Protein AF-A0A378KQM2-F1 (afdb_monomer_lite)

Secondary structure (DSSP, 8-state):
--HHHHHHHHHHHHHHHHHHHHHHHHHHH-TT----HHHHHHHHHHHHHHHHHHHHHHHSPPPHHHHS-HHHHHHHHHHHHHHHHHHHHHHHHHHHT-HHHHHHHHHHIIIIIHHHHHHHGGG--S-HHHHHHHHHHHHHHHHHHHHHHHH-TT-HHHHHHHHHHHHHHHHHHHHHHHHHHHT--TTTHHHHHHHHHHHHHHHHHH-HHHHHHHHHHHHHHHHHHHHHS---HHHHHHHHS---SS-SSTTTSTTTT-HHHHHHHHHHSTTT-SSPPPPHHHHHHHHHHHH-SS-SSEE-HHHHHHHHHHTT--HHHHHHHHHHH-BTTBEEHHHHIIIIIHHHHHTTS-----TTS-HHHHHHHHHHHH-TT-SSEE-HHHHHHHHHHTT--HHHHHHHHTTS-SSEEHHHHHHH-HHHHHHTT-

Radius of gyration: 25.37 Å; chains: 1; bounding box: 71×57×67 Å

pLDDT: mean 80.79, std 13.95, range [42.06, 98.38]

Structure (mmCIF, N/CA/C/O backbone):
data_AF-A0A378KQM2-F1
#
_entry.id   AF-A0A378KQM2-F1
#
loop_
_atom_site.group_PDB
_atom_site.id
_atom_site.type_symbol
_atom_site.label_atom_id
_atom_site.label_alt_id
_atom_site.label_comp_id
_atom_site.label_asym_id
_atom_site.label_entity_id
_atom_site.label_seq_id
_atom_site.pdbx_PDB_ins_code
_atom_site.Cartn_x
_atom_site.Cartn_y
_atom_site.Cartn_z
_atom_site.occupancy
_atom_site.B_iso_or_equiv
_atom_site.auth_seq_id
_atom_site.auth_comp_id
_atom_site.auth_asym_id
_atom_site.auth_atom_id
_atom_site.pdbx_PDB_model_num
ATOM 1 N N . MET A 1 1 ? 7.888 -27.942 12.638 1.00 45.97 1 MET A N 1
ATOM 2 C CA . MET A 1 1 ? 7.827 -26.884 11.601 1.00 45.97 1 MET A CA 1
ATOM 3 C C . MET A 1 1 ? 6.361 -26.580 11.334 1.00 45.97 1 MET A C 1
ATOM 5 O O . MET A 1 1 ? 5.628 -27.497 10.991 1.00 45.97 1 MET A O 1
ATOM 9 N N . ASN A 1 2 ? 5.931 -25.346 11.604 1.00 45.31 2 ASN A N 1
ATOM 10 C CA . ASN A 1 2 ? 4.523 -24.935 11.653 1.00 45.31 2 ASN A CA 1
ATOM 11 C C . ASN A 1 2 ? 3.810 -25.245 10.315 1.00 45.31 2 ASN A C 1
ATOM 13 O O . ASN A 1 2 ? 4.343 -24.902 9.258 1.00 45.31 2 ASN A O 1
ATOM 17 N N . THR A 1 3 ? 2.642 -25.895 10.333 1.00 53.16 3 THR A N 1
ATOM 18 C CA . THR A 1 3 ? 1.871 -26.282 9.124 1.00 53.16 3 THR A CA 1
ATOM 19 C C . THR A 1 3 ? 1.609 -25.090 8.196 1.00 53.16 3 THR A C 1
ATOM 21 O O . THR A 1 3 ? 1.673 -25.228 6.977 1.00 53.16 3 THR A O 1
ATOM 24 N N . ARG A 1 4 ? 1.468 -23.889 8.770 1.00 53.81 4 ARG A N 1
ATOM 25 C CA . ARG A 1 4 ? 1.378 -22.604 8.054 1.00 53.81 4 ARG A CA 1
ATOM 26 C C . ARG A 1 4 ? 2.615 -22.252 7.225 1.00 53.81 4 ARG A C 1
ATOM 28 O O . ARG A 1 4 ? 2.487 -21.794 6.097 1.00 53.81 4 ARG A O 1
ATOM 35 N N . ILE A 1 5 ? 3.817 -22.490 7.757 1.00 58.72 5 ILE A N 1
ATOM 36 C CA . ILE A 1 5 ? 5.073 -22.213 7.039 1.00 58.72 5 ILE A CA 1
ATOM 37 C C . ILE A 1 5 ? 5.185 -23.146 5.830 1.00 58.72 5 ILE A C 1
ATOM 39 O O . ILE A 1 5 ? 5.583 -22.711 4.755 1.00 58.72 5 ILE A O 1
ATOM 43 N N . ARG A 1 6 ? 4.773 -24.412 5.978 1.00 57.03 6 ARG A N 1
ATOM 44 C CA . ARG A 1 6 ? 4.764 -25.377 4.869 1.00 57.03 6 ARG A CA 1
ATOM 45 C C . ARG A 1 6 ? 3.787 -24.975 3.766 1.00 57.03 6 ARG A C 1
ATOM 47 O O . ARG A 1 6 ? 4.170 -24.996 2.606 1.00 57.03 6 ARG A O 1
ATOM 54 N N . ALA A 1 7 ? 2.570 -24.565 4.110 1.00 59.69 7 ALA A N 1
ATOM 55 C CA . ALA A 1 7 ? 1.578 -24.174 3.113 1.00 59.69 7 ALA A CA 1
ATOM 56 C C . ALA A 1 7 ? 1.955 -22.867 2.381 1.00 59.69 7 ALA A C 1
ATOM 58 O O . ALA A 1 7 ? 1.855 -22.806 1.157 1.00 59.69 7 ALA A O 1
ATOM 59 N N . ASN A 1 8 ? 2.523 -21.875 3.080 1.00 67.38 8 ASN A N 1
ATOM 60 C CA . ASN A 1 8 ? 3.065 -20.673 2.432 1.00 67.38 8 ASN A CA 1
ATOM 61 C C . ASN A 1 8 ? 4.218 -21.003 1.464 1.00 67.38 8 ASN A C 1
ATOM 63 O O . ASN A 1 8 ? 4.265 -20.470 0.356 1.00 67.38 8 ASN A O 1
ATOM 67 N N . LEU A 1 9 ? 5.120 -21.913 1.846 1.00 67.00 9 LEU A N 1
ATOM 68 C CA . LEU A 1 9 ? 6.230 -22.361 0.995 1.00 67.00 9 LEU A CA 1
ATOM 69 C C . LEU A 1 9 ? 5.789 -23.231 -0.192 1.00 67.00 9 LEU A C 1
ATOM 71 O O . LEU A 1 9 ? 6.526 -23.334 -1.166 1.00 67.00 9 LEU A O 1
ATOM 75 N N . LEU A 1 10 ? 4.613 -23.856 -0.131 1.00 73.38 10 LEU A N 1
ATOM 76 C CA . LEU A 1 10 ? 4.080 -24.674 -1.225 1.00 73.38 10 LEU A CA 1
ATOM 77 C C . LEU A 1 10 ? 3.309 -23.853 -2.263 1.00 73.38 10 LEU A C 1
ATOM 79 O O . LEU A 1 10 ? 3.232 -24.263 -3.414 1.00 73.38 10 LEU A O 1
ATOM 83 N N . VAL A 1 11 ? 2.747 -22.707 -1.876 1.00 77.38 11 VAL A N 1
ATOM 84 C CA . VAL A 1 11 ? 1.904 -21.888 -2.762 1.00 77.38 11 VAL A CA 1
ATOM 85 C C . VAL A 1 11 ? 2.688 -20.744 -3.388 1.00 77.38 11 VAL A C 1
ATOM 87 O O . VAL A 1 11 ? 2.666 -20.569 -4.606 1.00 77.38 11 VAL A O 1
ATOM 90 N N . TYR A 1 12 ? 3.367 -19.941 -2.565 1.00 81.88 12 TYR A N 1
ATOM 91 C CA . TYR A 1 12 ? 3.958 -18.696 -3.044 1.00 81.88 12 TYR A CA 1
ATOM 92 C C . TYR A 1 12 ? 5.130 -18.942 -3.999 1.00 81.88 12 TYR A C 1
ATOM 94 O O . TYR A 1 12 ? 5.076 -18.418 -5.105 1.00 81.88 12 TYR A O 1
ATOM 102 N N . PRO A 1 13 ? 6.152 -19.758 -3.679 1.00 87.56 13 PRO A N 1
ATOM 103 C CA . PRO A 1 13 ? 7.288 -19.936 -4.581 1.00 87.56 13 PRO A CA 1
ATOM 104 C C . PRO A 1 13 ? 6.900 -20.433 -5.985 1.00 87.56 13 PRO A C 1
ATOM 106 O O . PRO A 1 13 ? 7.369 -19.824 -6.947 1.00 87.56 13 PRO A O 1
ATOM 109 N N . PRO A 1 14 ? 6.010 -21.437 -6.160 1.00 87.62 14 PRO A N 1
ATOM 110 C CA . PRO A 1 14 ? 5.555 -21.834 -7.494 1.00 87.62 14 PRO A CA 1
ATOM 111 C C . PRO A 1 14 ? 4.775 -20.741 -8.225 1.00 87.62 14 PRO A C 1
ATOM 113 O O . PRO A 1 14 ? 4.990 -20.547 -9.420 1.00 87.62 14 PRO A O 1
ATOM 116 N N . LEU A 1 15 ? 3.907 -20.000 -7.526 1.00 88.94 15 LEU A N 1
ATOM 117 C CA . LEU A 1 15 ? 3.156 -18.891 -8.118 1.00 88.94 15 LEU A CA 1
ATOM 118 C C . LEU A 1 15 ? 4.094 -17.772 -8.595 1.00 88.94 15 LEU A C 1
ATOM 120 O O . LEU A 1 15 ? 3.961 -17.289 -9.720 1.00 88.94 15 LEU A O 1
ATOM 124 N N . LEU A 1 16 ? 5.067 -17.387 -7.765 1.00 91.56 16 LEU A N 1
ATOM 125 C CA . LEU A 1 16 ? 6.069 -16.371 -8.093 1.00 91.56 16 LEU A CA 1
ATOM 126 C C . LEU A 1 16 ? 6.936 -16.825 -9.277 1.00 91.56 16 LEU A C 1
ATOM 128 O O . LEU A 1 16 ? 7.098 -16.079 -10.240 1.00 91.56 16 LEU A O 1
ATOM 132 N N . LEU A 1 17 ? 7.440 -18.063 -9.242 1.00 91.44 17 LEU A N 1
ATOM 133 C CA . LEU A 1 17 ? 8.268 -18.625 -10.309 1.00 91.44 17 LEU A CA 1
ATOM 134 C C . LEU A 1 17 ? 7.497 -18.734 -11.629 1.00 91.44 17 LEU A C 1
ATOM 136 O O . LEU A 1 17 ? 7.998 -18.305 -12.665 1.00 91.44 17 LEU A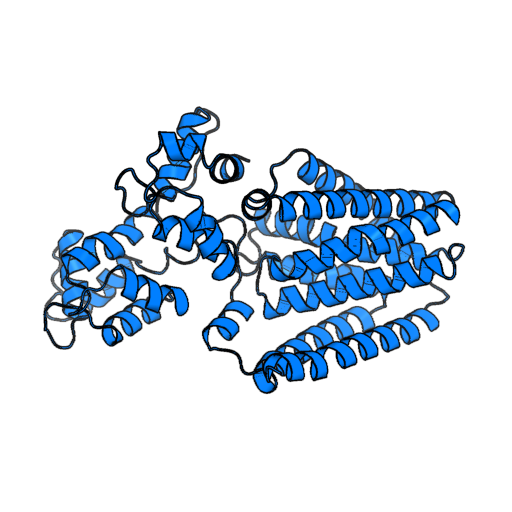 O 1
ATOM 140 N N . GLY A 1 18 ? 6.269 -19.258 -11.595 1.00 91.19 18 GLY A N 1
ATOM 141 C CA . GLY A 1 18 ? 5.401 -19.340 -12.769 1.00 91.19 18 GLY A CA 1
ATOM 142 C C . GLY A 1 18 ? 5.121 -17.961 -13.368 1.00 91.19 18 GLY A C 1
ATOM 143 O O . GLY A 1 18 ? 5.209 -17.787 -14.581 1.00 91.19 18 GLY A O 1
ATOM 144 N N . THR A 1 19 ? 4.882 -16.958 -12.520 1.00 92.25 19 THR A N 1
ATOM 145 C CA . THR A 1 19 ? 4.683 -15.567 -12.955 1.00 92.25 19 THR A CA 1
ATOM 146 C C . THR A 1 19 ? 5.935 -15.003 -13.634 1.00 92.25 19 THR A C 1
ATOM 148 O O . THR A 1 19 ? 5.830 -14.434 -14.718 1.00 92.25 19 THR A O 1
ATOM 151 N N . LEU A 1 20 ? 7.127 -15.221 -13.064 1.00 93.06 20 LEU A N 1
ATOM 152 C CA . LEU A 1 20 ? 8.398 -14.791 -13.664 1.00 93.06 20 LEU A CA 1
ATOM 153 C C . LEU A 1 20 ? 8.682 -15.480 -15.006 1.00 93.06 20 LEU A C 1
ATOM 155 O O . LEU A 1 20 ? 9.161 -14.831 -15.936 1.00 93.06 20 LEU A O 1
ATOM 159 N N . ILE A 1 21 ? 8.355 -16.770 -15.138 1.00 92.69 21 ILE A N 1
ATOM 160 C CA . ILE A 1 21 ? 8.464 -17.493 -16.414 1.00 92.69 21 ILE A CA 1
ATOM 161 C C . ILE A 1 21 ? 7.546 -16.852 -17.457 1.00 92.69 21 ILE A C 1
ATOM 163 O O . ILE A 1 21 ? 7.975 -16.610 -18.583 1.00 92.69 21 ILE A O 1
ATOM 167 N N . ILE A 1 22 ? 6.302 -16.531 -17.094 1.00 92.62 22 ILE A N 1
ATOM 168 C CA . ILE A 1 22 ? 5.371 -15.881 -18.020 1.00 92.62 22 ILE A CA 1
ATOM 169 C C . ILE A 1 22 ? 5.864 -14.478 -18.402 1.00 92.62 22 ILE A C 1
ATOM 171 O O . ILE A 1 22 ? 5.845 -14.146 -19.588 1.00 92.62 22 ILE A O 1
ATOM 175 N N . PHE A 1 23 ? 6.360 -13.680 -17.449 1.00 93.31 23 PHE A N 1
ATOM 176 C CA . PHE A 1 23 ? 6.979 -12.382 -17.747 1.00 93.31 23 PHE A CA 1
ATOM 177 C C . PHE A 1 23 ? 8.122 -12.531 -18.748 1.00 93.31 23 PHE A C 1
ATOM 179 O O . PHE A 1 23 ? 8.156 -11.810 -19.742 1.00 93.31 23 PHE A O 1
ATOM 186 N N . PHE A 1 24 ? 9.003 -13.512 -18.544 1.00 91.50 24 PHE A N 1
ATOM 187 C CA . PHE A 1 24 ? 10.091 -13.808 -19.468 1.00 91.50 24 PHE A CA 1
ATOM 188 C C . PHE A 1 24 ? 9.589 -14.179 -20.870 1.00 91.50 24 PHE A C 1
ATOM 190 O O . PHE A 1 24 ? 10.102 -13.660 -21.863 1.00 91.50 24 PHE A O 1
ATOM 197 N N . LEU A 1 25 ? 8.574 -15.043 -20.971 1.00 91.44 25 LEU A N 1
ATOM 198 C CA . LEU A 1 25 ? 7.999 -15.454 -22.255 1.00 91.44 25 LEU A CA 1
ATOM 199 C C . LEU A 1 25 ? 7.359 -14.276 -23.005 1.00 91.44 25 LEU A C 1
ATOM 201 O O . LEU A 1 25 ? 7.596 -14.126 -24.205 1.00 91.44 25 LEU A O 1
ATOM 205 N N . ILE A 1 26 ? 6.605 -13.423 -22.307 1.00 88.44 26 ILE A N 1
ATOM 206 C CA . ILE A 1 26 ? 5.972 -12.228 -22.887 1.00 88.44 26 ILE A CA 1
ATOM 207 C C . ILE A 1 26 ? 7.034 -11.214 -23.313 1.00 88.44 26 ILE A C 1
ATOM 209 O O . ILE A 1 26 ? 7.037 -10.771 -24.462 1.00 88.44 26 ILE A O 1
ATOM 213 N N . ALA A 1 27 ? 7.979 -10.891 -22.428 1.00 85.69 27 ALA A N 1
ATOM 214 C CA . ALA A 1 27 ? 9.057 -9.951 -22.717 1.00 85.69 27 ALA A CA 1
ATOM 215 C C . ALA A 1 27 ? 9.883 -10.420 -23.927 1.00 85.69 27 ALA A C 1
ATOM 217 O O . ALA A 1 27 ? 10.196 -9.636 -24.825 1.00 85.69 27 ALA A O 1
ATOM 218 N N . ARG A 1 28 ? 10.167 -11.725 -24.026 1.00 83.44 28 ARG A N 1
ATOM 219 C CA . ARG A 1 28 ? 10.859 -12.298 -25.187 1.00 83.44 28 ARG A CA 1
ATOM 220 C C . ARG A 1 28 ? 10.091 -12.101 -26.495 1.00 83.44 28 ARG A C 1
ATOM 222 O O . ARG A 1 28 ? 10.740 -11.998 -27.528 1.00 83.44 28 ARG A O 1
ATOM 229 N N . GLN A 1 29 ? 8.761 -12.052 -26.481 1.00 80.12 29 GLN A N 1
ATOM 230 C CA . GLN A 1 29 ? 7.963 -11.778 -27.683 1.00 80.12 29 GLN A CA 1
ATOM 231 C C . GLN A 1 29 ? 7.874 -10.277 -27.999 1.00 80.12 29 GLN A C 1
ATOM 233 O O . GLN A 1 29 ? 7.836 -9.896 -29.165 1.00 80.12 29 GLN A O 1
ATOM 238 N N . GLN A 1 30 ? 7.917 -9.414 -26.984 1.00 68.88 30 GLN A N 1
ATOM 239 C CA . GLN A 1 30 ? 7.795 -7.958 -27.112 1.00 68.88 30 GLN A CA 1
ATOM 240 C C . GLN A 1 30 ? 9.078 -7.235 -27.576 1.00 68.88 30 GLN A C 1
ATOM 242 O O . GLN A 1 30 ? 9.233 -6.041 -27.337 1.00 68.88 30 GLN A O 1
ATOM 247 N N . GLN A 1 31 ? 10.005 -7.890 -28.288 1.00 57.34 31 GLN A N 1
ATOM 248 C CA . GLN A 1 31 ? 11.283 -7.266 -28.700 1.00 57.34 31 GLN A CA 1
ATOM 249 C C . GLN A 1 31 ? 11.153 -6.091 -29.697 1.00 57.34 31 GLN A C 1
ATOM 251 O O . GLN A 1 31 ? 12.167 -5.562 -30.139 1.00 57.34 31 GLN A O 1
ATOM 256 N N . LEU A 1 32 ? 9.932 -5.670 -30.040 1.00 50.53 32 LEU A N 1
ATOM 257 C CA . LEU A 1 32 ? 9.617 -4.643 -31.034 1.00 50.53 32 LEU A CA 1
ATOM 258 C C . LEU A 1 32 ? 8.657 -3.568 -30.491 1.00 50.53 32 LEU A C 1
ATOM 260 O O . LEU A 1 32 ? 7.795 -3.093 -31.228 1.00 50.53 32 LEU A O 1
ATOM 264 N N . ILE A 1 33 ? 8.757 -3.176 -29.212 1.00 56.91 33 ILE A N 1
ATOM 265 C CA . ILE A 1 33 ? 8.005 -2.003 -28.734 1.00 56.91 33 ILE A CA 1
ATOM 266 C C . ILE A 1 33 ? 8.619 -0.751 -29.372 1.00 56.91 33 ILE A C 1
ATOM 268 O O . ILE A 1 33 ? 9.548 -0.144 -28.843 1.00 56.91 33 ILE A O 1
ATOM 272 N N . VAL A 1 34 ? 8.085 -0.364 -30.529 1.00 61.06 34 VAL A N 1
ATOM 273 C CA . VAL A 1 34 ? 8.148 1.021 -30.988 1.00 61.06 34 VAL A CA 1
ATOM 274 C C . VAL A 1 34 ? 7.246 1.801 -30.045 1.00 61.06 34 VAL A C 1
ATOM 276 O O . VAL A 1 34 ? 6.050 1.516 -29.964 1.00 61.06 34 VAL A O 1
ATOM 279 N N . LEU A 1 35 ? 7.824 2.742 -29.298 1.00 68.75 35 LEU A N 1
ATOM 280 C CA . LEU A 1 35 ? 7.063 3.583 -28.385 1.00 68.75 35 LEU A CA 1
ATOM 281 C C . LEU A 1 35 ? 5.969 4.318 -29.168 1.00 68.75 35 LEU A C 1
ATOM 283 O O . LEU A 1 35 ? 6.255 5.165 -30.015 1.00 68.75 35 LEU A O 1
ATOM 287 N N . ALA A 1 36 ? 4.709 3.981 -28.903 1.00 77.75 36 ALA A N 1
ATOM 288 C CA . ALA A 1 36 ? 3.588 4.677 -29.515 1.00 77.75 36 ALA A CA 1
ATOM 289 C C . ALA A 1 36 ? 3.527 6.123 -28.978 1.00 77.75 36 ALA A C 1
ATOM 291 O O . ALA A 1 36 ? 3.868 6.353 -27.814 1.00 77.75 36 ALA A O 1
ATOM 292 N N . PRO A 1 37 ? 3.027 7.107 -29.749 1.00 79.00 37 PRO A N 1
ATOM 293 C CA . PRO A 1 37 ? 2.864 8.485 -29.270 1.00 79.00 37 PRO A CA 1
ATOM 294 C C . PRO A 1 37 ? 2.107 8.594 -27.935 1.00 79.00 37 PRO A C 1
ATOM 296 O O . PRO A 1 37 ? 2.441 9.419 -27.085 1.00 79.00 37 PRO A O 1
ATOM 299 N N . SER A 1 38 ? 1.130 7.711 -27.708 1.00 79.94 38 SER A N 1
ATOM 300 C CA . SER A 1 38 ? 0.389 7.615 -26.447 1.00 79.94 38 SER A CA 1
ATOM 301 C C . SER A 1 38 ? 1.277 7.252 -25.252 1.00 79.94 38 SER A C 1
ATOM 303 O O . SER A 1 38 ? 1.059 7.763 -24.157 1.00 79.94 38 SER A O 1
ATOM 305 N N . GLN A 1 39 ? 2.301 6.419 -25.441 1.00 83.50 39 GLN A N 1
ATOM 306 C CA . GLN A 1 39 ? 3.221 6.025 -24.373 1.00 83.50 39 GLN A CA 1
ATOM 307 C C . GLN A 1 39 ? 4.149 7.178 -23.982 1.00 83.50 39 GLN A C 1
ATOM 309 O O . GLN A 1 39 ? 4.402 7.362 -22.794 1.00 83.50 39 GLN A O 1
ATOM 314 N N . TYR A 1 40 ? 4.587 8.005 -24.937 1.00 84.38 40 TYR A N 1
ATOM 315 C CA . TYR A 1 40 ? 5.334 9.230 -24.628 1.00 84.38 40 TYR A CA 1
ATOM 316 C C . TYR A 1 40 ? 4.489 10.237 -23.846 1.00 84.38 40 TYR A C 1
ATOM 318 O O . TYR A 1 40 ? 4.970 10.806 -22.867 1.00 84.38 40 TYR A O 1
ATOM 326 N N . LEU A 1 41 ? 3.221 10.419 -24.231 1.00 87.94 41 LEU A N 1
ATOM 327 C CA . LEU A 1 41 ? 2.294 11.291 -23.508 1.00 87.94 41 LEU A CA 1
ATOM 328 C C . LEU A 1 41 ? 2.089 10.814 -22.063 1.00 87.94 41 LEU A C 1
ATOM 330 O O . LEU A 1 41 ? 2.216 11.603 -21.127 1.00 87.94 41 LEU A O 1
ATOM 334 N N . ILE A 1 42 ? 1.812 9.519 -21.877 1.00 89.06 42 ILE A N 1
ATOM 335 C CA . ILE A 1 42 ? 1.640 8.931 -20.543 1.00 89.06 42 ILE A CA 1
ATOM 336 C C . ILE A 1 42 ? 2.942 9.047 -19.745 1.00 89.06 42 ILE A C 1
ATOM 338 O O . ILE A 1 42 ? 2.904 9.464 -18.593 1.00 89.06 42 ILE A O 1
ATOM 342 N N . GLY A 1 43 ? 4.095 8.753 -20.352 1.00 89.12 43 GLY A N 1
ATOM 343 C CA . GLY A 1 43 ? 5.402 8.904 -19.714 1.00 89.12 43 GLY A CA 1
ATOM 344 C C . GLY A 1 43 ? 5.667 10.335 -19.238 1.00 89.12 43 GLY A C 1
ATOM 345 O O . GLY A 1 43 ? 6.069 10.532 -18.094 1.00 89.12 43 GLY A O 1
ATOM 346 N N . GLY A 1 44 ? 5.363 11.338 -20.066 1.00 89.44 44 GLY A N 1
ATOM 347 C CA . GLY A 1 44 ? 5.475 12.751 -19.693 1.00 89.44 44 GLY A CA 1
ATOM 348 C C . GLY A 1 44 ? 4.571 13.128 -18.515 1.00 89.44 44 GLY A C 1
ATOM 349 O O . GLY A 1 44 ? 5.037 13.735 -17.552 1.00 89.44 44 GLY A O 1
ATOM 350 N N . LEU A 1 45 ? 3.303 12.703 -18.540 1.00 92.31 45 LEU A N 1
ATOM 351 C CA . LEU A 1 45 ? 2.368 12.918 -17.426 1.00 92.31 45 LEU A CA 1
ATOM 352 C C . LEU A 1 45 ? 2.857 12.262 -16.130 1.00 92.31 45 LEU A C 1
ATOM 354 O O . LEU A 1 45 ? 2.778 12.867 -15.061 1.00 92.31 45 LEU A O 1
ATOM 358 N N . LEU A 1 46 ? 3.401 11.047 -16.222 1.00 93.44 46 LEU A N 1
ATOM 359 C CA . LEU A 1 46 ? 3.960 10.333 -15.078 1.00 93.44 46 LEU A CA 1
ATOM 360 C C . LEU A 1 46 ? 5.142 11.079 -14.457 1.00 93.44 46 LEU A C 1
ATOM 362 O O . LEU A 1 46 ? 5.233 11.132 -13.232 1.00 93.44 46 LEU A O 1
ATOM 366 N N . ILE A 1 47 ? 6.012 11.704 -15.253 1.00 91.62 47 ILE A N 1
ATOM 367 C CA . ILE A 1 47 ? 7.097 12.545 -14.720 1.00 91.62 47 ILE A CA 1
ATOM 368 C C . ILE A 1 47 ? 6.513 13.697 -13.891 1.00 91.62 47 ILE A C 1
ATOM 370 O O . ILE A 1 47 ? 6.929 13.901 -12.751 1.00 91.62 47 ILE A O 1
ATOM 374 N N . CYS A 1 48 ? 5.503 14.403 -14.408 1.00 91.19 48 CYS A N 1
ATOM 375 C CA . CYS A 1 48 ? 4.838 15.482 -13.670 1.00 91.19 48 CYS A CA 1
ATOM 376 C C . CYS A 1 48 ? 4.195 14.981 -12.368 1.00 91.19 48 CYS A C 1
ATOM 378 O O . CYS A 1 48 ? 4.364 15.599 -11.314 1.00 91.19 48 CYS A O 1
ATOM 380 N N . PHE A 1 49 ? 3.499 13.843 -12.416 1.00 92.88 49 PHE A N 1
ATOM 381 C CA . PHE A 1 49 ? 2.900 13.240 -11.226 1.00 92.88 49 PHE A CA 1
ATOM 382 C C . PHE A 1 49 ? 3.942 12.804 -10.196 1.00 92.88 49 PHE A C 1
ATOM 384 O O . PHE A 1 49 ? 3.716 13.001 -9.004 1.00 92.88 49 PHE A O 1
ATOM 391 N N . ASN A 1 50 ? 5.095 12.281 -10.619 1.00 88.12 50 ASN A N 1
ATOM 392 C CA . ASN A 1 50 ? 6.186 11.970 -9.696 1.00 88.12 50 ASN A CA 1
ATOM 393 C C . ASN A 1 50 ? 6.705 13.207 -8.988 1.00 88.12 50 ASN A C 1
ATOM 395 O O . ASN A 1 50 ? 6.906 13.149 -7.783 1.00 88.12 50 ASN A O 1
ATOM 399 N N . LEU A 1 51 ? 6.919 14.312 -9.705 1.00 86.50 51 LEU A N 1
ATOM 400 C CA . LEU A 1 51 ? 7.402 15.546 -9.084 1.00 86.50 51 LEU A CA 1
ATOM 401 C C . LEU A 1 51 ? 6.437 16.018 -7.993 1.00 86.50 51 LEU A C 1
ATOM 403 O O . LEU A 1 51 ? 6.876 16.346 -6.894 1.00 86.50 51 LEU A O 1
ATOM 407 N N . PHE A 1 52 ? 5.130 15.969 -8.264 1.00 86.75 52 PHE A N 1
ATOM 408 C CA . PHE A 1 52 ? 4.108 16.303 -7.274 1.00 86.75 52 PHE A CA 1
ATOM 409 C C . PHE A 1 52 ? 4.105 15.331 -6.084 1.00 86.75 52 PHE A C 1
ATOM 411 O O . PHE A 1 52 ? 4.135 15.763 -4.935 1.00 86.75 52 PHE A O 1
ATOM 418 N N . VAL A 1 53 ? 4.098 14.019 -6.342 1.00 85.06 53 VAL A N 1
ATOM 419 C CA . VAL A 1 53 ? 4.042 12.985 -5.294 1.00 85.06 53 VAL A CA 1
ATOM 420 C C . VAL A 1 53 ? 5.315 12.969 -4.445 1.00 85.06 53 VAL A C 1
ATOM 422 O O . VAL A 1 53 ? 5.230 12.820 -3.228 1.00 85.06 53 VAL A O 1
ATOM 425 N N . LEU A 1 54 ? 6.488 13.152 -5.053 1.00 83.06 54 LEU A N 1
ATOM 426 C CA . LEU A 1 54 ? 7.758 13.263 -4.341 1.00 83.06 54 LEU A CA 1
ATOM 427 C C . LEU A 1 54 ? 7.799 14.538 -3.509 1.00 83.06 54 LEU A C 1
ATOM 429 O O . LEU A 1 54 ? 8.106 14.446 -2.327 1.00 83.06 54 LEU A O 1
ATOM 433 N N . ALA A 1 55 ? 7.446 15.696 -4.076 1.00 83.31 55 ALA A N 1
ATOM 434 C CA . ALA A 1 55 ? 7.368 16.937 -3.308 1.00 83.31 55 ALA A CA 1
ATOM 435 C C . ALA A 1 55 ? 6.441 16.763 -2.096 1.00 83.31 55 ALA A C 1
ATOM 437 O O . ALA A 1 55 ? 6.855 17.018 -0.969 1.00 83.31 55 ALA A O 1
ATOM 438 N N . TYR A 1 56 ? 5.242 16.214 -2.305 1.00 80.81 56 TYR A N 1
ATOM 439 C CA . TYR A 1 56 ? 4.324 15.884 -1.217 1.00 80.81 56 TYR A CA 1
ATOM 440 C C . TYR A 1 56 ? 4.984 14.976 -0.168 1.00 80.81 56 TYR A C 1
ATOM 442 O O . TYR A 1 56 ? 4.943 15.282 1.013 1.00 80.81 56 TYR A O 1
ATOM 450 N N . HIS A 1 57 ? 5.661 13.895 -0.564 1.00 76.56 57 HIS A N 1
ATOM 451 C CA . HIS A 1 57 ? 6.316 12.988 0.386 1.00 76.56 57 HIS A CA 1
ATOM 452 C C . HIS A 1 57 ? 7.526 13.573 1.124 1.00 76.56 57 HIS A C 1
ATOM 454 O O . HIS A 1 57 ? 7.846 13.091 2.209 1.00 76.56 57 HIS A O 1
ATOM 460 N N . TRP A 1 58 ? 8.204 14.565 0.548 1.00 75.19 58 TRP A N 1
ATOM 461 C CA . TRP A 1 58 ? 9.336 15.240 1.183 1.00 75.19 58 TRP A CA 1
ATOM 462 C C . TRP A 1 58 ? 8.903 16.356 2.138 1.00 75.19 58 TRP A C 1
ATOM 464 O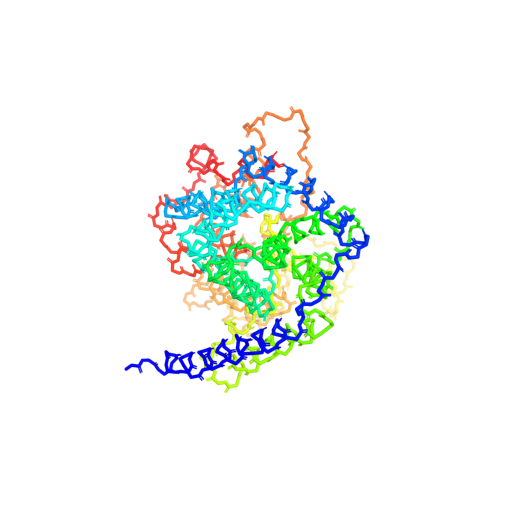 O . TRP A 1 58 ? 9.600 16.599 3.122 1.00 75.19 58 TRP A O 1
ATOM 474 N N . PHE A 1 59 ? 7.782 17.027 1.858 1.00 76.56 59 PHE A N 1
ATOM 475 C CA . PHE A 1 59 ? 7.312 18.169 2.649 1.00 76.56 59 PHE A CA 1
ATOM 476 C C . PHE A 1 59 ? 6.207 17.819 3.647 1.00 76.56 59 PHE A C 1
ATOM 478 O O . PHE A 1 59 ? 6.127 18.455 4.696 1.00 76.56 59 PHE A O 1
ATOM 485 N N . GLU A 1 60 ? 5.393 16.804 3.362 1.00 72.00 60 GLU A N 1
ATOM 486 C CA . GLU A 1 60 ? 4.299 16.389 4.236 1.00 72.00 60 GLU A CA 1
ATOM 487 C C . GLU A 1 60 ? 4.694 15.242 5.157 1.00 72.00 60 GLU A C 1
ATOM 489 O O . GLU A 1 60 ? 5.472 14.346 4.812 1.00 72.00 60 GLU A O 1
ATOM 494 N N . ASN A 1 61 ? 4.112 15.248 6.355 1.00 68.00 61 ASN A N 1
ATOM 495 C CA . ASN A 1 61 ? 4.394 14.222 7.345 1.00 68.00 61 ASN A CA 1
ATOM 496 C C . ASN A 1 61 ? 3.908 12.853 6.850 1.00 68.00 61 ASN A C 1
ATOM 498 O O . ASN A 1 61 ? 2.750 12.664 6.468 1.00 68.00 61 ASN A O 1
ATOM 502 N N . ALA A 1 62 ? 4.794 11.857 6.905 1.00 72.88 62 ALA A N 1
ATOM 503 C CA . ALA A 1 62 ? 4.403 10.477 6.666 1.00 72.88 62 ALA A CA 1
ATOM 504 C C . ALA A 1 62 ? 3.317 10.050 7.666 1.00 72.88 62 ALA A C 1
ATOM 506 O O . ALA A 1 62 ? 3.313 10.473 8.821 1.00 72.88 62 ALA A O 1
ATOM 507 N N . HIS A 1 63 ? 2.425 9.158 7.225 1.00 73.81 63 HIS A N 1
ATOM 508 C CA . HIS A 1 63 ? 1.346 8.644 8.067 1.00 73.81 63 HIS A CA 1
ATOM 509 C C . HIS A 1 63 ? 1.896 8.141 9.422 1.00 73.81 63 HIS A C 1
ATOM 511 O O . HIS A 1 63 ? 2.915 7.433 9.422 1.00 73.81 63 HIS A O 1
ATOM 517 N N . PRO A 1 64 ? 1.235 8.415 10.567 1.00 73.75 64 PRO A N 1
ATOM 518 C CA . PRO A 1 64 ? 1.836 8.264 11.893 1.00 73.75 64 PRO A CA 1
ATOM 519 C C . PRO A 1 64 ? 2.370 6.856 12.166 1.00 73.75 64 PRO A C 1
ATOM 521 O O . PRO A 1 64 ? 3.441 6.712 12.752 1.00 73.75 64 PRO A O 1
ATOM 524 N N . LYS A 1 65 ? 1.714 5.814 11.634 1.00 74.69 65 LYS A N 1
ATOM 525 C CA . LYS A 1 65 ? 2.178 4.413 11.717 1.00 74.69 65 LYS A CA 1
ATOM 526 C C . LYS A 1 65 ? 3.640 4.166 11.313 1.00 74.69 65 LYS A C 1
ATOM 528 O O . LYS A 1 65 ? 4.265 3.248 11.849 1.00 74.69 65 LYS A O 1
ATOM 533 N N . TYR A 1 66 ? 4.192 4.969 10.397 1.00 73.50 66 TYR A N 1
ATOM 534 C CA . TYR A 1 66 ? 5.592 4.864 9.964 1.00 73.50 66 TYR A CA 1
ATOM 535 C C . TYR A 1 66 ? 6.553 5.606 10.896 1.00 73.50 66 TYR A C 1
ATOM 537 O O . TYR A 1 66 ? 7.709 5.214 11.021 1.00 73.50 66 TYR A O 1
ATOM 545 N N . SER A 1 67 ? 6.074 6.644 11.581 1.00 74.56 67 SER A N 1
ATOM 546 C CA . SER A 1 67 ? 6.858 7.436 12.539 1.00 74.56 67 SER A CA 1
ATOM 547 C C . SER A 1 67 ? 6.978 6.781 13.921 1.00 74.56 67 SER A C 1
ATOM 549 O O . SER A 1 67 ? 7.896 7.089 14.676 1.00 74.56 67 SER A O 1
ATOM 551 N N . MET A 1 68 ? 6.090 5.833 14.236 1.00 70.88 68 MET A N 1
ATOM 552 C CA . MET A 1 68 ? 6.034 5.158 15.539 1.00 70.88 68 MET A CA 1
ATOM 553 C C . MET A 1 68 ? 7.193 4.187 15.786 1.00 70.88 68 MET A C 1
ATOM 555 O O . MET A 1 68 ? 7.495 3.861 16.930 1.00 70.88 68 MET A O 1
ATOM 559 N N . ASN A 1 69 ? 7.866 3.719 14.731 1.00 75.06 69 ASN A N 1
ATOM 560 C CA . ASN A 1 69 ? 8.988 2.794 14.845 1.00 75.06 69 ASN A CA 1
ATOM 561 C C . ASN A 1 69 ? 10.191 3.324 14.061 1.00 75.06 69 ASN A C 1
ATOM 563 O O . ASN A 1 69 ? 10.127 3.476 12.843 1.00 75.06 69 ASN A O 1
ATOM 567 N N . LYS A 1 70 ? 11.329 3.516 14.741 1.00 80.50 70 LYS A N 1
ATOM 568 C CA . LYS A 1 70 ? 12.581 3.981 14.115 1.00 80.50 70 LYS A CA 1
ATOM 569 C C . LYS A 1 70 ? 12.996 3.128 12.914 1.00 80.50 70 LYS A C 1
ATOM 571 O O . LYS A 1 70 ? 13.511 3.662 11.938 1.00 80.50 70 LYS A O 1
ATOM 576 N N . ARG A 1 71 ? 12.741 1.813 12.954 1.00 84.50 71 ARG A N 1
ATOM 577 C CA . ARG A 1 71 ? 13.033 0.916 11.825 1.00 84.50 71 ARG A CA 1
ATOM 578 C C . ARG A 1 71 ? 12.208 1.277 10.592 1.00 84.50 71 ARG A C 1
ATOM 580 O O . ARG A 1 71 ? 12.763 1.331 9.503 1.00 84.50 71 ARG A O 1
ATOM 587 N N . ARG A 1 72 ? 10.919 1.583 10.767 1.00 82.81 72 ARG A N 1
ATOM 588 C CA . ARG A 1 72 ? 10.029 1.994 9.671 1.00 82.81 72 ARG A CA 1
ATOM 589 C C . ARG A 1 72 ? 10.453 3.319 9.067 1.00 82.81 72 ARG A C 1
ATOM 591 O O . ARG A 1 72 ? 10.468 3.431 7.852 1.00 82.81 72 ARG A O 1
ATOM 598 N N . VAL A 1 73 ? 10.862 4.279 9.895 1.00 85.25 73 VAL A N 1
ATOM 599 C CA . VAL A 1 73 ? 11.390 5.564 9.411 1.00 85.25 73 VAL A CA 1
ATOM 600 C C . VAL A 1 73 ? 12.615 5.347 8.521 1.00 85.25 73 VAL A C 1
ATOM 602 O O . VAL A 1 73 ? 12.678 5.894 7.423 1.00 85.25 73 VAL A O 1
ATOM 605 N N . ILE A 1 74 ? 13.562 4.507 8.955 1.00 89.50 74 ILE A N 1
ATOM 606 C CA . ILE A 1 74 ? 14.765 4.195 8.170 1.00 89.50 74 ILE A CA 1
ATOM 607 C C . ILE A 1 74 ? 14.393 3.496 6.858 1.00 89.50 74 ILE A C 1
ATOM 609 O O . ILE A 1 74 ? 14.858 3.907 5.798 1.00 89.50 74 ILE A O 1
ATOM 613 N N . VAL A 1 75 ? 13.540 2.468 6.909 1.00 91.69 75 VAL A N 1
ATOM 614 C CA . VAL A 1 75 ? 13.127 1.729 5.706 1.00 91.69 75 VAL A CA 1
ATOM 615 C C . VAL A 1 75 ? 12.362 2.628 4.735 1.00 91.69 75 VAL A C 1
ATOM 617 O O . VAL A 1 75 ? 12.617 2.571 3.535 1.00 91.69 75 VAL A O 1
ATOM 620 N N . LEU A 1 76 ? 11.487 3.503 5.234 1.00 89.12 76 LEU A N 1
ATOM 621 C CA . LEU A 1 76 ? 10.786 4.492 4.418 1.00 89.12 76 LEU A CA 1
ATOM 622 C C . LEU A 1 76 ? 11.770 5.467 3.756 1.00 89.12 76 LEU A C 1
ATOM 624 O O . LEU A 1 76 ? 11.624 5.764 2.574 1.00 89.12 76 LEU A O 1
ATOM 628 N N . GLY A 1 77 ? 12.798 5.914 4.481 1.00 90.69 77 GLY A N 1
ATOM 629 C CA . GLY A 1 77 ? 13.869 6.742 3.924 1.00 90.69 77 GLY A CA 1
ATOM 630 C C . GLY A 1 77 ? 14.639 6.033 2.805 1.00 90.69 77 GLY A C 1
ATOM 631 O O . GLY A 1 77 ? 14.830 6.609 1.737 1.00 90.69 77 GLY A O 1
ATOM 632 N N . ILE A 1 78 ? 15.015 4.764 3.008 1.00 94.44 78 ILE A N 1
ATOM 633 C CA . ILE A 1 78 ? 15.669 3.933 1.980 1.00 94.44 78 ILE A CA 1
ATOM 634 C C . ILE A 1 78 ? 14.755 3.757 0.762 1.00 94.44 78 ILE A C 1
ATOM 636 O O . ILE A 1 78 ? 15.219 3.876 -0.369 1.00 94.44 78 ILE A O 1
ATOM 640 N N . HIS A 1 79 ? 13.462 3.514 0.982 1.00 93.19 79 HIS A N 1
ATOM 641 C CA . HIS A 1 79 ? 12.477 3.376 -0.086 1.00 93.19 79 HIS A CA 1
ATOM 642 C C . HIS A 1 79 ? 12.354 4.655 -0.922 1.00 93.19 79 HIS A C 1
ATOM 644 O O . HIS A 1 79 ? 12.437 4.590 -2.147 1.00 93.19 79 HIS A O 1
ATOM 650 N N . LEU A 1 80 ? 12.201 5.815 -0.270 1.00 90.94 80 LEU A N 1
ATOM 651 C CA . LEU A 1 80 ? 12.081 7.111 -0.942 1.00 90.94 80 LEU A CA 1
ATOM 652 C C . LEU A 1 80 ? 13.360 7.474 -1.700 1.00 90.94 80 LEU A C 1
ATOM 654 O O . LEU A 1 80 ? 13.286 7.903 -2.852 1.00 90.94 80 LEU A O 1
ATOM 658 N N . LEU A 1 81 ? 14.529 7.267 -1.087 1.00 93.56 81 LEU A N 1
ATOM 659 C CA . LEU A 1 81 ? 15.818 7.513 -1.728 1.00 93.56 81 LEU A CA 1
ATOM 660 C C . LEU A 1 81 ? 16.019 6.588 -2.935 1.00 93.56 81 LEU A C 1
ATOM 662 O O . LEU A 1 81 ? 16.321 7.062 -4.029 1.00 93.56 81 LEU A O 1
ATOM 666 N N . GLY A 1 82 ? 15.800 5.284 -2.752 1.00 95.81 82 GLY A N 1
ATOM 667 C CA . GLY A 1 82 ? 15.951 4.280 -3.801 1.00 95.81 82 GLY A CA 1
ATOM 668 C C . GLY A 1 82 ? 15.009 4.517 -4.979 1.00 95.81 82 GLY A C 1
ATOM 669 O O . GLY A 1 82 ? 15.459 4.506 -6.124 1.00 95.81 82 GLY A O 1
ATOM 670 N N . GLY A 1 83 ? 13.733 4.807 -4.704 1.00 94.19 83 GLY A N 1
ATOM 671 C CA . GLY A 1 83 ? 12.735 5.120 -5.730 1.00 94.19 83 GLY A CA 1
ATOM 672 C C . GLY A 1 83 ? 13.035 6.428 -6.467 1.00 94.19 83 GLY A C 1
ATOM 673 O O . GLY A 1 83 ? 12.854 6.506 -7.679 1.00 94.19 83 GLY A O 1
ATOM 674 N N . SER A 1 84 ? 13.568 7.438 -5.768 1.00 93.62 84 SER A N 1
ATOM 675 C CA . SER A 1 84 ? 13.976 8.709 -6.390 1.00 93.62 84 SER A CA 1
ATOM 676 C C . SER A 1 84 ? 15.162 8.523 -7.337 1.00 93.62 84 SER A C 1
ATOM 678 O O . SER A 1 84 ? 15.137 9.028 -8.459 1.00 93.62 84 SER A O 1
ATOM 680 N N . ILE A 1 85 ? 16.188 7.775 -6.915 1.00 96.38 85 ILE A N 1
ATOM 681 C CA . ILE A 1 85 ? 17.345 7.467 -7.767 1.00 96.38 85 ILE A CA 1
ATOM 682 C C . ILE A 1 85 ? 16.898 6.615 -8.962 1.00 96.38 85 ILE A C 1
ATOM 684 O O . ILE A 1 85 ? 17.247 6.938 -10.094 1.00 96.38 85 ILE A O 1
ATOM 688 N N . GLU A 1 86 ? 16.081 5.580 -8.737 1.00 96.94 86 GLU A N 1
ATOM 689 C CA . GLU A 1 86 ? 15.526 4.734 -9.802 1.00 96.94 86 GLU A CA 1
ATOM 690 C C . GLU A 1 86 ? 14.765 5.566 -10.844 1.00 96.94 86 GLU A C 1
ATOM 692 O O . GLU A 1 86 ? 15.006 5.410 -12.042 1.00 96.94 86 GLU A O 1
ATOM 697 N N . LEU A 1 87 ? 13.920 6.505 -10.406 1.00 95.88 87 LEU A N 1
ATOM 698 C CA . LEU A 1 87 ? 13.174 7.404 -11.284 1.00 95.88 87 LEU A CA 1
ATOM 699 C C . LEU A 1 87 ? 14.096 8.319 -12.100 1.00 95.88 87 LEU A C 1
ATOM 701 O O . LEU A 1 87 ? 14.005 8.344 -13.329 1.00 95.88 87 LEU A O 1
ATOM 705 N N . ILE A 1 88 ? 14.967 9.081 -11.429 1.00 96.12 88 ILE A N 1
ATOM 706 C CA . ILE A 1 88 ? 15.840 10.074 -12.075 1.00 96.12 88 ILE A CA 1
ATOM 707 C C . ILE A 1 88 ? 16.766 9.375 -13.072 1.00 96.12 88 ILE A C 1
ATOM 709 O O . ILE A 1 88 ? 16.876 9.801 -14.222 1.00 96.12 88 ILE A O 1
ATOM 713 N N . CYS A 1 89 ? 17.397 8.274 -12.661 1.00 97.94 89 CYS A N 1
ATOM 714 C CA . CYS A 1 89 ? 18.277 7.502 -13.527 1.00 97.94 89 CYS A CA 1
ATOM 715 C C . CYS A 1 89 ? 17.516 6.842 -14.685 1.00 97.94 89 CYS A C 1
ATOM 717 O O . CYS A 1 89 ? 18.049 6.800 -15.791 1.00 97.94 89 CYS A O 1
ATOM 719 N N . SER A 1 90 ? 16.267 6.403 -14.493 1.00 96.88 90 SER A N 1
ATOM 720 C CA . SER A 1 90 ? 15.448 5.900 -15.605 1.00 96.88 90 SER A CA 1
ATOM 721 C C . SER A 1 90 ? 15.149 6.993 -16.629 1.00 96.88 90 SER A C 1
ATOM 723 O O . SER A 1 90 ? 15.350 6.778 -17.822 1.00 96.88 90 SER A O 1
ATOM 725 N N . ILE A 1 91 ? 14.744 8.187 -16.185 1.00 95.19 91 ILE A N 1
ATOM 726 C CA . ILE A 1 91 ? 14.477 9.330 -17.074 1.00 95.19 91 ILE A CA 1
ATOM 727 C C . ILE A 1 91 ? 15.745 9.715 -17.846 1.00 95.19 91 ILE A C 1
ATOM 729 O O . ILE A 1 91 ? 15.714 9.807 -19.074 1.00 95.19 91 ILE A O 1
ATOM 733 N N . LEU A 1 92 ? 16.872 9.893 -17.150 1.00 96.56 92 LEU A N 1
ATOM 734 C CA . LEU A 1 92 ? 18.145 10.251 -17.783 1.00 96.56 92 LEU A CA 1
ATOM 735 C C . LEU A 1 92 ? 18.643 9.154 -18.728 1.00 96.56 92 LEU A C 1
ATOM 737 O O . LEU A 1 92 ? 19.126 9.465 -19.813 1.00 96.56 92 LEU A O 1
ATOM 741 N N . GLY A 1 93 ? 18.502 7.881 -18.357 1.00 96.31 93 GLY A N 1
ATOM 742 C CA . GLY A 1 93 ? 18.871 6.755 -19.212 1.00 96.31 93 GLY A CA 1
ATOM 743 C C . GLY A 1 93 ? 18.016 6.676 -20.477 1.00 96.31 93 GLY A C 1
ATOM 744 O O . GLY A 1 93 ? 18.565 6.421 -21.546 1.00 96.31 93 GLY A O 1
ATOM 745 N N . ILE A 1 94 ? 16.715 6.978 -20.386 1.00 93.62 94 ILE A N 1
ATOM 746 C CA . ILE A 1 94 ? 15.808 7.041 -21.542 1.00 93.62 94 ILE A CA 1
ATOM 747 C C . ILE A 1 94 ? 16.150 8.232 -22.446 1.00 93.62 94 ILE A C 1
ATOM 749 O O . ILE A 1 94 ? 16.270 8.067 -23.656 1.00 93.62 94 ILE A O 1
ATOM 753 N N . MET A 1 95 ? 16.329 9.430 -21.881 1.00 93.25 95 MET A N 1
ATOM 754 C CA . MET A 1 95 ? 16.583 10.646 -22.665 1.00 93.25 95 MET A CA 1
ATOM 755 C C . MET A 1 95 ? 17.968 10.642 -23.318 1.00 93.25 95 MET A C 1
ATOM 757 O O . MET A 1 95 ? 18.110 10.974 -24.494 1.00 93.25 95 MET A O 1
ATOM 761 N N . LEU A 1 96 ? 18.995 10.259 -22.558 1.00 95.69 96 LEU A N 1
ATOM 762 C CA . LEU A 1 96 ? 20.392 10.298 -22.996 1.00 95.69 96 LEU A CA 1
ATOM 763 C C . LEU A 1 96 ? 20.849 8.989 -23.647 1.00 95.69 96 LEU A C 1
ATOM 765 O O . LEU A 1 96 ? 21.994 8.913 -24.080 1.00 95.69 96 LEU A O 1
ATOM 769 N N . HIS A 1 97 ? 19.988 7.966 -23.692 1.00 94.50 97 HIS A N 1
ATOM 770 C CA . HIS A 1 97 ? 20.317 6.629 -24.197 1.00 94.50 97 HIS A CA 1
ATOM 771 C C . HIS A 1 97 ? 21.595 6.063 -23.549 1.00 94.50 97 HIS A C 1
ATOM 773 O O . HIS A 1 97 ? 22.443 5.471 -24.213 1.00 94.50 97 HIS A O 1
ATOM 779 N N . SER A 1 98 ? 21.760 6.296 -22.242 1.00 96.94 98 SER A N 1
ATOM 780 C CA . SER A 1 98 ? 22.994 6.000 -21.510 1.00 96.94 98 SER A CA 1
ATOM 781 C C . SER A 1 98 ? 22.873 4.708 -20.694 1.00 96.94 98 SER A C 1
ATOM 783 O O . SER A 1 98 ? 22.114 4.678 -19.715 1.00 96.94 98 SER A O 1
ATOM 785 N N . PRO A 1 99 ? 23.676 3.669 -21.004 1.00 97.12 99 PRO A N 1
ATOM 786 C CA . PRO A 1 99 ? 23.709 2.430 -20.227 1.00 97.12 99 PRO A CA 1
ATOM 787 C C . PRO A 1 99 ? 24.126 2.644 -18.768 1.00 97.12 99 PRO A C 1
ATOM 789 O O . PRO A 1 99 ? 23.700 1.903 -17.888 1.00 97.12 99 PRO A O 1
ATOM 792 N N . GLY A 1 100 ? 24.934 3.674 -18.484 1.00 98.00 100 GLY A N 1
ATOM 793 C CA . GLY A 1 100 ? 25.372 3.986 -17.121 1.00 98.00 100 GLY A CA 1
ATOM 794 C C . GLY A 1 100 ? 24.212 4.413 -16.218 1.00 98.00 100 GLY A C 1
ATOM 795 O O . GLY A 1 100 ? 24.096 3.937 -15.090 1.00 98.00 100 GLY A O 1
ATOM 796 N N . PHE A 1 101 ? 23.309 5.256 -16.731 1.00 98.31 101 PHE A N 1
ATOM 797 C CA . PHE A 1 101 ? 22.100 5.634 -15.997 1.00 98.31 101 PHE A CA 1
ATOM 798 C C . PHE A 1 101 ? 21.105 4.472 -15.901 1.00 98.31 101 PHE A C 1
ATOM 800 O O . PHE A 1 101 ? 20.510 4.279 -14.844 1.00 98.31 101 PHE A O 1
ATOM 807 N N . ALA A 1 102 ? 20.982 3.646 -16.945 1.00 97.88 102 ALA A N 1
ATOM 808 C CA . ALA A 1 102 ? 20.166 2.431 -16.892 1.00 97.88 102 ALA A CA 1
ATOM 809 C C . ALA A 1 102 ? 20.640 1.473 -15.780 1.00 97.88 102 ALA A C 1
ATOM 811 O O . ALA A 1 102 ? 19.838 0.995 -14.976 1.00 97.88 102 ALA A O 1
ATOM 812 N N . LEU A 1 103 ? 21.957 1.263 -15.677 1.00 98.19 103 LEU A N 1
ATOM 813 C CA . LEU A 1 103 ? 22.571 0.441 -14.636 1.00 98.19 103 LEU A CA 1
ATOM 814 C C . LEU A 1 103 ? 22.323 1.015 -13.236 1.00 98.19 103 LEU A C 1
ATOM 816 O O . LEU A 1 103 ? 21.954 0.276 -12.324 1.00 98.19 103 LEU A O 1
ATOM 820 N N . ALA A 1 104 ? 22.485 2.329 -13.064 1.00 98.31 104 ALA A N 1
ATOM 821 C CA . ALA A 1 104 ? 22.218 2.995 -11.792 1.00 98.31 104 ALA A CA 1
ATOM 822 C C . ALA A 1 104 ? 20.747 2.850 -11.363 1.00 98.31 104 ALA A C 1
ATOM 824 O O . ALA A 1 104 ? 20.480 2.571 -10.192 1.00 98.31 104 ALA A O 1
ATOM 825 N N . ALA A 1 105 ? 19.803 2.961 -12.306 1.00 98.25 105 ALA A N 1
ATOM 826 C CA . ALA A 1 105 ? 18.384 2.736 -12.038 1.00 98.25 105 ALA A CA 1
ATOM 827 C C . ALA A 1 105 ? 18.124 1.298 -11.561 1.00 98.25 105 ALA A C 1
ATOM 829 O O . ALA A 1 105 ? 17.521 1.100 -10.507 1.00 98.25 105 ALA A O 1
ATOM 830 N N . ALA A 1 106 ? 18.648 0.301 -12.280 1.00 98.38 106 ALA A N 1
ATOM 831 C CA . ALA A 1 106 ? 18.495 -1.111 -11.931 1.00 98.38 106 ALA A CA 1
ATOM 832 C C . ALA A 1 106 ? 19.111 -1.466 -10.568 1.00 98.38 106 ALA A C 1
ATOM 834 O O . ALA A 1 106 ? 18.495 -2.175 -9.770 1.00 98.38 106 ALA A O 1
ATOM 835 N N . LEU A 1 107 ? 20.310 -0.958 -10.269 1.00 98.38 107 LEU A N 1
ATOM 836 C CA . LEU A 1 107 ? 20.969 -1.187 -8.981 1.00 98.38 107 LEU A CA 1
ATOM 837 C C . LEU A 1 107 ? 20.200 -0.532 -7.831 1.00 98.38 107 LEU A C 1
ATOM 839 O O . LEU A 1 107 ? 20.015 -1.158 -6.788 1.00 98.38 107 LEU A O 1
ATOM 843 N N . SER A 1 108 ? 19.707 0.693 -8.027 1.00 98.19 108 SER A N 1
ATOM 844 C CA . SER A 1 108 ? 18.869 1.367 -7.032 1.00 98.19 108 SER A CA 1
ATOM 845 C C . SER A 1 108 ? 17.568 0.603 -6.770 1.00 98.19 108 SER A C 1
ATOM 847 O O . SER A 1 108 ? 17.188 0.401 -5.611 1.00 98.19 108 SER A O 1
ATOM 849 N N . ALA A 1 109 ? 16.936 0.099 -7.836 1.00 97.75 109 ALA A N 1
ATOM 850 C CA . ALA A 1 109 ? 15.753 -0.745 -7.740 1.00 97.75 109 ALA A CA 1
ATOM 851 C C . ALA A 1 109 ? 16.031 -1.988 -6.879 1.00 97.75 109 ALA A C 1
ATOM 853 O O . ALA A 1 109 ? 15.333 -2.235 -5.898 1.00 97.75 109 ALA A O 1
ATOM 854 N N . LEU A 1 110 ? 17.079 -2.752 -7.204 1.00 98.00 110 LEU A N 1
ATOM 855 C CA . LEU A 1 110 ? 17.372 -4.047 -6.575 1.00 98.00 110 LEU A CA 1
ATOM 856 C C . LEU A 1 110 ? 17.925 -3.943 -5.151 1.00 98.00 110 LEU A C 1
ATOM 858 O O . LEU A 1 110 ? 17.622 -4.803 -4.324 1.00 98.00 110 LEU A O 1
ATOM 862 N N . LEU A 1 111 ? 18.743 -2.929 -4.860 1.00 97.81 111 LEU A N 1
ATOM 863 C CA . LEU A 1 111 ? 19.465 -2.833 -3.586 1.00 97.81 111 LEU A CA 1
ATOM 864 C C . LEU A 1 111 ? 18.746 -1.978 -2.543 1.00 97.81 111 LEU A C 1
ATOM 866 O O . LEU A 1 111 ? 18.933 -2.203 -1.348 1.00 97.81 111 LEU A O 1
ATOM 870 N N . LEU A 1 112 ? 17.941 -1.003 -2.973 1.00 97.25 112 LEU A N 1
ATOM 871 C CA . LEU A 1 112 ? 17.317 -0.030 -2.074 1.00 97.25 112 LEU A CA 1
ATOM 872 C C . LEU A 1 112 ? 15.796 -0.107 -2.151 1.00 97.25 112 LEU A C 1
ATOM 874 O O . LEU A 1 112 ? 15.134 -0.411 -1.157 1.00 97.25 112 LEU A O 1
ATOM 878 N N . HIS A 1 113 ? 15.236 0.139 -3.334 1.00 96.12 113 HIS A N 1
ATOM 879 C CA . HIS A 1 113 ? 13.804 0.361 -3.475 1.00 96.12 113 HIS A CA 1
ATOM 880 C C . HIS A 1 113 ? 12.982 -0.920 -3.263 1.00 96.12 113 HIS A C 1
ATOM 882 O O . HIS A 1 113 ? 12.089 -0.931 -2.413 1.00 96.12 113 HIS A O 1
ATOM 888 N N . LEU A 1 114 ? 13.304 -2.011 -3.967 1.00 96.00 114 LEU A N 1
ATOM 889 C CA . LEU A 1 114 ? 12.582 -3.285 -3.886 1.00 96.00 114 LEU A CA 1
ATOM 890 C C . LEU A 1 114 ? 12.675 -3.941 -2.505 1.00 96.00 114 LEU A C 1
ATOM 892 O O . LEU A 1 114 ? 11.622 -4.311 -1.985 1.00 96.00 114 LEU A O 1
ATOM 896 N N . PRO A 1 115 ? 13.853 -4.064 -1.856 1.00 96.31 115 PRO A N 1
ATOM 897 C CA . PRO A 1 115 ? 13.924 -4.640 -0.513 1.00 96.31 115 PRO A CA 1
ATOM 898 C C . PRO A 1 115 ? 13.082 -3.857 0.498 1.00 96.31 115 PRO A C 1
ATOM 900 O O . PRO A 1 115 ? 12.348 -4.451 1.292 1.00 96.31 115 PRO A O 1
ATOM 903 N N . ALA A 1 116 ? 13.130 -2.522 0.431 1.00 94.81 116 ALA A N 1
ATOM 904 C CA . ALA A 1 116 ? 12.318 -1.671 1.289 1.00 94.81 116 ALA A CA 1
ATOM 905 C C . ALA A 1 116 ? 10.818 -1.788 0.965 1.00 94.81 116 ALA A C 1
ATOM 907 O O . ALA A 1 116 ? 9.998 -1.859 1.879 1.00 94.81 116 ALA A O 1
ATOM 908 N N . ALA A 1 117 ? 10.446 -1.878 -0.317 1.00 93.38 117 ALA A N 1
ATOM 909 C CA . ALA A 1 117 ? 9.063 -2.090 -0.737 1.00 93.38 117 ALA A CA 1
ATOM 910 C C . ALA A 1 117 ? 8.517 -3.430 -0.222 1.00 93.38 117 ALA A C 1
ATOM 912 O O . ALA A 1 117 ? 7.445 -3.441 0.378 1.00 93.38 117 ALA A O 1
ATOM 913 N N . VAL A 1 118 ? 9.271 -4.528 -0.373 1.00 92.69 118 VAL A N 1
ATOM 914 C CA . VAL A 1 118 ? 8.912 -5.864 0.141 1.00 92.69 118 VAL A CA 1
ATOM 915 C C . VAL A 1 118 ? 8.681 -5.829 1.648 1.00 92.69 118 VAL A C 1
ATOM 917 O O . VAL A 1 118 ? 7.678 -6.361 2.122 1.00 92.69 118 VAL A O 1
ATOM 920 N N . TYR A 1 119 ? 9.569 -5.168 2.396 1.00 89.94 119 TYR A N 1
ATOM 921 C CA . TYR A 1 119 ? 9.417 -5.011 3.844 1.00 89.94 119 TYR A CA 1
ATOM 922 C C . TYR A 1 119 ? 8.109 -4.302 4.222 1.00 89.94 119 TYR A C 1
ATOM 924 O O . TYR A 1 119 ? 7.475 -4.670 5.207 1.00 89.94 119 TYR A O 1
ATOM 932 N N . MET A 1 120 ? 7.682 -3.315 3.431 1.00 87.81 120 MET A N 1
ATOM 933 C CA . MET A 1 120 ? 6.484 -2.515 3.702 1.00 87.81 120 MET A CA 1
ATOM 934 C C . MET A 1 120 ? 5.172 -3.125 3.174 1.00 87.81 120 MET A C 1
ATOM 936 O O . MET A 1 120 ? 4.106 -2.592 3.486 1.00 87.81 120 MET A O 1
ATOM 940 N N . ILE A 1 121 ? 5.199 -4.232 2.415 1.00 87.88 121 ILE A N 1
ATOM 941 C CA . ILE A 1 121 ? 3.984 -4.879 1.868 1.00 87.88 121 ILE A CA 1
ATOM 942 C C . ILE A 1 121 ? 2.923 -5.185 2.942 1.00 87.88 121 ILE A C 1
ATOM 944 O O . ILE A 1 121 ? 1.751 -4.904 2.691 1.00 87.88 121 ILE A O 1
ATOM 948 N N . PRO A 1 122 ? 3.252 -5.710 4.139 1.00 82.19 122 PRO A N 1
ATOM 949 C CA . PRO A 1 122 ? 2.238 -5.975 5.164 1.00 82.19 122 PRO A CA 1
ATOM 950 C C . PRO A 1 122 ? 1.467 -4.719 5.603 1.00 82.19 122 PRO A C 1
ATOM 952 O O . PRO A 1 122 ? 0.327 -4.809 6.058 1.00 82.19 122 PRO A O 1
ATOM 955 N N . GLU A 1 123 ? 2.060 -3.538 5.424 1.00 78.19 123 GLU A N 1
ATOM 956 C CA . GLU A 1 123 ? 1.565 -2.258 5.934 1.00 78.19 123 GLU A CA 1
ATOM 957 C C . GLU A 1 123 ? 0.679 -1.502 4.930 1.00 78.19 123 GLU A C 1
ATOM 959 O O . GLU A 1 123 ? 0.207 -0.400 5.237 1.00 78.19 123 GLU A O 1
ATOM 964 N N . VAL A 1 124 ? 0.438 -2.059 3.737 1.00 82.56 124 VAL A N 1
ATOM 965 C CA . VAL A 1 124 ? -0.384 -1.421 2.691 1.00 82.56 124 VAL A CA 1
ATOM 966 C C . VAL A 1 124 ? -1.824 -1.215 3.163 1.00 82.56 124 VAL A C 1
ATOM 968 O O . VAL A 1 124 ? -2.383 -2.068 3.838 1.00 82.56 124 VAL A O 1
ATOM 971 N N . SER A 1 125 ? -2.429 -0.075 2.844 1.00 81.62 125 SER A N 1
ATOM 972 C CA . SER A 1 125 ? -3.839 0.203 3.171 1.00 81.62 125 SER A CA 1
ATOM 973 C C . SER A 1 125 ? -4.789 -0.502 2.190 1.00 81.62 125 SER A C 1
ATOM 975 O O . SER A 1 125 ? -4.321 -1.028 1.183 1.00 81.62 125 SER A O 1
ATOM 977 N N . GLY A 1 126 ? -6.097 -0.488 2.463 1.00 84.25 126 GLY A N 1
ATOM 978 C CA . GLY A 1 126 ? -7.138 -1.111 1.634 1.00 84.25 126 GLY A CA 1
ATOM 979 C C . GLY A 1 126 ? -7.386 -2.600 1.914 1.00 84.25 126 GLY A C 1
ATOM 980 O O . GLY A 1 126 ? -6.832 -3.161 2.861 1.00 84.25 126 GLY A O 1
ATOM 981 N N . ALA A 1 127 ? -8.225 -3.231 1.091 1.00 85.00 127 ALA A N 1
ATOM 982 C CA . ALA A 1 127 ? -8.597 -4.642 1.194 1.00 85.00 127 ALA A CA 1
ATOM 983 C C . ALA A 1 127 ? -7.386 -5.557 0.969 1.00 85.00 127 ALA A C 1
ATOM 985 O O . ALA A 1 127 ? -6.937 -5.767 -0.165 1.00 85.00 127 ALA A O 1
ATOM 986 N N . LYS A 1 128 ? -6.834 -6.112 2.057 1.00 84.00 128 LYS A N 1
ATOM 987 C CA . LYS A 1 128 ? -5.544 -6.828 2.048 1.00 84.00 128 LYS A CA 1
ATOM 988 C C . LYS A 1 128 ? -5.512 -7.984 1.053 1.00 84.00 128 LYS A C 1
ATOM 990 O O . LYS A 1 128 ? -4.466 -8.232 0.458 1.00 84.00 128 LYS A O 1
ATOM 995 N N . GLY A 1 129 ? -6.645 -8.639 0.818 1.00 86.12 129 GLY A N 1
ATOM 996 C CA . GLY A 1 129 ? -6.752 -9.751 -0.118 1.00 86.12 129 GLY A CA 1
ATOM 997 C C . GLY A 1 129 ? -6.572 -9.386 -1.586 1.00 86.12 129 GLY A C 1
ATOM 998 O O . GLY A 1 129 ? -6.257 -10.256 -2.389 1.00 86.12 129 GLY A O 1
ATOM 999 N N . ILE A 1 130 ? -6.710 -8.110 -1.936 1.00 91.62 130 ILE A N 1
ATOM 1000 C CA . ILE A 1 130 ? -6.396 -7.592 -3.272 1.00 91.62 130 ILE A CA 1
ATOM 1001 C C . ILE A 1 130 ? -5.082 -6.816 -3.224 1.00 91.62 130 ILE A C 1
ATOM 1003 O O . ILE A 1 130 ? -4.195 -7.023 -4.051 1.00 91.62 130 ILE A O 1
ATOM 1007 N N . MET A 1 131 ? -4.938 -5.948 -2.224 1.00 91.31 131 MET A N 1
ATOM 1008 C CA . MET A 1 131 ? -3.817 -5.026 -2.089 1.00 91.31 131 MET A CA 1
ATOM 1009 C C . MET A 1 131 ? -2.475 -5.746 -1.970 1.00 91.31 131 MET A C 1
ATOM 1011 O O . MET A 1 131 ? -1.538 -5.406 -2.689 1.00 91.31 131 MET A O 1
ATOM 1015 N N . VAL A 1 132 ? -2.376 -6.759 -1.104 1.00 90.56 132 VAL A N 1
ATOM 1016 C CA . VAL A 1 132 ? -1.128 -7.505 -0.894 1.00 90.56 132 VAL A CA 1
ATOM 1017 C C . VAL A 1 132 ? -0.693 -8.248 -2.164 1.00 90.56 132 VAL A C 1
ATOM 1019 O O . VAL A 1 132 ? 0.428 -7.997 -2.614 1.00 90.56 132 VAL A O 1
ATOM 1022 N N . PRO A 1 133 ? -1.520 -9.108 -2.799 1.00 93.31 133 PRO A N 1
ATOM 1023 C CA . PRO A 1 133 ? -1.099 -9.781 -4.026 1.00 93.31 133 PRO A CA 1
ATOM 1024 C C . PRO A 1 133 ? -0.843 -8.812 -5.185 1.00 93.31 133 PRO A C 1
ATOM 1026 O O . PRO A 1 133 ? 0.108 -9.031 -5.933 1.00 93.31 133 PRO A O 1
ATOM 1029 N N . ALA A 1 134 ? -1.606 -7.721 -5.317 1.00 95.50 134 ALA A N 1
ATOM 1030 C CA . ALA A 1 134 ? -1.335 -6.708 -6.337 1.00 95.50 134 ALA A CA 1
ATOM 1031 C C . ALA A 1 134 ? 0.032 -6.034 -6.127 1.00 95.50 134 ALA A C 1
ATOM 1033 O O . ALA A 1 134 ? 0.797 -5.882 -7.078 1.00 95.50 134 ALA A O 1
ATOM 1034 N N . TYR A 1 135 ? 0.380 -5.684 -4.885 1.00 93.94 135 TYR A N 1
ATOM 1035 C CA . TYR A 1 135 ? 1.693 -5.122 -4.564 1.00 93.94 135 TYR A CA 1
ATOM 1036 C C . TYR A 1 135 ? 2.820 -6.121 -4.827 1.00 93.94 135 TYR A C 1
ATOM 1038 O O . TYR A 1 135 ? 3.817 -5.754 -5.442 1.00 93.94 135 TYR A O 1
ATOM 1046 N N . ILE A 1 136 ? 2.660 -7.381 -4.412 1.00 94.44 136 ILE A N 1
ATOM 1047 C CA . ILE A 1 136 ? 3.641 -8.436 -4.698 1.00 94.44 136 ILE A CA 1
ATOM 1048 C C . ILE A 1 136 ? 3.854 -8.557 -6.211 1.00 94.44 136 ILE A C 1
ATOM 1050 O O . ILE A 1 136 ? 4.996 -8.562 -6.662 1.00 94.44 136 ILE A O 1
ATOM 1054 N N . PHE A 1 137 ? 2.776 -8.598 -6.997 1.00 96.50 137 PHE A N 1
ATOM 1055 C CA . PHE A 1 137 ? 2.853 -8.679 -8.455 1.00 96.50 137 PHE A CA 1
ATOM 1056 C C . PHE A 1 137 ? 3.637 -7.504 -9.061 1.00 96.50 137 PHE A C 1
ATOM 1058 O O . PHE A 1 137 ? 4.531 -7.718 -9.877 1.00 96.50 137 PHE A O 1
ATOM 1065 N N . VAL A 1 138 ? 3.352 -6.270 -8.634 1.00 96.81 138 VAL A N 1
ATOM 1066 C CA . VAL A 1 138 ? 4.037 -5.060 -9.124 1.00 96.81 138 VAL A CA 1
ATOM 1067 C C . VAL A 1 138 ? 5.512 -5.035 -8.711 1.00 96.81 138 VAL A C 1
ATOM 1069 O O . VAL A 1 138 ? 6.372 -4.721 -9.531 1.00 96.81 138 VAL A O 1
ATOM 1072 N N . VAL A 1 139 ? 5.830 -5.416 -7.472 1.00 95.94 139 VAL A N 1
ATOM 1073 C CA . VAL A 1 139 ? 7.213 -5.520 -6.975 1.00 95.94 139 VAL A CA 1
ATOM 1074 C C . VAL A 1 139 ? 8.000 -6.571 -7.760 1.00 95.94 139 VAL A C 1
ATOM 1076 O O . VAL A 1 139 ? 9.132 -6.308 -8.164 1.00 95.94 139 VAL A O 1
ATOM 1079 N N . LEU A 1 140 ? 7.405 -7.736 -8.037 1.00 96.44 140 LEU A N 1
ATOM 1080 C CA . LEU A 1 140 ? 8.022 -8.757 -8.891 1.00 96.44 140 LEU A CA 1
ATOM 1081 C C . LEU A 1 140 ? 8.250 -8.255 -10.312 1.00 96.44 140 LEU A C 1
ATOM 1083 O O . LEU A 1 140 ? 9.305 -8.518 -10.880 1.00 96.44 140 LEU A O 1
ATOM 1087 N N . LEU A 1 141 ? 7.272 -7.549 -10.882 1.00 97.06 141 LEU A N 1
ATOM 1088 C CA . LEU A 1 141 ? 7.367 -6.987 -12.225 1.00 97.06 141 LEU A CA 1
ATOM 1089 C C . LEU A 1 141 ? 8.523 -5.985 -12.318 1.00 97.06 141 LEU A C 1
ATOM 1091 O O . LEU A 1 141 ? 9.353 -6.080 -13.220 1.00 97.06 141 LEU A O 1
ATOM 1095 N N . ASN A 1 142 ? 8.617 -5.076 -11.346 1.00 97.50 142 ASN A N 1
ATOM 1096 C CA . ASN A 1 142 ? 9.698 -4.098 -11.274 1.00 97.50 142 ASN A CA 1
ATOM 1097 C C . ASN A 1 142 ? 11.062 -4.781 -11.075 1.00 97.50 142 ASN A C 1
ATOM 1099 O O . ASN A 1 142 ? 12.024 -4.458 -11.765 1.00 97.50 142 ASN A O 1
ATOM 1103 N N . GLY A 1 143 ? 11.134 -5.796 -10.206 1.00 97.75 143 GLY A N 1
ATOM 1104 C CA . GLY A 1 143 ? 12.335 -6.616 -10.024 1.00 97.75 143 GLY A CA 1
ATOM 1105 C C . GLY A 1 143 ? 12.761 -7.365 -11.284 1.00 97.75 143 GLY A C 1
ATOM 1106 O O . GLY A 1 143 ? 13.945 -7.374 -11.618 1.00 97.75 143 GLY A O 1
ATOM 1107 N N . PHE A 1 144 ? 11.811 -7.936 -12.023 1.00 97.38 144 PHE A N 1
ATOM 1108 C CA . PHE A 1 144 ? 12.074 -8.612 -13.291 1.00 97.38 144 PHE A CA 1
ATOM 1109 C C . PHE A 1 144 ? 12.711 -7.664 -14.317 1.00 97.38 144 PHE A C 1
ATOM 1111 O O . PHE A 1 144 ? 13.731 -8.009 -14.925 1.00 97.38 144 PHE A O 1
ATOM 1118 N N . PHE A 1 145 ? 12.169 -6.453 -14.484 1.00 97.00 145 PHE A N 1
ATOM 1119 C CA . PHE A 1 145 ? 12.755 -5.479 -15.405 1.00 97.00 145 PHE A CA 1
ATOM 1120 C C . PHE A 1 145 ? 14.071 -4.898 -14.895 1.00 97.00 145 PHE A C 1
ATOM 1122 O O . PHE A 1 145 ? 14.976 -4.706 -15.700 1.00 97.00 145 PHE A O 1
ATOM 1129 N N . ALA A 1 146 ? 14.244 -4.711 -13.585 1.00 98.00 146 ALA A N 1
ATOM 1130 C CA . ALA A 1 146 ? 15.520 -4.272 -13.026 1.00 98.00 146 ALA A CA 1
ATOM 1131 C C . ALA A 1 146 ? 16.639 -5.292 -13.301 1.00 98.00 146 ALA A C 1
ATOM 1133 O O . ALA A 1 146 ? 17.717 -4.916 -13.756 1.00 98.00 146 ALA A O 1
ATOM 1134 N N . VAL A 1 147 ? 16.370 -6.592 -13.120 1.00 97.88 147 VAL A N 1
ATOM 1135 C CA . VAL A 1 147 ? 17.313 -7.660 -13.505 1.00 97.88 147 VAL A CA 1
ATOM 1136 C C . VAL A 1 147 ? 17.552 -7.664 -15.016 1.00 97.88 147 VAL A C 1
ATOM 1138 O O . VAL A 1 147 ? 18.691 -7.795 -15.455 1.00 97.88 147 VAL A O 1
ATOM 1141 N N . SER A 1 148 ? 16.508 -7.470 -15.823 1.00 96.00 148 SER A N 1
ATOM 1142 C CA . SER A 1 148 ? 16.635 -7.437 -17.286 1.00 96.00 148 SER A CA 1
ATOM 1143 C C . SER A 1 148 ? 17.501 -6.267 -17.774 1.00 96.00 148 SER A C 1
ATOM 1145 O O . SER A 1 148 ? 18.331 -6.457 -18.662 1.00 96.00 148 SER A O 1
ATOM 1147 N N . VAL A 1 149 ? 17.364 -5.081 -17.169 1.00 97.00 149 VAL A N 1
ATOM 1148 C CA . VAL A 1 149 ? 18.234 -3.920 -17.423 1.00 97.00 149 VAL A CA 1
ATOM 1149 C C . VAL A 1 149 ? 19.660 -4.191 -16.945 1.00 97.00 149 VAL A C 1
ATOM 1151 O O . VAL A 1 149 ? 20.606 -3.836 -17.635 1.00 97.00 149 VAL A O 1
ATOM 1154 N N . LEU A 1 150 ? 19.843 -4.851 -15.799 1.00 97.25 150 LEU A N 1
ATOM 1155 C CA . LEU A 1 150 ? 21.174 -5.214 -15.306 1.00 97.25 150 LEU A CA 1
ATOM 1156 C C . LEU A 1 150 ? 21.905 -6.171 -16.266 1.00 97.25 150 LEU A C 1
ATOM 1158 O O . LEU A 1 150 ? 23.118 -6.063 -16.433 1.00 97.25 150 LEU A O 1
ATOM 1162 N N . MET A 1 151 ? 21.173 -7.094 -16.898 1.00 97.00 151 MET A N 1
ATOM 1163 C CA . MET A 1 151 ? 21.721 -8.041 -17.875 1.00 97.00 151 MET A CA 1
ATOM 1164 C C . MET A 1 151 ? 22.032 -7.400 -19.233 1.00 97.00 151 MET A C 1
ATOM 1166 O O . MET A 1 151 ? 22.975 -7.826 -19.896 1.00 97.00 151 MET A O 1
ATOM 1170 N N . ASP A 1 152 ? 21.248 -6.406 -19.656 1.00 95.50 152 ASP A N 1
ATOM 1171 C CA . ASP A 1 152 ? 21.420 -5.705 -20.933 1.00 95.50 152 ASP A CA 1
ATOM 1172 C C . ASP A 1 152 ? 21.072 -4.207 -20.787 1.00 95.50 152 ASP A C 1
ATOM 1174 O O . ASP A 1 152 ? 19.976 -3.771 -21.159 1.00 95.50 152 ASP A O 1
ATOM 1178 N N . PRO A 1 153 ? 21.989 -3.392 -20.226 1.00 95.31 153 PRO A N 1
ATOM 1179 C CA . PRO A 1 153 ? 21.711 -1.994 -19.882 1.00 95.31 153 PRO A CA 1
ATOM 1180 C C . PRO A 1 153 ? 21.578 -1.079 -21.103 1.00 95.31 153 PRO A C 1
ATOM 1182 O O . PRO A 1 153 ? 21.075 0.037 -20.987 1.00 95.31 153 PRO A O 1
ATOM 1185 N N . SER A 1 154 ? 22.005 -1.538 -22.281 1.00 94.31 154 SER A N 1
ATOM 1186 C CA . SER A 1 154 ? 21.868 -0.801 -23.542 1.00 94.31 154 SER A CA 1
ATOM 1187 C C . SER A 1 154 ? 20.470 -0.940 -24.153 1.00 94.31 154 SER A C 1
ATOM 1189 O O . SER A 1 154 ? 20.114 -0.209 -25.080 1.00 94.31 154 SER A O 1
ATOM 1191 N N . ARG A 1 155 ? 19.654 -1.874 -23.652 1.00 91.25 155 ARG A N 1
ATOM 1192 C CA . ARG A 1 155 ? 18.340 -2.179 -24.212 1.00 91.25 155 ARG A CA 1
ATOM 1193 C C . ARG A 1 155 ? 17.254 -1.275 -23.642 1.00 91.25 155 ARG A C 1
ATOM 1195 O O . ARG A 1 155 ? 16.580 -1.603 -22.666 1.00 91.25 155 ARG A O 1
ATOM 1202 N N . LEU A 1 156 ? 17.028 -0.159 -24.335 1.00 89.88 156 LEU A N 1
ATOM 1203 C CA . LEU A 1 156 ? 16.060 0.874 -23.955 1.00 89.88 156 LEU A CA 1
ATOM 1204 C C . LEU A 1 156 ? 14.655 0.350 -23.574 1.00 89.88 156 LEU A C 1
ATOM 1206 O O . LEU A 1 156 ? 14.132 0.816 -22.562 1.00 89.88 156 LEU A O 1
ATOM 1210 N N . PRO A 1 157 ? 14.039 -0.624 -24.281 1.00 90.75 157 PRO A N 1
ATOM 1211 C CA . PRO A 1 157 ? 12.719 -1.130 -23.895 1.00 90.75 157 PRO A CA 1
ATOM 1212 C C . PRO A 1 157 ? 12.646 -1.669 -22.458 1.00 90.75 157 PRO A C 1
ATOM 1214 O O . PRO A 1 157 ? 11.634 -1.477 -21.794 1.00 90.75 157 PRO A O 1
ATOM 1217 N N . TRP A 1 158 ? 13.715 -2.283 -21.937 1.00 93.19 158 TRP A N 1
ATOM 1218 C CA . TRP A 1 158 ? 13.747 -2.758 -20.547 1.00 93.19 158 TRP A CA 1
ATOM 1219 C C . TRP A 1 158 ? 13.745 -1.619 -19.545 1.00 93.19 158 TRP A C 1
ATOM 1221 O O . TRP A 1 158 ? 13.024 -1.688 -18.552 1.00 93.19 158 TRP A O 1
ATOM 1231 N N . LEU A 1 159 ? 14.482 -0.549 -19.838 1.00 95.12 159 LEU A N 1
ATOM 1232 C CA . LEU A 1 159 ? 14.497 0.642 -18.999 1.00 95.12 159 LEU A CA 1
ATOM 1233 C C . LEU A 1 159 ? 13.141 1.358 -19.008 1.00 95.12 159 LEU A C 1
ATOM 1235 O O . LEU A 1 159 ? 12.680 1.833 -17.975 1.00 95.12 159 LEU A O 1
ATOM 1239 N N . VAL A 1 160 ? 12.474 1.394 -20.162 1.00 93.38 160 VAL A N 1
ATOM 1240 C CA . VAL A 1 160 ? 11.121 1.948 -20.298 1.00 93.38 160 VAL A CA 1
ATOM 1241 C C . VAL A 1 160 ? 10.112 1.132 -19.487 1.00 93.38 160 VAL A C 1
ATOM 1243 O O . VAL A 1 160 ? 9.320 1.707 -18.741 1.00 93.38 160 VAL A O 1
ATOM 1246 N N . CYS A 1 161 ? 10.147 -0.199 -19.582 1.00 93.88 161 CYS A N 1
ATOM 1247 C CA . CYS A 1 161 ? 9.285 -1.065 -18.778 1.00 93.88 161 CYS A CA 1
ATOM 1248 C C . CYS A 1 161 ? 9.556 -0.911 -17.274 1.00 93.88 161 CYS A C 1
ATOM 1250 O O . CYS A 1 161 ? 8.592 -0.821 -16.517 1.00 93.88 161 CYS A O 1
ATOM 1252 N N . LEU A 1 162 ? 10.828 -0.803 -16.863 1.00 96.31 162 LEU A N 1
ATOM 1253 C CA . LEU A 1 162 ? 11.227 -0.516 -15.479 1.00 96.31 162 LEU A CA 1
ATOM 1254 C C . LEU A 1 162 ? 10.646 0.824 -14.993 1.00 96.31 162 LEU A C 1
ATOM 1256 O O . LEU A 1 162 ? 10.035 0.899 -13.928 1.00 96.31 162 LEU A O 1
ATOM 1260 N N . PHE A 1 163 ? 10.758 1.874 -15.811 1.00 96.44 163 PHE A N 1
ATOM 1261 C CA . PHE A 1 163 ? 10.158 3.174 -15.520 1.00 96.44 163 PHE A CA 1
ATOM 1262 C C . PHE A 1 163 ? 8.639 3.066 -15.332 1.00 96.44 163 PHE A C 1
ATOM 1264 O O . PHE A 1 163 ? 8.097 3.588 -14.357 1.00 96.44 163 PHE A O 1
ATOM 1271 N N . PHE A 1 164 ? 7.927 2.385 -16.233 1.00 95.94 164 PHE A N 1
ATOM 1272 C CA . PHE A 1 164 ? 6.475 2.246 -16.111 1.00 95.94 164 PHE A CA 1
ATOM 1273 C C . PHE A 1 164 ? 6.059 1.379 -14.915 1.00 95.94 164 PHE A C 1
ATOM 1275 O O . PHE A 1 164 ? 5.071 1.716 -14.261 1.00 95.94 164 PHE A O 1
ATOM 1282 N N . SER A 1 165 ? 6.790 0.309 -14.581 1.00 96.38 165 SER A N 1
ATOM 1283 C CA . SER A 1 165 ? 6.465 -0.520 -13.411 1.00 96.38 165 SER A CA 1
ATOM 1284 C C . SER A 1 165 ? 6.627 0.246 -12.099 1.00 96.38 165 SER A C 1
ATOM 1286 O O . SER A 1 165 ? 5.730 0.176 -11.255 1.00 96.38 165 SER A O 1
ATOM 1288 N N . LEU A 1 166 ? 7.687 1.052 -11.963 1.00 95.69 166 LEU A N 1
ATOM 1289 C CA . LEU A 1 166 ? 7.887 1.957 -10.824 1.00 95.69 166 LEU A CA 1
ATOM 1290 C C . LEU A 1 166 ? 6.687 2.905 -10.640 1.00 95.69 166 LEU A C 1
ATOM 1292 O O . LEU A 1 166 ? 6.225 3.169 -9.528 1.00 95.69 166 LEU A O 1
ATOM 1296 N N . ASN A 1 167 ? 6.142 3.383 -11.757 1.00 95.81 167 ASN A N 1
ATOM 1297 C CA . ASN A 1 167 ? 5.092 4.394 -11.806 1.00 95.81 167 ASN A CA 1
ATOM 1298 C C . ASN A 1 167 ? 3.678 3.909 -11.458 1.00 95.81 167 ASN A C 1
ATOM 1300 O O . ASN A 1 167 ? 2.790 4.738 -11.233 1.00 95.81 167 ASN A O 1
ATOM 1304 N N . ILE A 1 168 ? 3.451 2.597 -11.346 1.00 96.19 168 ILE A N 1
ATOM 1305 C CA . ILE A 1 168 ? 2.151 2.053 -10.916 1.00 96.19 168 ILE A CA 1
ATOM 1306 C C . ILE A 1 168 ? 1.763 2.606 -9.534 1.00 96.19 168 ILE A C 1
ATOM 1308 O O . ILE A 1 168 ? 0.606 2.974 -9.301 1.00 96.19 168 ILE A O 1
ATOM 1312 N N . TYR A 1 169 ? 2.730 2.748 -8.625 1.00 90.69 169 TYR A N 1
ATOM 1313 C CA . TYR A 1 169 ? 2.475 3.290 -7.289 1.00 90.69 169 TYR A CA 1
ATOM 1314 C C . TYR A 1 169 ? 2.187 4.787 -7.281 1.00 90.69 169 TYR A C 1
ATOM 1316 O O . TYR A 1 169 ? 1.332 5.243 -6.519 1.00 90.69 169 TYR A O 1
ATOM 1324 N N . VAL A 1 170 ? 2.857 5.543 -8.147 1.00 91.81 170 VAL A N 1
ATOM 1325 C CA . VAL A 1 170 ? 2.632 6.985 -8.298 1.00 91.81 170 VAL A CA 1
ATOM 1326 C C . VAL A 1 170 ? 1.203 7.223 -8.769 1.00 91.81 170 VAL A C 1
ATOM 1328 O O . VAL A 1 170 ? 0.472 7.994 -8.146 1.00 91.81 170 VAL A O 1
ATOM 1331 N N . LEU A 1 171 ? 0.751 6.479 -9.784 1.00 94.38 171 LEU A N 1
ATOM 1332 C CA . LEU A 1 171 ? -0.642 6.544 -10.223 1.00 94.38 171 LEU A CA 1
ATOM 1333 C C . LEU A 1 171 ? -1.624 6.120 -9.137 1.00 94.38 171 LEU A C 1
ATOM 1335 O O . LEU A 1 171 ? -2.690 6.714 -9.040 1.00 94.38 171 LEU A O 1
ATOM 1339 N N . CYS A 1 172 ? -1.276 5.150 -8.284 1.00 93.94 172 CYS A N 1
ATOM 1340 C CA . CYS A 1 172 ? -2.159 4.760 -7.181 1.00 93.94 172 CYS A CA 1
ATOM 1341 C C . CYS A 1 172 ? -2.399 5.951 -6.238 1.00 93.94 172 CYS A C 1
ATOM 1343 O O . CYS A 1 172 ? -3.530 6.206 -5.825 1.00 93.94 172 CYS A O 1
ATOM 1345 N N . ARG A 1 173 ? -1.365 6.756 -5.959 1.00 90.38 173 ARG A N 1
ATOM 1346 C CA . ARG A 1 173 ? -1.515 7.999 -5.182 1.00 90.38 173 ARG A CA 1
ATOM 1347 C C . ARG A 1 173 ? -2.356 9.042 -5.912 1.00 90.38 173 ARG A C 1
ATOM 1349 O O . ARG A 1 173 ? -3.236 9.636 -5.293 1.00 90.38 173 ARG A O 1
ATOM 1356 N N . VAL A 1 174 ? -2.118 9.236 -7.207 1.00 91.25 174 VAL A N 1
ATOM 1357 C CA . VAL A 1 174 ? -2.880 10.194 -8.022 1.00 91.25 174 VAL A CA 1
ATOM 1358 C C . VAL A 1 174 ? -4.357 9.806 -8.075 1.00 91.25 174 VAL A C 1
ATOM 1360 O O . VAL A 1 174 ? -5.208 10.619 -7.717 1.00 91.25 174 VAL A O 1
ATOM 1363 N N . PHE A 1 175 ? -4.680 8.561 -8.433 1.00 93.94 175 PHE A N 1
ATOM 1364 C CA . PHE A 1 175 ? -6.061 8.084 -8.483 1.00 93.94 175 PHE A CA 1
ATOM 1365 C C . PHE A 1 175 ? -6.736 8.118 -7.118 1.00 93.94 175 PHE A C 1
ATOM 1367 O O . PHE A 1 175 ? -7.899 8.497 -7.047 1.00 93.94 175 PHE A O 1
ATOM 1374 N N . TYR A 1 176 ? -6.022 7.827 -6.028 1.00 89.19 176 TYR A N 1
ATOM 1375 C CA . TYR A 1 176 ? -6.579 7.987 -4.686 1.00 89.19 176 TYR A CA 1
ATOM 1376 C C . TYR A 1 176 ? -7.060 9.426 -4.431 1.00 89.19 176 TYR A C 1
ATOM 1378 O O . TYR A 1 176 ? -8.181 9.630 -3.960 1.00 89.19 176 TYR A O 1
ATOM 1386 N N . VAL A 1 177 ? -6.242 10.429 -4.772 1.00 86.12 177 VAL A N 1
ATOM 1387 C CA . VAL A 1 177 ? -6.606 11.847 -4.612 1.00 86.12 177 VAL A CA 1
ATOM 1388 C C . VAL A 1 177 ? -7.752 12.232 -5.547 1.00 86.12 177 VAL A C 1
ATOM 1390 O O . VAL A 1 177 ? -8.707 12.866 -5.100 1.00 86.12 177 VAL A O 1
ATOM 1393 N N . VAL A 1 178 ? -7.701 11.813 -6.813 1.00 88.50 178 VAL A N 1
ATOM 1394 C CA . VAL A 1 178 ? -8.766 12.077 -7.794 1.00 88.50 178 VAL A CA 1
ATOM 1395 C C . VAL A 1 178 ? -10.094 11.481 -7.327 1.00 88.50 178 VAL A C 1
ATOM 1397 O O . VAL A 1 178 ? -11.099 12.185 -7.273 1.00 88.50 178 VAL A O 1
ATOM 1400 N N . PHE A 1 179 ? -10.108 10.214 -6.910 1.00 88.69 179 PHE A N 1
ATOM 1401 C CA . PHE A 1 179 ? -11.309 9.554 -6.400 1.00 88.69 179 PHE A CA 1
ATOM 1402 C C . PHE A 1 179 ? -11.836 10.216 -5.131 1.00 88.69 179 PHE A C 1
ATOM 1404 O O . PHE A 1 179 ? -13.048 10.294 -4.950 1.00 88.69 179 PHE A O 1
ATOM 1411 N N . ARG A 1 180 ? -10.961 10.749 -4.272 1.00 82.69 180 ARG A N 1
ATOM 1412 C CA . ARG A 1 180 ? -11.387 11.538 -3.111 1.00 82.69 180 ARG A CA 1
ATOM 1413 C C . ARG A 1 180 ? -12.101 12.822 -3.534 1.00 82.69 180 ARG A C 1
ATOM 1415 O O . ARG A 1 180 ? -13.182 13.082 -3.025 1.00 82.69 180 ARG A O 1
ATOM 1422 N N . ILE A 1 181 ? -11.521 13.595 -4.454 1.00 78.88 181 ILE A N 1
ATOM 1423 C CA . ILE A 1 181 ? -12.087 14.878 -4.911 1.00 78.88 181 ILE A CA 1
ATOM 1424 C C . ILE A 1 181 ? -13.433 14.670 -5.614 1.00 78.88 181 ILE A C 1
ATOM 1426 O O . ILE A 1 181 ? -14.370 15.425 -5.381 1.00 78.88 181 ILE A O 1
ATOM 1430 N N . VAL A 1 182 ? -13.538 13.637 -6.452 1.00 84.31 182 VAL A N 1
ATOM 1431 C CA . VAL A 1 182 ? -14.766 13.337 -7.210 1.00 84.31 182 VAL A CA 1
ATOM 1432 C C . VAL A 1 182 ? -15.813 12.611 -6.348 1.00 84.31 182 VAL A C 1
ATOM 1434 O O . VAL A 1 182 ? -16.980 12.549 -6.718 1.00 84.31 182 VAL A O 1
ATOM 1437 N N . GLY A 1 183 ? -15.425 12.059 -5.194 1.00 75.62 183 GLY A N 1
ATOM 1438 C CA . GLY A 1 183 ? -16.313 11.255 -4.349 1.00 75.62 183 GLY A CA 1
ATOM 1439 C C . GLY A 1 183 ? -16.531 9.824 -4.860 1.00 75.62 183 GLY A C 1
ATOM 1440 O O . GLY A 1 183 ? -17.529 9.194 -4.521 1.00 75.62 183 GLY A O 1
ATOM 1441 N N . LEU A 1 184 ? -15.607 9.287 -5.665 1.00 73.88 184 LEU A N 1
ATOM 1442 C CA . LEU A 1 184 ? -15.666 7.909 -6.159 1.00 73.88 184 LEU A CA 1
ATOM 1443 C C . LEU A 1 184 ? -15.127 6.908 -5.130 1.00 73.88 184 LEU A C 1
ATOM 1445 O O . LEU A 1 184 ? -14.176 7.187 -4.395 1.00 73.88 184 LEU A O 1
ATOM 1449 N N . PHE A 1 185 ? -15.732 5.717 -5.133 1.00 80.06 185 PHE A N 1
ATOM 1450 C CA . PHE A 1 185 ? -15.354 4.562 -4.311 1.00 80.06 185 PHE A CA 1
ATOM 1451 C C . PHE A 1 185 ? -15.153 4.892 -2.822 1.00 80.06 185 PHE A C 1
ATOM 1453 O O . PHE A 1 185 ? -14.100 4.567 -2.275 1.00 80.06 185 PHE A O 1
ATOM 1460 N N . PRO A 1 186 ? -16.126 5.522 -2.134 1.00 68.62 186 PRO A N 1
ATOM 1461 C CA . PRO A 1 186 ? -15.930 6.007 -0.768 1.00 68.62 186 PRO A CA 1
ATOM 1462 C C . PRO A 1 186 ? -15.428 4.943 0.215 1.00 68.62 186 PRO A C 1
ATOM 1464 O O . PRO A 1 186 ? -14.600 5.264 1.058 1.00 68.62 186 PRO A O 1
ATOM 1467 N N . TYR A 1 187 ? -15.839 3.686 0.027 1.00 73.88 187 TYR A N 1
ATOM 1468 C CA . TYR A 1 187 ? -15.517 2.552 0.901 1.00 73.88 187 TYR A CA 1
ATOM 1469 C C . TYR A 1 187 ? -14.455 1.590 0.347 1.00 73.88 187 TYR A C 1
ATOM 1471 O O . TYR A 1 187 ? -14.195 0.562 0.955 1.00 73.88 187 TYR A O 1
ATOM 1479 N N . ALA A 1 188 ? -13.887 1.860 -0.830 1.00 81.56 188 ALA A N 1
ATOM 1480 C CA . ALA A 1 188 ? -12.906 0.975 -1.478 1.00 81.56 188 ALA A CA 1
ATOM 1481 C C . ALA A 1 188 ? -11.835 1.772 -2.239 1.00 81.56 188 ALA A C 1
ATOM 1483 O O . ALA A 1 188 ? -11.293 1.322 -3.251 1.00 81.56 188 ALA A O 1
ATOM 1484 N N . ARG A 1 189 ? -11.597 3.016 -1.812 1.00 84.06 189 ARG A N 1
ATOM 1485 C CA . ARG A 1 189 ? -10.874 4.018 -2.601 1.00 84.06 189 ARG A CA 1
ATOM 1486 C C . ARG A 1 189 ? -9.443 3.600 -2.894 1.00 84.06 189 ARG A C 1
ATOM 1488 O O . ARG A 1 189 ? -8.958 3.839 -3.999 1.00 84.06 189 ARG A O 1
ATOM 1495 N N . TYR A 1 190 ? -8.765 3.005 -1.917 1.00 86.00 190 TYR A N 1
ATOM 1496 C CA . TYR A 1 190 ? -7.365 2.625 -2.053 1.00 86.00 190 TYR A CA 1
ATOM 1497 C C . TYR A 1 190 ? -7.225 1.379 -2.929 1.00 86.00 190 TYR A C 1
ATOM 1499 O O . TYR A 1 190 ? -6.427 1.374 -3.871 1.00 86.00 190 TYR A O 1
ATOM 1507 N N . THR A 1 191 ? -8.077 0.380 -2.690 1.00 91.62 191 THR A N 1
ATOM 1508 C CA . THR A 1 191 ? -8.168 -0.821 -3.532 1.00 91.62 191 THR A CA 1
ATOM 1509 C C . THR A 1 191 ? -8.496 -0.487 -4.984 1.00 91.62 191 THR A C 1
ATOM 1511 O O . THR A 1 191 ? -7.829 -0.967 -5.902 1.00 91.62 191 THR A O 1
ATOM 1514 N N . ALA A 1 192 ? -9.467 0.396 -5.217 1.00 93.88 192 ALA A N 1
ATOM 1515 C CA . ALA A 1 192 ? -9.795 0.855 -6.560 1.00 93.88 192 ALA A CA 1
ATOM 1516 C C . ALA A 1 192 ? -8.609 1.589 -7.203 1.00 93.88 192 ALA A C 1
ATOM 1518 O O . ALA A 1 192 ? -8.265 1.306 -8.349 1.00 93.88 192 ALA A O 1
ATOM 1519 N N . ALA A 1 193 ? -7.946 2.491 -6.473 1.00 94.75 193 ALA A N 1
ATOM 1520 C CA . ALA A 1 193 ? -6.838 3.274 -7.010 1.00 94.75 193 ALA A CA 1
ATOM 1521 C C . ALA A 1 193 ? -5.684 2.398 -7.521 1.00 94.75 193 ALA A C 1
ATOM 1523 O O . ALA A 1 193 ? -5.214 2.626 -8.635 1.00 94.75 193 ALA A O 1
ATOM 1524 N N . ILE A 1 194 ? -5.258 1.369 -6.773 1.00 95.62 194 ILE A N 1
ATOM 1525 C CA . ILE A 1 194 ? -4.182 0.484 -7.248 1.00 95.62 194 ILE A CA 1
ATOM 1526 C C . ILE A 1 194 ? -4.612 -0.349 -8.462 1.00 95.62 194 ILE A C 1
ATOM 1528 O O . ILE A 1 194 ? -3.826 -0.504 -9.396 1.00 95.62 194 ILE A O 1
ATOM 1532 N N . LEU A 1 195 ? -5.853 -0.849 -8.488 1.00 96.81 195 LEU A N 1
ATOM 1533 C CA . LEU A 1 195 ? -6.354 -1.643 -9.612 1.00 96.81 195 LEU A CA 1
ATOM 1534 C C . LEU A 1 195 ? -6.426 -0.806 -10.890 1.00 96.81 195 LEU A C 1
ATOM 1536 O O . LEU A 1 195 ? -5.988 -1.270 -11.940 1.00 96.81 195 LEU A O 1
ATOM 1540 N N . PHE A 1 196 ? -6.900 0.438 -10.799 1.00 97.12 196 PHE A N 1
ATOM 1541 C CA . PHE A 1 196 ? -6.916 1.368 -11.930 1.00 97.12 196 PHE A CA 1
ATOM 1542 C C . PHE A 1 196 ? -5.502 1.681 -12.434 1.00 97.12 196 PHE A C 1
ATOM 1544 O O . PHE A 1 196 ? -5.269 1.645 -13.643 1.00 97.12 196 PHE A O 1
ATOM 1551 N N . SER A 1 197 ? -4.540 1.912 -11.536 1.00 97.00 197 SER A N 1
ATOM 1552 C CA . SER A 1 197 ? -3.134 2.106 -11.920 1.00 97.00 197 SER A CA 1
ATOM 1553 C C . SER A 1 197 ? -2.565 0.912 -12.671 1.00 97.00 197 SER A C 1
ATOM 1555 O O . SER A 1 197 ? -1.937 1.075 -13.719 1.00 97.00 197 SER A O 1
ATOM 1557 N N . CYS A 1 198 ? -2.807 -0.295 -12.157 1.00 97.06 198 CYS A N 1
ATOM 1558 C CA . CYS A 1 198 ? -2.388 -1.522 -12.812 1.00 97.06 198 CYS A CA 1
ATOM 1559 C C . CYS A 1 198 ? -3.057 -1.677 -14.181 1.00 97.06 198 CYS A C 1
ATOM 1561 O O . CYS A 1 198 ? -2.364 -1.887 -15.171 1.00 97.06 198 CYS A O 1
ATOM 1563 N N . PHE A 1 199 ? -4.378 -1.516 -14.270 1.00 96.25 199 PHE A N 1
ATOM 1564 C CA . PHE A 1 199 ? -5.101 -1.663 -15.534 1.00 96.25 199 PHE A CA 1
ATOM 1565 C C . PHE A 1 199 ? -4.710 -0.628 -16.590 1.00 96.25 199 PHE A C 1
ATOM 1567 O O . PHE A 1 199 ? -4.836 -0.916 -17.781 1.00 96.25 199 PHE A O 1
ATOM 1574 N N . MET A 1 200 ? -4.197 0.531 -16.172 1.00 94.69 200 MET A N 1
ATOM 1575 C CA . MET A 1 200 ? -3.662 1.550 -17.070 1.00 94.69 200 MET A CA 1
ATOM 1576 C C . MET A 1 200 ? -2.250 1.215 -17.574 1.00 94.69 200 MET A C 1
ATOM 1578 O O . MET A 1 200 ? -1.991 1.348 -18.770 1.00 94.69 200 MET A O 1
ATOM 1582 N N . LEU A 1 201 ? -1.329 0.791 -16.698 1.00 95.19 201 LEU A N 1
ATOM 1583 C CA . LEU A 1 201 ? 0.088 0.630 -17.068 1.00 95.19 201 LEU A CA 1
ATOM 1584 C C . LEU A 1 201 ? 0.491 -0.792 -17.459 1.00 95.19 201 LEU A C 1
ATOM 1586 O O . LEU A 1 201 ? 1.393 -0.956 -18.277 1.00 95.19 201 LEU A O 1
ATOM 1590 N N . LEU A 1 202 ? -0.163 -1.836 -16.952 1.00 94.62 202 LEU A N 1
ATOM 1591 C CA . LEU A 1 202 ? 0.181 -3.210 -17.328 1.00 94.62 202 LEU A CA 1
ATOM 1592 C C . LEU A 1 202 ? 0.014 -3.487 -18.831 1.00 94.62 202 LEU A C 1
ATOM 1594 O O . LEU A 1 202 ? 0.887 -4.163 -19.375 1.00 94.62 202 LEU A O 1
ATOM 1598 N N . PRO A 1 203 ? -0.989 -2.935 -19.546 1.00 92.31 203 PRO A N 1
ATOM 1599 C CA . PRO A 1 203 ? -1.054 -3.052 -21.001 1.00 92.31 203 PRO A CA 1
ATOM 1600 C C . PRO A 1 203 ? 0.133 -2.424 -21.732 1.00 92.31 203 PRO A C 1
ATOM 1602 O O . PRO A 1 203 ? 0.523 -2.910 -22.789 1.00 92.31 203 PRO A O 1
ATOM 1605 N N . ILE A 1 204 ? 0.728 -1.374 -21.166 1.00 90.44 204 ILE A N 1
ATOM 1606 C CA . ILE A 1 204 ? 1.924 -0.725 -21.716 1.00 90.44 204 ILE A CA 1
ATOM 1607 C C . ILE A 1 204 ? 3.153 -1.615 -21.504 1.00 90.44 204 ILE A C 1
ATOM 1609 O O . ILE A 1 204 ? 3.993 -1.710 -22.394 1.00 90.44 204 ILE A O 1
ATOM 1613 N N . ILE A 1 205 ? 3.239 -2.277 -20.347 1.00 92.06 205 ILE A N 1
ATOM 1614 C CA . ILE A 1 205 ? 4.415 -3.052 -19.933 1.00 92.06 205 ILE A CA 1
ATOM 1615 C C . ILE A 1 205 ? 4.407 -4.476 -20.508 1.00 92.06 205 ILE A C 1
ATOM 1617 O O . ILE A 1 205 ? 5.421 -4.927 -21.020 1.00 92.06 205 ILE A O 1
ATOM 1621 N N . LEU A 1 206 ? 3.283 -5.192 -20.400 1.00 91.50 206 LEU A N 1
ATOM 1622 C CA . LEU A 1 206 ? 3.139 -6.621 -20.727 1.00 91.50 206 LEU A CA 1
ATOM 1623 C C . LEU A 1 206 ? 2.079 -6.888 -21.811 1.00 91.50 206 LEU A C 1
ATOM 1625 O O . LEU A 1 206 ? 1.765 -8.043 -22.105 1.00 91.50 206 LEU A O 1
ATOM 1629 N N . GLY A 1 207 ? 1.489 -5.844 -22.399 1.00 89.31 207 GLY A N 1
ATOM 1630 C CA . GLY A 1 207 ? 0.318 -5.998 -23.263 1.00 89.31 207 GLY A CA 1
ATOM 1631 C C . GLY A 1 207 ? -0.942 -6.364 -22.471 1.00 89.31 207 GLY A C 1
ATOM 1632 O O . GLY A 1 207 ? -0.950 -6.410 -21.240 1.00 89.31 207 GLY A O 1
ATOM 1633 N N . THR A 1 208 ? -2.037 -6.658 -23.173 1.00 89.00 208 THR A N 1
ATOM 1634 C CA . THR A 1 208 ? -3.331 -7.010 -22.549 1.00 89.00 208 THR A CA 1
ATOM 1635 C C . THR A 1 208 ? -3.237 -8.215 -21.607 1.00 89.00 208 THR A C 1
ATOM 1637 O O . THR A 1 208 ? -3.980 -8.291 -20.626 1.00 89.00 208 THR A O 1
ATOM 1640 N N . ALA A 1 209 ? -2.276 -9.114 -21.848 1.00 90.81 209 ALA A N 1
ATOM 1641 C CA . ALA A 1 209 ? -1.962 -10.238 -20.975 1.00 90.81 209 ALA A CA 1
ATOM 1642 C C . ALA A 1 209 ? -1.587 -9.801 -19.549 1.00 90.81 209 ALA A C 1
ATOM 1644 O O . ALA A 1 209 ? -1.910 -10.515 -18.604 1.00 90.81 209 ALA A O 1
ATOM 1645 N N . GLY A 1 210 ? -0.983 -8.622 -19.360 1.00 92.81 210 GLY A N 1
ATOM 1646 C CA . GLY A 1 210 ? -0.625 -8.111 -18.034 1.00 92.81 210 GLY A CA 1
ATOM 1647 C C . GLY A 1 210 ? -1.822 -8.003 -17.085 1.00 92.81 210 GLY A C 1
ATOM 1648 O O . GLY A 1 210 ? -1.748 -8.462 -15.947 1.00 92.81 210 GLY A O 1
ATOM 1649 N N . ASN A 1 211 ? -2.954 -7.483 -17.572 1.00 95.31 211 ASN A N 1
ATOM 1650 C CA . ASN A 1 211 ? -4.182 -7.364 -16.776 1.00 95.31 211 ASN A CA 1
ATOM 1651 C C . ASN A 1 211 ? -4.748 -8.736 -16.403 1.00 95.31 211 ASN A C 1
ATOM 1653 O O . ASN A 1 211 ? -5.150 -8.956 -15.263 1.00 95.31 211 ASN A O 1
ATOM 1657 N N . ILE A 1 212 ? -4.742 -9.666 -17.361 1.00 95.56 212 ILE A N 1
ATOM 1658 C CA . ILE A 1 212 ? -5.200 -11.042 -17.156 1.00 95.56 212 ILE A CA 1
ATOM 1659 C C . ILE A 1 212 ? -4.342 -11.720 -16.082 1.00 95.56 212 ILE A C 1
ATOM 1661 O O . ILE A 1 212 ? -4.879 -12.302 -15.141 1.00 95.56 212 ILE A O 1
ATOM 1665 N N . LEU A 1 213 ? -3.017 -11.589 -16.177 1.00 95.19 213 LEU A N 1
ATOM 1666 C CA . LEU A 1 213 ? -2.083 -12.165 -15.212 1.00 95.19 213 LEU A CA 1
ATOM 1667 C C . LEU A 1 213 ? -2.274 -11.603 -13.810 1.00 95.19 213 LEU A C 1
ATOM 1669 O O . LEU A 1 213 ? -2.287 -12.384 -12.865 1.00 95.19 213 LEU A O 1
ATOM 1673 N N . LEU A 1 214 ? -2.473 -10.291 -13.668 1.00 96.50 214 LEU A N 1
ATOM 1674 C CA . LEU A 1 214 ? -2.756 -9.691 -12.365 1.00 96.50 214 LEU A CA 1
ATOM 1675 C C . LEU A 1 214 ? -4.029 -10.281 -11.745 1.00 96.50 214 LEU A C 1
ATOM 1677 O O . LEU A 1 214 ? -4.017 -10.676 -10.579 1.00 96.50 214 LEU A O 1
ATOM 1681 N N . VAL A 1 215 ? -5.117 -10.365 -12.517 1.00 96.56 215 VAL A N 1
ATOM 1682 C CA . VAL A 1 215 ? -6.391 -10.915 -12.029 1.00 96.56 215 VAL A CA 1
ATOM 1683 C C . VAL A 1 215 ? -6.216 -12.370 -11.600 1.00 96.56 215 VAL A C 1
ATOM 1685 O O . VAL A 1 215 ? -6.596 -12.721 -10.485 1.00 96.56 215 VAL A O 1
ATOM 1688 N N . PHE A 1 216 ? -5.583 -13.210 -12.424 1.00 95.56 216 PHE A N 1
ATOM 1689 C CA . PHE A 1 216 ? -5.308 -14.599 -12.049 1.00 95.56 216 PHE A CA 1
ATOM 1690 C C . PHE A 1 216 ? -4.390 -14.706 -10.831 1.00 95.56 216 PHE A C 1
ATOM 1692 O O . PHE A 1 216 ? -4.639 -15.540 -9.964 1.00 95.56 216 PHE A O 1
ATOM 1699 N N . PHE A 1 217 ? -3.369 -13.856 -10.723 1.00 95.00 217 PHE A N 1
ATOM 1700 C CA . PHE A 1 217 ? -2.467 -13.837 -9.575 1.00 95.00 217 PHE A CA 1
ATOM 1701 C C . PHE A 1 217 ? -3.224 -13.539 -8.274 1.00 95.00 217 PHE A C 1
ATOM 1703 O O . PHE A 1 217 ? -3.051 -14.254 -7.287 1.00 95.00 217 PHE A O 1
ATOM 1710 N N . ILE A 1 218 ? -4.117 -12.541 -8.286 1.00 94.38 218 ILE A N 1
ATOM 1711 C CA . ILE A 1 218 ? -4.986 -12.212 -7.146 1.00 94.38 218 ILE A CA 1
ATOM 1712 C C . ILE A 1 218 ? -5.933 -13.378 -6.834 1.00 94.38 218 ILE A C 1
ATOM 1714 O O . ILE A 1 218 ? -6.030 -13.791 -5.681 1.00 94.38 218 ILE A O 1
ATOM 1718 N N . LEU A 1 219 ? -6.599 -13.952 -7.841 1.00 93.62 219 LEU A N 1
ATOM 1719 C CA . LEU A 1 219 ? -7.550 -15.052 -7.640 1.00 93.62 219 LEU A CA 1
ATOM 1720 C C . LEU A 1 219 ? -6.883 -16.314 -7.084 1.00 93.62 219 LEU A C 1
ATOM 1722 O O . LEU A 1 219 ? -7.421 -16.930 -6.167 1.00 93.62 219 LEU A O 1
ATOM 1726 N N . ILE A 1 220 ? -5.707 -16.689 -7.595 1.00 91.06 220 ILE A N 1
ATOM 1727 C CA . ILE A 1 220 ? -4.941 -17.831 -7.080 1.00 91.06 220 ILE A CA 1
ATOM 1728 C C . ILE A 1 220 ? -4.488 -17.551 -5.647 1.00 91.06 220 ILE A C 1
ATOM 1730 O O . ILE A 1 220 ? -4.573 -18.442 -4.802 1.00 91.06 220 ILE A O 1
ATOM 1734 N N . ASN A 1 221 ? -4.048 -16.324 -5.353 1.00 88.31 221 ASN A N 1
ATOM 1735 C CA . ASN A 1 221 ? -3.668 -15.938 -3.999 1.00 88.31 221 ASN A CA 1
ATOM 1736 C C . ASN A 1 221 ? -4.847 -16.055 -3.020 1.00 88.31 221 ASN A C 1
ATOM 1738 O O . ASN A 1 221 ? -4.707 -16.689 -1.976 1.00 88.31 221 ASN A O 1
ATOM 1742 N N . LEU A 1 222 ? -6.018 -15.530 -3.394 1.00 88.19 222 LEU A N 1
ATOM 1743 C CA . LEU A 1 222 ? -7.249 -15.633 -2.608 1.00 88.19 222 LEU A CA 1
ATOM 1744 C C . LEU A 1 222 ? -7.688 -17.087 -2.422 1.00 88.19 222 LEU A C 1
ATOM 1746 O O . LEU A 1 222 ?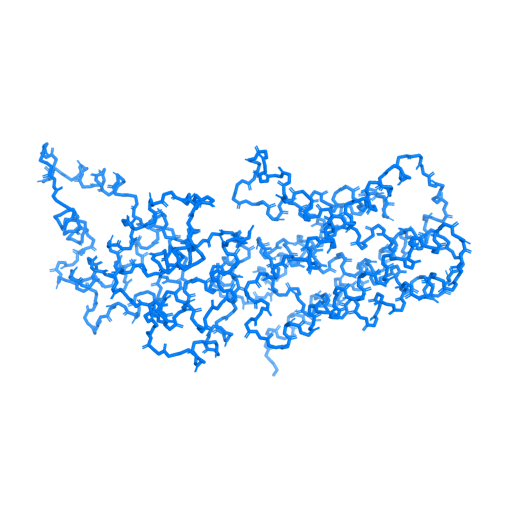 -8.006 -17.495 -1.307 1.00 88.19 222 LEU A O 1
ATOM 1750 N N . PHE A 1 223 ? -7.671 -17.886 -3.490 1.00 87.25 223 PHE A N 1
ATOM 1751 C CA . PHE A 1 223 ? -8.019 -19.303 -3.425 1.00 87.25 223 PHE A CA 1
ATOM 1752 C C . PHE A 1 223 ? -7.083 -20.062 -2.482 1.00 87.25 223 PHE A C 1
ATOM 1754 O O . PHE A 1 223 ? -7.537 -20.811 -1.616 1.00 87.25 223 PHE A O 1
ATOM 1761 N N . ALA A 1 224 ? -5.775 -19.846 -2.617 1.00 84.19 224 ALA A N 1
ATOM 1762 C CA . ALA A 1 224 ? -4.794 -20.482 -1.760 1.00 84.19 224 ALA A CA 1
ATOM 1763 C C . ALA A 1 224 ? -4.948 -20.050 -0.299 1.00 84.19 224 ALA A C 1
ATOM 1765 O O . ALA A 1 224 ? -4.873 -20.893 0.594 1.00 84.19 224 ALA A O 1
ATOM 1766 N N . PHE A 1 225 ? -5.232 -18.771 -0.053 1.00 78.62 225 PHE A N 1
ATOM 1767 C CA . PHE A 1 225 ? -5.527 -18.286 1.287 1.00 78.62 225 PHE A CA 1
ATOM 1768 C C . PHE A 1 225 ? -6.763 -18.967 1.878 1.00 78.62 225 PHE A C 1
ATOM 1770 O O . PHE A 1 225 ? -6.693 -19.500 2.977 1.00 78.62 225 PHE A O 1
ATOM 1777 N N . GLN A 1 226 ? -7.876 -19.017 1.146 1.00 79.31 226 GLN A N 1
ATOM 1778 C CA . GLN A 1 226 ? -9.125 -19.590 1.655 1.00 79.31 226 GLN A CA 1
ATOM 1779 C C . GLN A 1 226 ? -9.077 -21.111 1.847 1.00 79.31 226 GLN A C 1
ATOM 1781 O O . GLN A 1 226 ? -9.729 -21.639 2.748 1.00 79.31 226 GLN A O 1
ATOM 1786 N N . LYS A 1 227 ? -8.400 -21.837 0.949 1.00 78.50 227 LYS A N 1
ATOM 1787 C CA . LYS A 1 227 ? -8.507 -23.305 0.861 1.00 78.50 227 LYS A CA 1
ATOM 1788 C C . LYS A 1 227 ? -7.275 -24.054 1.343 1.00 78.50 227 LYS A C 1
ATOM 1790 O O . LYS A 1 227 ? -7.415 -25.192 1.780 1.00 78.50 227 LYS A O 1
ATOM 1795 N N . LEU A 1 228 ? -6.088 -23.459 1.244 1.00 68.69 228 LEU A N 1
ATOM 1796 C CA . LEU A 1 228 ? -4.824 -24.139 1.552 1.00 68.69 228 LEU A CA 1
ATOM 1797 C C . LEU A 1 228 ? -4.202 -23.649 2.859 1.00 68.69 228 LEU A C 1
ATOM 1799 O O . LEU A 1 228 ? -3.425 -24.374 3.483 1.00 68.69 228 LEU A O 1
ATOM 1803 N N . LEU A 1 229 ? -4.544 -22.436 3.291 1.00 68.12 229 LEU A N 1
ATOM 1804 C CA . LEU A 1 229 ? -4.045 -21.856 4.525 1.00 68.12 229 LEU A CA 1
ATOM 1805 C C . LEU A 1 229 ? -5.150 -21.861 5.590 1.00 68.12 229 LEU A C 1
ATOM 1807 O O . LEU A 1 229 ? -6.178 -21.209 5.458 1.00 68.12 229 LEU A O 1
ATOM 1811 N N . HIS A 1 230 ? -4.942 -22.607 6.680 1.00 63.91 230 HIS A N 1
ATOM 1812 C CA . HIS A 1 230 ? -5.838 -22.567 7.840 1.00 63.91 230 HIS A CA 1
ATOM 1813 C C . HIS A 1 230 ? -5.714 -21.215 8.562 1.00 63.91 230 HIS A C 1
ATOM 1815 O O . HIS A 1 230 ? -4.854 -21.026 9.441 1.00 63.91 230 HIS A O 1
ATOM 1821 N N . HIS A 1 231 ? -6.579 -20.282 8.174 1.00 63.44 231 HIS A N 1
ATOM 1822 C CA . HIS A 1 231 ? -6.712 -18.954 8.761 1.00 63.44 231 HIS A CA 1
ATOM 1823 C C . HIS A 1 231 ? -7.884 -18.880 9.738 1.00 63.44 231 HIS A C 1
ATOM 1825 O O . HIS A 1 231 ? -8.864 -19.615 9.615 1.00 63.44 231 HIS A O 1
ATOM 1831 N N . SER A 1 232 ? -7.761 -18.010 10.743 1.00 59.06 232 SER A N 1
ATOM 1832 C CA . SER A 1 232 ? -8.882 -17.716 11.635 1.00 59.06 232 SER A CA 1
ATOM 1833 C C . SER A 1 232 ? -9.955 -16.899 10.893 1.00 59.06 232 SER A C 1
ATOM 1835 O O . SER A 1 232 ? -9.641 -16.218 9.909 1.00 59.06 232 SER A O 1
ATOM 1837 N N . PRO A 1 233 ? -11.215 -16.912 11.365 1.00 57.97 233 PRO A N 1
ATOM 1838 C CA . PRO A 1 233 ? -12.274 -16.059 10.821 1.00 57.97 233 PRO A CA 1
ATOM 1839 C C . PRO A 1 233 ? -11.881 -14.574 10.780 1.00 57.97 233 PRO A C 1
ATOM 1841 O O . PRO A 1 233 ? -12.146 -13.889 9.799 1.00 57.97 233 PRO A O 1
ATOM 1844 N N . GLN A 1 234 ? -11.149 -14.107 11.796 1.00 56.06 234 GLN A N 1
ATOM 1845 C CA . GLN A 1 234 ? -10.596 -12.753 11.866 1.00 56.06 234 GLN A CA 1
ATOM 1846 C C . GLN A 1 234 ? -9.653 -12.438 10.696 1.00 56.06 234 GLN A C 1
ATOM 1848 O O . GLN A 1 234 ? -9.885 -11.490 9.961 1.00 56.06 234 GLN A O 1
ATOM 1853 N N . GLN A 1 235 ? -8.646 -13.284 10.456 1.00 63.53 235 GLN A N 1
ATOM 1854 C CA . GLN A 1 235 ? -7.701 -13.091 9.347 1.00 63.53 235 GLN A CA 1
ATOM 1855 C C . GLN A 1 235 ? -8.388 -13.117 7.978 1.00 63.53 235 GLN A C 1
ATOM 1857 O O . GLN A 1 235 ? -7.892 -12.527 7.024 1.00 63.53 235 GLN A O 1
ATOM 1862 N N . THR A 1 236 ? -9.514 -13.824 7.883 1.00 65.44 236 THR A N 1
ATOM 1863 C CA . THR A 1 236 ? -10.325 -13.889 6.668 1.00 65.44 236 THR A CA 1
ATOM 1864 C C . THR A 1 236 ? -11.100 -12.590 6.460 1.00 65.44 236 THR A C 1
ATOM 1866 O O . THR A 1 236 ? -11.115 -12.079 5.347 1.00 65.44 236 THR A O 1
ATOM 1869 N N . ASN A 1 237 ? -11.681 -12.011 7.514 1.00 63.34 237 ASN A N 1
ATOM 1870 C CA . ASN A 1 237 ? -12.351 -10.711 7.430 1.00 63.34 237 ASN A CA 1
ATOM 1871 C C . ASN A 1 237 ? -11.369 -9.586 7.073 1.00 63.34 237 ASN A C 1
ATOM 1873 O O . ASN A 1 237 ? -11.654 -8.819 6.154 1.00 63.34 237 ASN A O 1
ATOM 1877 N N . ASP A 1 238 ? -10.180 -9.556 7.686 1.00 66.06 238 ASP A N 1
ATOM 1878 C CA . ASP A 1 238 ? -9.135 -8.556 7.404 1.00 66.06 238 ASP A CA 1
ATOM 1879 C C . ASP A 1 238 ? -8.729 -8.512 5.914 1.00 66.06 238 ASP A C 1
ATOM 1881 O O . ASP A 1 238 ? -8.250 -7.490 5.416 1.00 66.06 238 ASP A O 1
ATOM 1885 N N . MET A 1 239 ? -8.919 -9.609 5.164 1.00 70.75 239 MET A N 1
ATOM 1886 C CA . MET A 1 239 ? -8.656 -9.630 3.721 1.00 70.75 239 MET A CA 1
ATOM 1887 C C . MET A 1 239 ? -9.628 -8.786 2.908 1.00 70.75 239 MET A C 1
ATOM 1889 O O . MET A 1 239 ? -9.236 -8.242 1.873 1.00 70.75 239 MET A O 1
ATOM 1893 N N . TYR A 1 240 ? -10.886 -8.728 3.328 1.00 75.75 240 TYR A N 1
ATOM 1894 C CA . TYR A 1 240 ? -11.960 -8.096 2.565 1.00 75.75 240 TYR A CA 1
ATOM 1895 C C . TYR A 1 240 ? -12.259 -6.678 3.046 1.00 75.75 240 TYR A C 1
ATOM 1897 O O . TYR A 1 240 ? -12.877 -5.910 2.312 1.00 75.75 240 TYR A O 1
ATOM 1905 N N . LEU A 1 241 ? -11.799 -6.328 4.248 1.00 69.75 241 LEU A N 1
ATOM 1906 C CA . LEU A 1 241 ? -12.017 -5.025 4.862 1.00 69.75 241 LEU A CA 1
ATOM 1907 C C . LEU A 1 241 ? -11.090 -3.951 4.281 1.00 69.75 241 LEU A C 1
ATOM 1909 O O . LEU A 1 241 ? -9.864 -4.101 4.223 1.00 69.75 241 LEU A O 1
ATOM 1913 N N . GLU A 1 242 ? -11.688 -2.837 3.861 1.00 71.62 242 GLU A N 1
ATOM 1914 C CA . GLU A 1 242 ? -10.957 -1.661 3.399 1.00 71.62 242 GLU A CA 1
ATOM 1915 C C . GLU A 1 242 ? -10.428 -0.868 4.597 1.00 71.62 242 GLU A C 1
ATOM 1917 O O . GLU A 1 242 ? -11.171 -0.151 5.258 1.00 71.62 242 GLU A O 1
ATOM 1922 N N . HIS A 1 243 ? -9.119 -0.929 4.826 1.00 67.81 243 HIS A N 1
ATOM 1923 C CA . HIS A 1 243 ? -8.472 -0.115 5.853 1.00 67.81 243 HIS A CA 1
ATOM 1924 C C . HIS A 1 243 ? -8.202 1.294 5.303 1.00 67.81 243 HIS A C 1
ATOM 1926 O O . HIS A 1 243 ? -7.343 1.459 4.418 1.00 67.81 243 HIS A O 1
ATOM 1932 N N . GLN A 1 244 ? -8.930 2.304 5.791 1.00 62.09 244 GLN A N 1
ATOM 1933 C CA . GLN A 1 244 ? -8.809 3.692 5.331 1.00 62.09 244 GLN A CA 1
ATOM 1934 C C . GLN A 1 244 ? -7.601 4.421 5.954 1.00 62.09 244 GLN A C 1
ATOM 1936 O O . GLN A 1 244 ? -7.069 4.041 6.990 1.00 62.09 244 GLN A O 1
ATOM 1941 N N . ARG A 1 245 ? -7.109 5.478 5.284 1.00 54.12 245 ARG A N 1
ATOM 1942 C CA . ARG A 1 245 ? -5.931 6.263 5.725 1.00 54.12 245 ARG A CA 1
ATOM 1943 C C . ARG A 1 245 ? -6.263 7.501 6.562 1.00 54.12 245 ARG A C 1
ATOM 1945 O O . ARG A 1 245 ? -5.357 8.073 7.149 1.00 54.12 245 ARG A O 1
ATOM 1952 N N . THR A 1 246 ? -7.504 7.974 6.514 1.00 48.91 246 THR A N 1
ATOM 1953 C CA . THR A 1 246 ? -7.850 9.365 6.865 1.00 48.91 246 THR A CA 1
ATOM 1954 C C . THR A 1 246 ? -8.874 9.495 7.983 1.00 48.91 246 THR A C 1
ATOM 1956 O O . THR A 1 246 ? -9.216 10.612 8.353 1.00 48.91 246 THR A O 1
ATOM 1959 N N . GLU A 1 247 ? -9.382 8.391 8.517 1.00 52.19 247 GLU A N 1
ATOM 1960 C CA . GLU A 1 247 ? -10.459 8.423 9.499 1.00 52.19 247 GLU A CA 1
ATOM 1961 C C . GLU A 1 247 ? -9.909 8.299 10.929 1.00 52.19 247 GLU A C 1
ATOM 1963 O O . GLU A 1 247 ? -9.235 7.332 11.280 1.00 52.19 247 GLU A O 1
ATOM 1968 N N . LEU A 1 248 ? -10.199 9.308 11.761 1.00 54.47 248 LEU A N 1
ATOM 1969 C CA . LEU A 1 248 ? -10.036 9.270 13.218 1.00 54.47 248 LEU A CA 1
ATOM 1970 C C . LEU A 1 248 ? -11.082 8.306 13.782 1.00 54.47 248 LEU A C 1
ATOM 1972 O O . LEU A 1 248 ? -12.183 8.732 14.087 1.00 54.47 248 LEU A O 1
ATOM 1976 N N . ILE A 1 249 ? -10.784 7.004 13.830 1.00 50.56 249 ILE A N 1
ATOM 1977 C CA . ILE A 1 249 ? -11.676 5.955 14.373 1.00 50.56 249 ILE A CA 1
ATOM 1978 C C . ILE A 1 249 ? -13.123 6.011 13.797 1.00 50.56 249 ILE A C 1
ATOM 1980 O O . ILE A 1 249 ? -14.074 5.526 14.405 1.00 50.56 249 ILE A O 1
ATOM 1984 N N . ASN A 1 250 ? -13.321 6.599 12.608 1.00 42.06 250 ASN A N 1
ATOM 1985 C CA . ASN A 1 250 ? -14.647 6.760 11.992 1.00 42.06 250 ASN A CA 1
ATOM 1986 C C . ASN A 1 250 ? -15.073 5.526 11.169 1.00 42.06 250 ASN A C 1
ATOM 1988 O O . ASN A 1 250 ? -16.220 5.455 10.745 1.00 42.06 250 ASN A O 1
ATOM 1992 N N . GLY A 1 251 ? -14.204 4.530 10.970 1.00 44.62 251 GLY A N 1
ATOM 1993 C CA . GLY A 1 251 ? -14.548 3.324 10.210 1.00 44.62 251 GLY A CA 1
ATOM 1994 C C . GLY A 1 251 ? -15.373 2.320 11.019 1.00 44.62 251 GLY A C 1
ATOM 1995 O O . GLY A 1 251 ? -16.388 1.810 10.542 1.00 44.62 251 GLY A O 1
ATOM 1996 N N . VAL A 1 252 ? -14.968 2.061 12.269 1.00 43.94 252 VAL A N 1
ATOM 1997 C CA . VAL A 1 252 ? -15.535 0.967 13.081 1.00 43.94 252 VAL A CA 1
ATOM 1998 C C . VAL A 1 252 ? -16.711 1.401 13.959 1.00 43.94 252 VAL A C 1
ATOM 2000 O O . VAL A 1 252 ? -17.582 0.584 14.240 1.00 43.94 252 VAL A O 1
ATOM 2003 N N . ILE A 1 253 ? -16.770 2.667 14.392 1.00 45.38 253 ILE A N 1
ATOM 2004 C CA . ILE A 1 253 ? -17.677 3.104 15.472 1.00 45.38 253 ILE A CA 1
ATOM 2005 C C . ILE A 1 253 ? -18.978 3.801 15.018 1.00 45.38 253 ILE A C 1
ATOM 2007 O O . ILE A 1 253 ? -20.000 3.602 15.674 1.00 45.38 253 ILE A O 1
ATOM 2011 N N . PRO A 1 254 ? -19.059 4.537 13.893 1.00 42.81 254 PRO A N 1
ATOM 2012 C CA . PRO A 1 254 ? -20.312 5.193 13.495 1.00 42.81 254 PRO A CA 1
ATOM 2013 C C . PRO A 1 254 ? -21.459 4.229 13.169 1.00 42.81 254 PRO A C 1
ATOM 2015 O O . PRO A 1 254 ? -22.621 4.617 13.238 1.00 42.81 254 PRO A O 1
ATOM 2018 N N . VAL A 1 255 ? -21.159 2.963 12.854 1.00 46.50 255 VAL A N 1
ATOM 2019 C CA . VAL A 1 255 ? -22.185 1.921 12.661 1.00 46.50 255 VAL A CA 1
ATOM 2020 C C . VAL A 1 255 ? -22.703 1.372 13.997 1.00 46.50 255 VAL A C 1
ATOM 2022 O O . VAL A 1 255 ? -23.807 0.828 14.047 1.00 46.50 255 VAL A O 1
ATOM 2025 N N . ILE A 1 256 ? -21.945 1.560 15.083 1.00 49.06 256 ILE A N 1
ATOM 2026 C CA . ILE A 1 256 ? -22.226 0.974 16.395 1.00 49.06 256 ILE A CA 1
ATOM 2027 C C . ILE A 1 256 ? -23.509 1.548 16.986 1.00 49.06 256 ILE A C 1
ATOM 2029 O O . ILE A 1 256 ? -24.271 0.814 17.594 1.00 49.06 256 ILE A O 1
ATOM 2033 N N . LEU A 1 257 ? -23.830 2.822 16.761 1.00 57.22 257 LEU A N 1
ATOM 2034 C CA . LEU A 1 257 ? -24.942 3.473 17.461 1.00 57.22 257 LEU A CA 1
ATOM 2035 C C . LEU A 1 257 ? -25.624 4.529 16.588 1.00 57.22 257 LEU A C 1
ATOM 2037 O O . LEU A 1 257 ? -25.667 5.714 16.922 1.00 57.22 257 LEU A O 1
ATOM 2041 N N . ASP A 1 258 ? -26.221 4.096 15.476 1.00 61.47 258 ASP A N 1
ATOM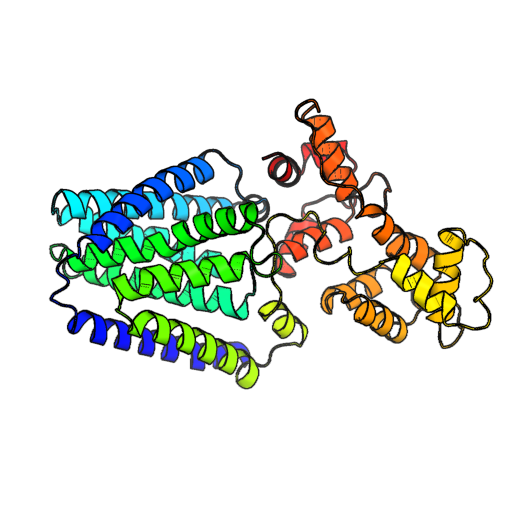 2042 C CA . ASP A 1 258 ? -27.273 4.898 14.851 1.00 61.47 258 ASP A CA 1
ATOM 2043 C C . ASP A 1 258 ? -28.473 4.950 15.811 1.00 61.47 258 ASP A C 1
ATOM 2045 O O . ASP A 1 258 ? -29.327 4.059 15.837 1.00 61.47 258 ASP A O 1
ATOM 2049 N N . LYS A 1 259 ? -28.522 6.000 16.639 1.00 67.88 259 LYS A N 1
ATOM 2050 C CA . LYS A 1 259 ? -29.585 6.209 17.634 1.00 67.88 259 LYS A CA 1
ATOM 2051 C C . LYS A 1 259 ? -30.976 6.243 16.989 1.00 67.88 259 LYS A C 1
ATOM 2053 O O . LYS A 1 259 ? -31.943 5.877 17.654 1.00 67.88 259 LYS A O 1
ATOM 2058 N N . ASN A 1 260 ? -31.087 6.586 15.700 1.00 67.94 260 ASN A N 1
ATOM 2059 C CA . ASN A 1 260 ? -32.356 6.513 14.971 1.00 67.94 260 ASN A CA 1
ATOM 2060 C C . ASN A 1 260 ? -32.777 5.059 14.731 1.00 67.94 260 ASN A C 1
ATOM 2062 O O . ASN A 1 260 ? -33.945 4.720 14.906 1.00 67.94 260 ASN A O 1
ATOM 2066 N N . ARG A 1 261 ? -31.831 4.179 14.383 1.00 69.38 261 ARG A N 1
ATOM 2067 C CA . ARG A 1 261 ? -32.083 2.737 14.246 1.00 69.38 261 ARG A CA 1
ATOM 2068 C C . ARG A 1 261 ? -32.459 2.110 15.588 1.00 69.38 261 ARG A C 1
ATOM 2070 O O . ARG A 1 261 ? -33.389 1.312 15.637 1.00 69.38 261 ARG A O 1
ATOM 2077 N N . VAL A 1 262 ? -31.799 2.502 16.680 1.00 73.62 262 VAL A N 1
ATOM 2078 C CA . VAL A 1 262 ? -32.165 2.029 18.028 1.00 73.62 262 VAL A CA 1
ATOM 2079 C C . VAL A 1 262 ? -33.567 2.497 18.420 1.00 73.62 262 VAL A C 1
ATOM 2081 O O . VAL A 1 262 ? -34.366 1.699 18.904 1.00 73.62 262 VAL A O 1
ATOM 2084 N N . GLN A 1 263 ? -33.913 3.756 18.140 1.00 73.12 263 GLN A N 1
ATOM 2085 C CA . GLN A 1 263 ? -35.281 4.240 18.326 1.00 73.12 263 GLN A CA 1
ATOM 2086 C C . GLN A 1 263 ? -36.284 3.429 17.501 1.00 73.12 263 GLN A C 1
ATOM 2088 O O . GLN A 1 263 ? -37.318 3.054 18.043 1.00 73.12 263 GLN A O 1
ATOM 2093 N N . GLN A 1 264 ? -35.987 3.104 16.240 1.00 74.00 264 GLN A N 1
ATOM 2094 C CA . GLN A 1 264 ? -36.858 2.255 15.419 1.00 74.00 264 GLN A CA 1
ATOM 2095 C C . GLN A 1 264 ? -37.060 0.863 16.027 1.00 74.00 264 GLN A C 1
ATOM 2097 O O . GLN A 1 264 ? -38.197 0.401 16.065 1.00 74.00 264 GLN A O 1
ATOM 2102 N N . ILE A 1 265 ? -35.998 0.223 16.532 1.00 75.50 265 ILE A N 1
ATOM 2103 C CA . ILE A 1 265 ? -36.087 -1.078 17.216 1.00 75.50 265 ILE A CA 1
ATOM 2104 C C . ILE A 1 265 ? -37.003 -0.960 18.440 1.00 75.50 265 ILE A C 1
ATOM 2106 O O . ILE A 1 265 ? -37.957 -1.718 18.562 1.00 75.50 265 ILE A O 1
ATOM 2110 N N . ILE A 1 266 ? -36.795 0.048 19.293 1.00 75.88 266 ILE A N 1
ATOM 2111 C CA . ILE A 1 266 ? -37.627 0.270 20.488 1.00 75.88 266 ILE A CA 1
ATOM 2112 C C . ILE A 1 266 ? -39.101 0.509 20.111 1.00 75.88 266 ILE A C 1
ATOM 2114 O O . ILE A 1 266 ? -39.993 -0.035 20.755 1.00 75.88 266 ILE A O 1
ATOM 2118 N N . HIS A 1 267 ? -39.382 1.265 19.042 1.00 75.69 267 HIS A N 1
ATOM 2119 C CA . HIS A 1 267 ? -40.755 1.541 18.591 1.00 75.69 267 HIS A CA 1
ATOM 2120 C C . HIS A 1 267 ? -41.463 0.320 17.979 1.00 75.69 267 HIS A C 1
ATOM 2122 O O . HIS A 1 267 ? -42.689 0.335 17.860 1.00 75.69 267 HIS A O 1
ATOM 2128 N N . GLN A 1 268 ? -40.729 -0.731 17.597 1.00 75.81 268 GLN A N 1
ATOM 2129 C CA . GLN A 1 268 ? -41.314 -2.002 17.153 1.00 75.81 268 GLN A CA 1
ATOM 2130 C C . GLN A 1 268 ? -41.828 -2.850 18.327 1.00 75.81 268 GLN A C 1
ATOM 2132 O O . GLN A 1 268 ? -42.630 -3.758 18.105 1.00 75.81 268 GLN A O 1
ATOM 2137 N N . HIS A 1 269 ? -41.430 -2.542 19.567 1.00 73.94 269 HIS A N 1
ATOM 2138 C CA . HIS A 1 269 ? -41.942 -3.211 20.758 1.00 73.94 269 HIS A CA 1
ATOM 2139 C C . HIS A 1 269 ? -43.243 -2.537 21.246 1.00 73.94 269 HIS A C 1
ATOM 2141 O O . HIS A 1 269 ? -43.233 -1.342 21.562 1.00 73.94 269 HIS A O 1
ATOM 2147 N N . PRO A 1 270 ? -44.370 -3.278 21.353 1.00 66.62 270 PRO A N 1
ATOM 2148 C CA . PRO A 1 270 ? -45.688 -2.723 21.706 1.00 66.62 270 PRO A CA 1
ATOM 2149 C C . PRO A 1 270 ? -45.716 -1.980 23.048 1.00 66.62 270 PRO A C 1
ATOM 2151 O O . PRO A 1 270 ? -46.531 -1.091 23.268 1.00 66.62 270 PRO A O 1
ATOM 2154 N N . GLU A 1 271 ? -44.808 -2.355 23.943 1.00 69.38 271 GLU A N 1
ATOM 2155 C CA . GLU A 1 271 ? -44.681 -1.859 25.315 1.00 69.38 271 GLU A CA 1
ATOM 2156 C C . GLU A 1 271 ? -44.119 -0.429 25.368 1.00 69.38 271 GLU A C 1
ATOM 2158 O O . GLU A 1 271 ? -44.356 0.311 26.325 1.00 69.38 271 GLU A O 1
ATOM 2163 N N . TYR A 1 272 ? -43.415 -0.016 24.308 1.00 68.00 272 TYR A N 1
ATOM 2164 C CA . TYR A 1 272 ? -42.684 1.248 24.231 1.00 68.00 272 TYR A CA 1
ATOM 2165 C C . TYR A 1 272 ? -43.148 2.148 23.076 1.00 68.00 272 TYR A C 1
ATOM 2167 O O . TYR A 1 272 ? -42.632 3.253 22.923 1.00 68.00 272 TYR A O 1
ATOM 2175 N N . SER A 1 273 ? -44.175 1.744 22.316 1.00 60.06 273 SER A N 1
ATOM 2176 C CA . SER A 1 273 ? -44.675 2.435 21.112 1.00 60.06 273 SER A CA 1
ATOM 2177 C C . SER A 1 273 ? -45.407 3.766 21.372 1.00 60.06 273 SER A C 1
ATOM 2179 O O . SER A 1 273 ? -46.086 4.296 20.490 1.00 60.06 273 SER A O 1
ATOM 2181 N N . SER A 1 274 ? -45.345 4.302 22.593 1.00 61.22 274 SER A N 1
ATOM 2182 C CA . SER A 1 274 ? -45.941 5.597 22.928 1.00 61.22 274 SER A CA 1
ATOM 2183 C C . SER A 1 274 ? -45.096 6.745 22.360 1.00 61.22 274 SER A C 1
ATOM 2185 O O . SER A 1 274 ? -43.875 6.665 22.400 1.00 61.22 274 SER A O 1
ATOM 2187 N N . ASN A 1 275 ? -45.726 7.847 21.926 1.00 57.16 275 ASN A N 1
ATOM 2188 C CA . ASN A 1 275 ? -45.085 9.102 21.469 1.00 57.16 275 ASN A CA 1
ATOM 2189 C C . ASN A 1 275 ? -44.282 9.847 22.572 1.00 57.16 275 ASN A C 1
ATOM 2191 O O . ASN A 1 275 ? -44.222 11.078 22.598 1.00 57.16 275 ASN A O 1
ATOM 2195 N N . LYS A 1 276 ? -43.699 9.132 23.537 1.00 66.00 276 LYS A N 1
ATOM 2196 C CA . LYS A 1 276 ? -42.848 9.702 24.577 1.00 66.00 276 LYS A CA 1
ATOM 2197 C C . LYS A 1 276 ? -41.452 9.942 24.015 1.00 66.00 276 LYS A C 1
ATOM 2199 O O . LYS A 1 276 ? -40.817 9.034 23.491 1.00 66.00 276 LYS A O 1
ATOM 2204 N N . SER A 1 277 ? -40.954 11.163 24.179 1.00 69.31 277 SER A N 1
ATOM 2205 C CA . SER A 1 277 ? -39.531 11.429 24.019 1.00 69.31 277 SER A CA 1
ATOM 2206 C C . SER A 1 277 ? -38.779 10.823 25.205 1.00 69.31 277 SER A C 1
ATOM 2208 O O . SER A 1 277 ? -39.068 11.113 26.365 1.00 69.31 277 SER A O 1
ATOM 2210 N N . PHE A 1 278 ? -37.820 9.955 24.908 1.00 76.69 278 PHE A N 1
ATOM 2211 C CA . PHE A 1 278 ? -36.927 9.371 25.901 1.00 76.69 278 PHE A CA 1
ATOM 2212 C C . PHE A 1 278 ? -35.655 10.216 26.014 1.00 76.69 278 PHE A C 1
ATOM 2214 O O . PHE A 1 278 ? -35.161 10.744 25.014 1.00 76.69 278 PHE A O 1
ATOM 2221 N N . THR A 1 279 ? -35.105 10.339 27.223 1.00 81.81 279 THR A N 1
ATOM 2222 C CA . THR A 1 279 ? -33.747 10.874 27.396 1.00 81.81 279 THR A CA 1
ATOM 2223 C C . THR A 1 279 ? -32.710 9.884 26.856 1.00 81.81 279 THR A C 1
ATOM 2225 O O . THR A 1 279 ? -32.999 8.700 26.691 1.00 81.81 279 THR A O 1
ATOM 2228 N N . ASP A 1 280 ? -31.480 10.339 26.603 1.00 79.38 280 ASP A N 1
ATOM 2229 C CA . ASP A 1 280 ? -30.429 9.476 26.042 1.00 79.38 280 ASP A CA 1
ATOM 2230 C C . ASP A 1 280 ? -30.126 8.258 26.932 1.00 79.38 280 ASP A C 1
ATOM 2232 O O . ASP A 1 280 ? -30.016 7.135 26.448 1.00 79.38 280 ASP A O 1
ATOM 2236 N N . MET A 1 281 ? -30.095 8.466 28.251 1.00 83.12 281 MET A N 1
ATOM 2237 C CA . MET A 1 281 ? -29.903 7.400 29.234 1.00 83.12 281 MET A CA 1
ATOM 2238 C C . MET A 1 281 ? -31.104 6.450 29.315 1.00 83.12 281 MET A C 1
ATOM 2240 O O . MET A 1 281 ? -30.926 5.258 29.544 1.00 83.12 281 MET A O 1
ATOM 2244 N N . GLN A 1 282 ? -32.326 6.950 29.101 1.00 85.88 282 GLN A N 1
ATOM 2245 C CA . GLN A 1 282 ? -33.522 6.106 29.033 1.00 85.88 282 GLN A CA 1
ATOM 2246 C C . GLN A 1 282 ? -33.536 5.252 27.762 1.00 85.88 282 GLN A C 1
ATOM 2248 O O . GLN A 1 282 ? -33.866 4.075 27.843 1.00 85.88 282 GLN A O 1
ATOM 2253 N N . LEU A 1 283 ? -33.133 5.805 26.612 1.00 83.31 283 LEU A N 1
ATOM 2254 C CA . LEU A 1 283 ? -32.968 5.033 25.374 1.00 83.31 283 LEU A CA 1
ATOM 2255 C C . LEU A 1 283 ? -31.911 3.945 25.535 1.00 83.31 283 LEU A C 1
ATOM 2257 O O . LEU A 1 283 ? -32.152 2.806 25.146 1.00 83.31 283 LEU A O 1
ATOM 2261 N N . ALA A 1 284 ? -30.778 4.286 26.152 1.00 84.31 284 ALA A N 1
ATOM 2262 C CA . ALA A 1 284 ? -29.735 3.317 26.451 1.00 84.31 284 ALA A CA 1
ATOM 2263 C C . ALA A 1 284 ? -30.246 2.194 27.345 1.00 84.31 284 ALA A C 1
ATOM 2265 O O . ALA A 1 284 ? -29.918 1.034 27.118 1.00 84.31 284 ALA A O 1
ATOM 2266 N N . ARG A 1 285 ? -31.045 2.543 28.361 1.00 89.38 285 ARG A N 1
ATOM 2267 C CA . ARG A 1 285 ? -31.596 1.574 29.305 1.00 89.38 285 ARG A CA 1
ATOM 2268 C C . ARG A 1 285 ? -32.578 0.629 28.635 1.00 89.38 285 ARG A C 1
ATOM 2270 O O . ARG A 1 285 ? -32.428 -0.572 28.772 1.00 89.38 285 ARG A O 1
ATOM 2277 N N . LEU A 1 286 ? -33.512 1.170 27.860 1.00 87.00 286 LEU A N 1
ATOM 2278 C CA . LEU A 1 286 ? -34.473 0.371 27.105 1.00 87.00 286 LEU A CA 1
ATOM 2279 C C . LEU A 1 286 ? -33.778 -0.564 26.120 1.00 87.00 286 LEU A C 1
ATOM 2281 O O . LEU A 1 286 ? -34.146 -1.725 26.010 1.00 87.00 286 LEU A O 1
ATOM 2285 N N . PHE A 1 287 ? -32.758 -0.072 25.418 1.00 85.88 287 PHE A N 1
ATOM 2286 C CA . PHE A 1 287 ? -31.985 -0.918 24.522 1.00 85.88 287 PHE A CA 1
ATOM 2287 C C . PHE A 1 287 ? -31.213 -2.003 25.281 1.00 85.88 287 PHE A C 1
ATOM 2289 O O . PHE A 1 287 ? -31.214 -3.144 24.844 1.00 85.88 287 PHE A O 1
ATOM 2296 N N . PHE A 1 288 ? -30.593 -1.675 26.417 1.00 88.25 288 PHE A N 1
ATOM 2297 C CA . PHE A 1 288 ? -29.913 -2.653 27.268 1.00 88.25 288 PHE A CA 1
ATOM 2298 C C . PHE A 1 288 ? -30.873 -3.753 27.733 1.00 88.25 288 PHE A C 1
ATOM 2300 O O . PHE A 1 288 ? -30.588 -4.926 27.528 1.00 88.25 288 PHE A O 1
ATOM 2307 N N . ASP A 1 289 ? -32.032 -3.370 28.272 1.00 88.75 289 ASP A N 1
ATOM 2308 C CA . ASP A 1 289 ? -33.040 -4.303 28.782 1.00 88.75 289 ASP A CA 1
ATOM 2309 C C . ASP A 1 289 ? -33.628 -5.186 27.655 1.00 88.75 289 ASP A C 1
ATOM 2311 O O . ASP A 1 289 ? -34.009 -6.324 27.898 1.00 88.75 289 ASP A O 1
ATOM 2315 N N . LEU A 1 290 ? -33.680 -4.695 26.406 1.00 85.88 290 LEU A N 1
ATOM 2316 C CA . LEU A 1 290 ? -34.091 -5.493 25.239 1.00 85.88 290 LEU A CA 1
ATOM 2317 C C . LEU A 1 290 ? -33.048 -6.534 24.813 1.00 85.88 290 LEU A C 1
ATOM 2319 O O . LEU A 1 290 ? -33.400 -7.517 24.162 1.00 85.88 290 LEU A O 1
ATOM 2323 N N . MET A 1 291 ? -31.772 -6.281 25.101 1.00 85.50 291 MET A N 1
ATOM 2324 C CA . MET A 1 291 ? -30.666 -7.158 24.716 1.00 85.50 291 MET A CA 1
ATOM 2325 C C . MET A 1 291 ? -30.266 -8.135 25.829 1.00 85.50 291 MET A C 1
ATOM 2327 O O . MET A 1 291 ? -29.610 -9.130 25.535 1.00 85.50 291 MET A O 1
ATOM 2331 N N . ASP A 1 292 ? -30.652 -7.849 27.072 1.00 89.62 292 ASP A N 1
ATOM 2332 C CA . ASP A 1 292 ? -30.570 -8.738 28.234 1.00 89.62 292 ASP A CA 1
ATOM 2333 C C . ASP A 1 292 ? -31.723 -9.760 28.169 1.00 89.62 292 ASP A C 1
ATOM 2335 O O . ASP A 1 292 ? -32.812 -9.560 28.714 1.00 89.62 292 ASP A O 1
ATOM 2339 N N . ILE A 1 293 ? -31.510 -10.829 27.397 1.00 86.31 293 ILE A N 1
ATOM 2340 C CA . ILE A 1 293 ? -32.532 -11.826 27.052 1.00 86.31 293 ILE A CA 1
ATOM 2341 C C . ILE A 1 293 ? -32.904 -12.652 28.283 1.00 86.31 293 ILE A C 1
ATOM 2343 O O . ILE A 1 293 ? -34.074 -13.014 28.450 1.00 86.31 293 ILE A O 1
ATOM 2347 N N . ASP A 1 294 ? -31.920 -12.984 29.119 1.00 88.94 294 ASP A N 1
ATOM 2348 C CA . ASP A 1 294 ? -32.135 -13.772 30.334 1.00 88.94 294 ASP A CA 1
ATOM 2349 C C . ASP A 1 294 ? -32.531 -12.922 31.559 1.00 88.94 294 ASP A C 1
ATOM 2351 O O . ASP A 1 294 ? -32.898 -13.485 32.596 1.00 88.94 294 ASP A O 1
ATOM 2355 N N . GLN A 1 295 ? -32.560 -11.592 31.406 1.00 88.38 295 GLN A N 1
ATOM 2356 C CA . GLN A 1 295 ? -32.977 -10.601 32.403 1.00 88.38 295 GLN A CA 1
ATOM 2357 C C . GLN A 1 295 ? -32.143 -10.652 33.686 1.00 88.38 295 GLN A C 1
ATOM 2359 O O . GLN A 1 295 ? -32.634 -10.342 34.781 1.00 88.38 295 GLN A O 1
ATOM 2364 N N . ASN A 1 296 ? -30.876 -11.049 33.575 1.00 90.06 296 ASN A N 1
ATOM 2365 C CA . ASN A 1 296 ? -29.984 -11.167 34.723 1.00 90.06 296 ASN A CA 1
ATOM 2366 C C . ASN A 1 296 ? -29.344 -9.816 35.124 1.00 90.06 296 ASN A C 1
ATOM 2368 O O . ASN A 1 296 ? -28.611 -9.759 36.113 1.00 90.06 296 ASN A O 1
ATOM 2372 N N . SER A 1 297 ? -29.682 -8.719 34.426 1.00 90.25 297 SER A N 1
ATOM 2373 C CA . SER A 1 297 ? -29.124 -7.360 34.562 1.00 90.25 297 SER A CA 1
ATOM 2374 C C . SER A 1 297 ? -27.697 -7.171 34.027 1.00 90.25 297 SER A C 1
ATOM 2376 O O . SER A 1 297 ? -27.099 -6.105 34.236 1.00 90.25 297 SER A O 1
ATOM 2378 N N . TYR A 1 298 ? -27.166 -8.157 33.309 1.00 91.88 298 TYR A N 1
ATOM 2379 C CA . TYR A 1 298 ? -25.854 -8.153 32.676 1.00 91.88 298 TYR A CA 1
ATOM 2380 C C . TYR A 1 298 ? -25.944 -8.681 31.245 1.00 91.88 298 TYR A C 1
ATOM 2382 O O . TYR A 1 298 ? -26.542 -9.710 30.976 1.00 91.88 298 TYR A O 1
ATOM 2390 N N . LEU A 1 299 ? -25.242 -8.034 30.317 1.00 88.81 299 LEU A N 1
ATOM 2391 C CA . LEU A 1 299 ? -25.079 -8.599 28.980 1.00 88.81 299 LEU A CA 1
ATOM 2392 C C . LEU A 1 299 ? -23.968 -9.644 29.007 1.00 88.81 299 LEU A C 1
ATOM 2394 O O . LEU A 1 299 ? -22.791 -9.328 29.243 1.00 88.81 299 LEU A O 1
ATOM 2398 N N . SER A 1 300 ? -24.341 -10.886 28.733 1.00 88.75 300 SER A N 1
ATOM 2399 C CA . SER A 1 300 ? -23.417 -11.994 28.538 1.00 88.75 300 SER A CA 1
ATOM 2400 C C . SER A 1 300 ? -22.596 -11.825 27.254 1.00 88.75 300 SER A C 1
ATOM 2402 O O . SER A 1 300 ? -22.894 -11.019 26.369 1.00 88.75 300 SER A O 1
ATOM 2404 N N . SER A 1 301 ? -21.547 -12.640 27.113 1.00 83.81 301 SER A N 1
ATOM 2405 C CA . SER A 1 301 ? -20.723 -12.654 25.897 1.00 83.81 301 SER A CA 1
ATOM 2406 C C . SER A 1 301 ? -21.544 -12.980 24.646 1.00 83.81 301 SER A C 1
ATOM 2408 O O . SER A 1 301 ? -21.310 -12.403 23.585 1.00 83.81 301 SER A O 1
ATOM 2410 N N . ALA A 1 302 ? -22.534 -13.868 24.775 1.00 83.44 302 ALA A N 1
ATOM 2411 C CA . ALA A 1 302 ? -23.407 -14.256 23.676 1.00 83.44 302 ALA A CA 1
ATOM 2412 C C . ALA A 1 302 ? -24.326 -13.102 23.241 1.00 83.44 302 ALA A C 1
ATOM 2414 O O . ALA A 1 302 ? -24.409 -12.813 22.048 1.00 83.44 302 ALA A O 1
ATOM 2415 N N . GLU A 1 303 ? -24.957 -12.406 24.188 1.00 86.44 303 GLU A N 1
ATOM 2416 C CA . GLU A 1 303 ? -25.833 -11.257 23.903 1.00 86.44 303 GLU A CA 1
ATOM 2417 C C . GLU A 1 303 ? -25.045 -10.086 23.317 1.00 86.44 303 GLU A C 1
ATOM 2419 O O . GLU A 1 303 ? -25.442 -9.490 22.314 1.00 86.44 303 GLU A O 1
ATOM 2424 N N . TRP A 1 304 ? -23.857 -9.818 23.865 1.00 83.00 304 TRP A N 1
ATOM 2425 C CA . TRP A 1 304 ? -22.945 -8.829 23.305 1.00 83.00 304 TRP A CA 1
ATOM 2426 C C . TRP A 1 304 ? -22.536 -9.150 21.867 1.00 83.00 304 TRP A C 1
ATOM 2428 O O . TRP A 1 304 ? -22.489 -8.251 21.028 1.00 83.00 304 TRP A O 1
ATOM 2438 N N . LEU A 1 305 ? -22.241 -10.413 21.550 1.00 76.62 305 LEU A N 1
ATOM 2439 C CA . LEU A 1 305 ? -21.869 -10.802 20.189 1.00 76.62 305 LEU A CA 1
ATOM 2440 C C . LEU A 1 305 ? -22.996 -10.525 19.191 1.00 76.62 305 LEU A C 1
ATOM 2442 O O . LEU A 1 305 ? -22.700 -10.073 18.083 1.00 76.62 305 LEU A O 1
ATOM 2446 N N . VAL A 1 306 ? -24.256 -10.734 19.588 1.00 77.00 306 VAL A N 1
ATOM 2447 C CA . VAL A 1 306 ? -25.436 -10.403 18.772 1.00 77.00 306 VAL A CA 1
ATOM 2448 C C . VAL A 1 306 ? -25.516 -8.896 18.538 1.00 77.00 306 VAL A C 1
ATOM 2450 O O . VAL A 1 306 ? -25.534 -8.469 17.380 1.00 77.00 306 VAL A O 1
ATOM 2453 N N . ILE A 1 307 ? -25.448 -8.092 19.607 1.00 74.56 307 ILE A N 1
ATOM 2454 C CA . ILE A 1 307 ? -25.434 -6.621 19.521 1.00 74.56 307 ILE A CA 1
ATOM 2455 C C . ILE A 1 307 ? -24.328 -6.160 18.573 1.00 74.56 307 ILE A C 1
ATOM 2457 O O . ILE A 1 307 ? -24.555 -5.450 17.594 1.00 74.56 307 ILE A O 1
ATOM 2461 N N . ALA A 1 308 ? -23.108 -6.610 18.838 1.00 70.69 308 ALA A N 1
ATOM 2462 C CA . ALA A 1 308 ? -21.945 -6.174 18.103 1.00 70.69 308 ALA A CA 1
ATOM 2463 C C . ALA A 1 308 ? -22.011 -6.638 16.634 1.00 70.69 308 ALA A C 1
ATOM 2465 O O . ALA A 1 308 ? -21.428 -6.005 15.750 1.00 70.69 308 ALA A O 1
ATOM 2466 N N . GLN A 1 309 ? -22.699 -7.747 16.337 1.00 68.94 309 GLN A N 1
ATOM 2467 C CA . GLN A 1 309 ? -22.900 -8.246 14.976 1.00 68.94 309 GLN A CA 1
ATOM 2468 C C . GLN A 1 309 ? -23.911 -7.403 14.205 1.00 68.94 309 GLN A C 1
ATOM 2470 O O . GLN A 1 309 ? -23.615 -7.018 13.070 1.00 68.94 309 GLN A O 1
ATOM 2475 N N . ASP A 1 310 ? -25.021 -7.028 14.833 1.00 65.31 310 ASP A N 1
ATOM 2476 C CA . ASP A 1 310 ? -26.008 -6.099 14.267 1.00 65.31 310 ASP A CA 1
ATOM 2477 C C . ASP A 1 310 ? -25.434 -4.701 14.015 1.00 65.31 310 ASP A C 1
ATOM 2479 O O . ASP A 1 310 ? -25.832 -3.994 13.073 1.00 65.31 310 ASP A O 1
ATOM 2483 N N . TRP A 1 311 ? -24.455 -4.338 14.836 1.00 65.06 311 TRP A N 1
ATOM 2484 C CA . TRP A 1 311 ? -23.668 -3.112 14.780 1.00 65.06 311 TRP A CA 1
ATOM 2485 C C . TRP A 1 311 ? -22.454 -3.197 13.854 1.00 65.06 311 TRP A C 1
ATOM 2487 O O . TRP A 1 311 ? -21.700 -2.236 13.731 1.00 65.06 311 TRP A O 1
ATOM 2497 N N . LYS A 1 312 ? -22.261 -4.339 13.181 1.00 57.94 312 LYS A N 1
ATOM 2498 C CA . LYS A 1 312 ? -21.144 -4.604 12.259 1.00 57.94 312 LYS A CA 1
ATOM 2499 C C . LYS A 1 312 ? -19.756 -4.333 12.860 1.00 57.94 312 LYS A C 1
ATOM 2501 O O . LYS A 1 312 ? -18.808 -4.108 12.114 1.00 57.94 312 LYS A O 1
ATOM 2506 N N . VAL A 1 313 ? -19.620 -4.416 14.183 1.00 57.66 313 VAL A N 1
ATOM 2507 C CA . VAL A 1 313 ? -18.328 -4.339 14.876 1.00 57.66 313 VAL A CA 1
ATOM 2508 C C . VAL A 1 313 ? -17.447 -5.486 14.384 1.00 57.66 313 VAL A C 1
ATOM 2510 O O . VAL A 1 313 ? -17.910 -6.619 14.239 1.00 57.66 313 VAL A O 1
ATOM 2513 N N . GLU A 1 314 ? -16.175 -5.240 14.107 1.00 53.12 314 GLU A N 1
ATOM 2514 C CA . GLU A 1 314 ? -15.279 -6.293 13.623 1.00 53.12 314 GLU A CA 1
ATOM 2515 C C . GLU A 1 314 ? -15.036 -7.360 14.702 1.00 53.12 314 GLU A C 1
ATOM 2517 O O . GLU A 1 314 ? -14.804 -7.030 15.861 1.00 53.12 314 GLU A O 1
ATOM 2522 N N . SER A 1 315 ? -15.076 -8.651 14.337 1.00 50.59 315 SER A N 1
ATOM 2523 C CA . SER A 1 315 ? -14.976 -9.794 15.270 1.00 50.59 315 SER A CA 1
ATOM 2524 C C . SER A 1 315 ? -13.905 -9.700 16.369 1.00 50.59 315 SER A C 1
ATOM 2526 O O . SER A 1 315 ? -14.252 -9.981 17.513 1.00 50.59 315 SER A O 1
ATOM 2528 N N . PRO A 1 316 ? -12.646 -9.304 16.103 1.00 51.53 316 PRO A N 1
ATOM 2529 C CA . PRO A 1 316 ? -11.666 -9.175 17.183 1.00 51.53 316 PRO A CA 1
ATOM 2530 C C . PRO A 1 316 ? -11.964 -8.022 18.123 1.00 51.53 316 PRO A C 1
ATOM 2532 O O . PRO A 1 316 ? -11.755 -8.134 19.324 1.00 51.53 316 PRO A O 1
ATOM 2535 N N . LEU A 1 317 ? -12.499 -6.932 17.583 1.00 55.25 317 LEU A N 1
ATOM 2536 C CA . LEU A 1 317 ? -12.892 -5.791 18.378 1.00 55.25 317 LEU A CA 1
ATOM 2537 C C . LEU A 1 317 ? -14.097 -6.133 19.259 1.00 55.25 317 LEU A C 1
ATOM 2539 O O . LEU A 1 317 ? -14.163 -5.654 20.380 1.00 55.25 317 LEU A O 1
ATOM 2543 N N . LYS A 1 318 ? -15.012 -7.003 18.801 1.00 67.56 318 LYS A N 1
ATOM 2544 C CA . LYS A 1 318 ? -16.158 -7.477 19.597 1.00 67.56 318 LYS A CA 1
ATOM 2545 C C . LYS A 1 318 ? -15.717 -8.194 20.866 1.00 67.56 318 LYS A C 1
ATOM 2547 O O . LYS A 1 318 ? -16.131 -7.812 21.955 1.00 67.56 318 LYS A O 1
ATOM 2552 N N . GLU A 1 319 ? -14.908 -9.240 20.721 1.00 66.00 319 GLU A N 1
ATOM 2553 C CA . GLU A 1 319 ? -14.458 -10.064 21.849 1.00 66.00 319 GLU A CA 1
ATOM 2554 C C . GLU A 1 319 ? -13.564 -9.259 22.788 1.00 66.00 319 GLU A C 1
ATOM 2556 O O . GLU A 1 319 ? -13.630 -9.403 24.008 1.00 66.00 319 GLU A O 1
ATOM 2561 N N . GLU A 1 320 ? -12.766 -8.355 22.228 1.00 63.50 320 GLU A N 1
ATOM 2562 C CA . GLU A 1 320 ? -11.861 -7.549 23.019 1.00 63.50 320 GLU A CA 1
ATOM 2563 C C . GLU A 1 320 ? -12.566 -6.407 23.759 1.00 63.50 320 GLU A C 1
ATOM 2565 O O . GLU A 1 320 ? -12.337 -6.234 24.956 1.00 63.50 320 GLU A O 1
ATOM 2570 N N . LEU A 1 321 ? -13.484 -5.690 23.099 1.00 67.31 321 LEU A N 1
ATOM 2571 C CA . LEU A 1 321 ? -14.371 -4.725 23.756 1.00 67.31 321 LEU A CA 1
ATOM 2572 C C . LEU A 1 321 ? -15.148 -5.408 24.875 1.00 67.31 321 LEU A C 1
ATOM 2574 O O . LEU A 1 321 ? -15.207 -4.871 25.977 1.00 67.31 321 LEU A O 1
ATOM 2578 N N . PHE A 1 322 ? -15.662 -6.618 24.633 1.00 73.44 322 PHE A N 1
ATOM 2579 C CA . PHE A 1 322 ? -16.294 -7.402 25.686 1.00 73.44 322 PHE A CA 1
ATOM 2580 C C . PHE A 1 322 ? -15.329 -7.634 26.848 1.00 73.44 322 PHE A C 1
ATOM 2582 O O . PHE A 1 322 ? -15.649 -7.283 27.973 1.00 73.44 322 PHE A O 1
ATOM 2589 N N . SER A 1 323 ? -14.120 -8.138 26.587 1.00 71.88 323 SER A N 1
ATOM 2590 C CA . SER A 1 323 ? -13.136 -8.428 27.640 1.00 71.88 323 SER A CA 1
ATOM 2591 C C . SER A 1 323 ? -12.678 -7.200 28.441 1.00 71.88 323 SER A C 1
ATOM 2593 O O . SER A 1 323 ? -12.301 -7.329 29.602 1.00 71.88 323 SER A O 1
ATOM 2595 N N . LEU A 1 324 ? -12.712 -6.009 27.836 1.00 67.19 324 LEU A N 1
ATOM 2596 C CA . LEU A 1 324 ? -12.309 -4.748 28.467 1.00 67.19 324 LEU A CA 1
ATOM 2597 C C . LEU A 1 324 ? -13.440 -4.090 29.270 1.00 67.19 324 LEU A C 1
ATOM 2599 O O . LEU A 1 324 ? -13.192 -3.251 30.144 1.00 67.19 324 LEU A O 1
ATOM 2603 N N . ILE A 1 325 ? -14.687 -4.427 28.948 1.00 72.25 325 ILE A N 1
ATOM 2604 C CA . ILE A 1 325 ? -15.881 -3.790 29.510 1.00 72.25 325 ILE A CA 1
ATOM 2605 C C . ILE A 1 325 ? -16.568 -4.712 30.521 1.00 72.25 325 ILE A C 1
ATOM 2607 O O . ILE A 1 325 ? -17.041 -4.222 31.549 1.00 72.25 325 ILE A O 1
ATOM 2611 N N . ALA A 1 326 ? -16.607 -6.015 30.243 1.00 75.81 326 ALA A N 1
ATOM 2612 C CA . ALA A 1 326 ? -17.290 -7.024 31.038 1.00 75.81 326 ALA A CA 1
ATOM 2613 C C . ALA A 1 326 ? -16.576 -7.305 32.366 1.00 75.81 326 ALA A C 1
ATOM 2615 O O . ALA A 1 326 ? -15.347 -7.294 32.467 1.00 75.81 326 ALA A O 1
ATOM 2616 N N . ARG A 1 327 ? -17.380 -7.580 33.392 1.00 75.69 327 ARG A N 1
ATOM 2617 C CA . ARG A 1 327 ? -16.961 -8.140 34.684 1.00 75.69 327 ARG A CA 1
ATOM 2618 C C . ARG A 1 327 ? -17.146 -9.661 34.663 1.00 75.69 327 ARG A C 1
ATOM 2620 O O . ARG A 1 327 ? -17.574 -10.205 33.650 1.00 75.69 327 ARG A O 1
ATOM 2627 N N . GLU A 1 328 ? -16.864 -10.342 35.779 1.00 73.12 328 GLU A N 1
ATOM 2628 C CA . GLU A 1 328 ? -17.066 -11.801 35.906 1.00 73.12 328 GLU A CA 1
ATOM 2629 C C . GLU A 1 328 ? -18.481 -12.251 35.496 1.00 73.12 328 GLU A C 1
ATOM 2631 O O . GLU A 1 328 ? -18.632 -13.311 34.899 1.00 73.12 328 GLU A O 1
ATOM 2636 N N . GLU A 1 329 ? -19.493 -11.420 35.761 1.00 76.69 329 GLU A N 1
ATOM 2637 C CA . GLU A 1 329 ? -20.911 -11.703 35.489 1.00 76.69 329 GLU A CA 1
ATOM 2638 C C . GLU A 1 329 ? -21.385 -11.204 34.105 1.00 76.69 329 GLU A C 1
ATOM 2640 O O . GLU A 1 329 ? -22.463 -11.579 33.659 1.00 76.69 329 GLU A O 1
ATOM 2645 N N . GLY A 1 330 ? -20.586 -10.396 33.394 1.00 85.31 330 GLY A N 1
ATOM 2646 C CA . GLY A 1 330 ? -20.965 -9.757 32.125 1.00 85.31 330 GLY A CA 1
ATOM 2647 C C . GLY A 1 330 ? -20.877 -8.227 32.158 1.00 85.31 330 GLY A C 1
ATOM 2648 O O . GLY A 1 330 ? -20.202 -7.641 33.011 1.00 85.31 330 GLY A O 1
ATOM 2649 N N . ILE A 1 331 ? -21.512 -7.554 31.196 1.00 86.69 331 ILE A N 1
ATOM 2650 C CA . ILE A 1 331 ? -21.530 -6.083 31.114 1.00 86.69 331 ILE A CA 1
ATOM 2651 C C . ILE A 1 331 ? -22.770 -5.546 31.832 1.00 86.69 331 ILE A C 1
ATOM 2653 O O . ILE A 1 331 ? -23.882 -5.715 31.345 1.00 86.69 331 ILE A O 1
ATOM 2657 N N . ASP A 1 332 ? -22.583 -4.843 32.949 1.00 90.62 332 ASP A N 1
ATOM 2658 C CA . ASP A 1 332 ? -23.676 -4.148 33.638 1.00 90.62 332 ASP A CA 1
ATOM 2659 C C . ASP A 1 332 ? -24.145 -2.894 32.873 1.00 90.62 332 ASP A C 1
ATOM 2661 O O . ASP A 1 332 ? -23.400 -2.319 32.071 1.00 90.62 332 ASP A O 1
ATOM 2665 N N . PHE A 1 333 ? -25.362 -2.420 33.160 1.00 89.12 333 PHE A N 1
ATOM 2666 C CA . PHE A 1 333 ? -25.946 -1.259 32.478 1.00 89.12 333 PHE A CA 1
ATOM 2667 C C . PHE A 1 333 ? -25.073 0.004 32.540 1.00 89.12 333 PHE A C 1
ATOM 2669 O O . PHE A 1 333 ? -24.964 0.722 31.546 1.00 89.12 333 PHE A O 1
ATOM 2676 N N . MET A 1 334 ? -24.444 0.303 33.680 1.00 86.69 334 MET A N 1
ATOM 2677 C CA . MET A 1 334 ? -23.623 1.512 33.802 1.00 86.69 334 MET A CA 1
ATOM 2678 C C . MET A 1 334 ? -22.347 1.395 32.971 1.00 86.69 334 MET A C 1
ATOM 2680 O O . MET A 1 334 ? -21.969 2.356 32.297 1.00 86.69 334 MET A O 1
ATOM 2684 N N . SER A 1 335 ? -21.728 0.214 32.963 1.00 83.56 335 SER A N 1
ATOM 2685 C CA . SER A 1 335 ? -20.589 -0.099 32.102 1.00 83.56 335 SER A CA 1
ATOM 2686 C C . SER A 1 335 ? -20.971 -0.018 30.620 1.00 83.56 335 SER A C 1
ATOM 2688 O O . SER A 1 335 ? -20.251 0.618 29.853 1.00 83.56 335 SER A O 1
ATOM 2690 N N . PHE A 1 336 ? -22.125 -0.563 30.218 1.00 84.50 336 PHE A N 1
ATOM 2691 C CA . PHE A 1 336 ? -22.651 -0.430 28.855 1.00 84.50 336 PHE A CA 1
ATOM 2692 C C . PHE A 1 336 ? -22.900 1.035 28.481 1.00 84.50 336 PHE A C 1
ATOM 2694 O O . PHE A 1 336 ? -22.425 1.511 27.450 1.00 84.50 336 PHE A O 1
ATOM 2701 N N . TYR A 1 337 ? -23.606 1.785 29.326 1.00 83.50 337 TYR A N 1
ATOM 2702 C CA . TYR A 1 337 ? -23.950 3.171 29.037 1.00 83.50 337 TYR A CA 1
ATOM 2703 C C . TYR A 1 337 ? -22.695 4.036 28.870 1.00 83.50 337 TYR A C 1
ATOM 2705 O O . TYR A 1 337 ? -22.540 4.744 27.876 1.00 83.50 337 TYR A O 1
ATOM 2713 N N . GLN A 1 338 ? -21.759 3.945 29.812 1.00 76.31 338 GLN A N 1
ATOM 2714 C CA . GLN A 1 338 ? -20.572 4.796 29.810 1.00 76.31 338 GLN A CA 1
ATOM 2715 C C . GLN A 1 338 ? -19.539 4.383 28.763 1.00 76.31 338 GLN A C 1
ATOM 2717 O O . GLN A 1 338 ? -18.934 5.251 28.137 1.00 76.31 338 GLN A O 1
ATOM 2722 N N . LYS A 1 339 ? -19.327 3.074 28.582 1.00 73.06 339 LYS A N 1
ATOM 2723 C CA . LYS A 1 339 ? -18.232 2.550 27.756 1.00 73.06 339 LYS A CA 1
ATOM 2724 C C . LYS A 1 339 ? -18.655 2.082 26.371 1.00 73.06 339 LYS A C 1
ATOM 2726 O O . LYS A 1 339 ? -17.792 1.737 25.583 1.00 73.06 339 LYS A O 1
ATOM 2731 N N . VAL A 1 340 ? -19.947 2.028 26.066 1.00 74.50 340 VAL A N 1
ATOM 2732 C CA . VAL A 1 340 ? -20.442 1.609 24.747 1.00 74.50 340 VAL A CA 1
ATOM 2733 C C . VAL A 1 340 ? -21.389 2.663 24.201 1.00 74.50 340 VAL A C 1
ATOM 2735 O O . VAL A 1 340 ? -21.102 3.271 23.175 1.00 74.50 340 VAL A O 1
ATOM 2738 N N . TRP A 1 341 ? -22.484 2.940 24.910 1.00 77.00 341 TRP A N 1
ATOM 2739 C CA . TRP A 1 341 ? -23.542 3.832 24.430 1.00 77.00 341 TRP A CA 1
ATOM 2740 C C . TRP A 1 341 ? -23.066 5.269 24.193 1.00 77.00 341 TRP A C 1
ATOM 2742 O O . TRP A 1 341 ? -23.388 5.882 23.172 1.00 77.00 341 TRP A O 1
ATOM 2752 N N . LEU A 1 342 ? -22.273 5.820 25.115 1.00 71.44 342 LEU A N 1
ATOM 2753 C CA . LEU A 1 342 ? -21.761 7.179 24.959 1.00 71.44 342 LEU A CA 1
ATOM 2754 C C . LEU A 1 342 ? -20.750 7.303 23.815 1.00 71.44 342 LEU A C 1
ATOM 2756 O O . LEU A 1 342 ? -20.731 8.365 23.189 1.00 71.44 342 LEU A O 1
ATOM 2760 N N . MET A 1 343 ? -20.016 6.233 23.464 1.00 63.88 343 MET A N 1
ATOM 2761 C CA . MET A 1 343 ? -19.062 6.253 22.346 1.00 63.88 343 MET A CA 1
ATOM 2762 C C . MET A 1 343 ? -19.742 6.743 21.062 1.00 63.88 343 MET A C 1
ATOM 2764 O O . MET A 1 343 ? -19.251 7.663 20.418 1.00 63.88 343 MET A O 1
ATOM 2768 N N . GLY A 1 344 ? -20.926 6.214 20.736 1.00 57.09 344 GLY A N 1
ATOM 2769 C CA . GLY A 1 344 ? -21.671 6.552 19.518 1.00 57.09 344 GLY A CA 1
ATOM 2770 C C . GLY A 1 344 ? -22.104 8.013 19.383 1.00 57.09 344 GLY A C 1
ATOM 2771 O O . GLY A 1 344 ? -22.205 8.534 18.275 1.00 57.09 344 GLY A O 1
ATOM 2772 N N . SER A 1 345 ? -22.339 8.709 20.498 1.00 54.22 345 SER A N 1
ATOM 2773 C CA . SER A 1 345 ? -22.736 10.129 20.493 1.00 54.22 345 SER A CA 1
ATOM 2774 C C . SER A 1 345 ? -21.625 11.064 20.021 1.00 54.22 345 SER A C 1
ATOM 2776 O O . SER A 1 345 ? -21.914 12.168 19.555 1.00 54.22 345 SER A O 1
ATOM 2778 N N . HIS A 1 346 ? -20.365 10.659 20.180 1.00 53.19 346 HIS A N 1
ATOM 2779 C CA . HIS A 1 346 ? -19.215 11.540 19.997 1.00 53.19 346 HIS A CA 1
ATOM 2780 C C . HIS A 1 346 ? -18.696 11.581 18.549 1.00 53.19 346 HIS A C 1
ATOM 2782 O O . HIS A 1 346 ? -18.087 12.578 18.165 1.00 53.19 346 HIS A O 1
ATOM 2788 N N . PHE A 1 347 ? -19.048 10.595 17.715 1.00 51.00 347 PHE A N 1
ATOM 2789 C CA . PHE A 1 347 ? -18.596 10.482 16.317 1.00 51.00 347 PHE A CA 1
ATOM 2790 C C . PHE A 1 347 ? -19.345 11.370 15.309 1.00 51.00 347 PHE A C 1
ATOM 2792 O O . PHE A 1 347 ? -18.930 11.487 14.160 1.00 51.00 347 PHE A O 1
ATOM 2799 N N . ASN A 1 348 ? -20.421 12.051 15.722 1.00 42.72 348 ASN A N 1
ATOM 2800 C CA . ASN A 1 348 ? -21.218 12.924 14.845 1.00 42.72 348 ASN A CA 1
ATOM 2801 C C . ASN A 1 348 ? -20.749 14.391 14.810 1.00 42.72 348 ASN A C 1
ATOM 2803 O O . ASN A 1 348 ? -21.474 15.256 14.313 1.00 42.72 348 ASN A O 1
ATOM 2807 N N . LYS A 1 349 ? -19.556 14.715 15.326 1.00 46.25 349 LYS A N 1
ATOM 2808 C CA . LYS A 1 349 ? -19.012 16.074 15.194 1.00 46.25 349 LYS A CA 1
ATOM 2809 C C . LYS A 1 349 ? -18.324 16.219 13.830 1.00 46.25 349 LYS A C 1
ATOM 2811 O O . LYS A 1 349 ? -17.313 15.559 13.604 1.00 46.25 349 LYS A O 1
ATOM 2816 N N . PRO A 1 350 ? -18.829 17.070 12.917 1.00 43.97 350 PRO A N 1
ATOM 2817 C CA . PRO A 1 350 ? -18.183 17.268 11.627 1.00 43.97 350 PRO A CA 1
ATOM 2818 C C . PRO A 1 350 ? -16.752 17.780 11.821 1.00 43.97 350 PRO A C 1
ATOM 2820 O O . PRO A 1 350 ? -16.509 18.737 12.559 1.00 43.97 350 PRO A O 1
ATOM 2823 N N . PHE A 1 351 ? -15.809 17.135 11.135 1.00 48.62 351 PHE A N 1
ATOM 2824 C CA . PHE A 1 351 ? -14.420 17.563 11.047 1.00 48.62 351 PHE A CA 1
ATOM 2825 C C . PHE A 1 351 ? -14.366 18.890 10.281 1.00 48.62 351 PHE A C 1
ATOM 2827 O O . PHE A 1 351 ? -14.495 18.913 9.059 1.00 48.62 351 PHE A O 1
ATOM 2834 N N . SER A 1 352 ? -14.229 20.008 10.992 1.00 47.34 352 SER A N 1
ATOM 2835 C CA . SER A 1 352 ? -14.047 21.319 10.368 1.00 47.34 352 SER A CA 1
ATOM 2836 C C . SER A 1 352 ? -13.019 22.113 11.161 1.00 47.34 352 SER A C 1
ATOM 2838 O O . SER A 1 352 ? -13.345 22.906 12.042 1.00 47.34 352 SER A O 1
ATOM 2840 N N . ILE A 1 353 ? -11.746 21.842 10.877 1.00 52.47 353 ILE A N 1
ATOM 2841 C CA . ILE A 1 353 ? -10.645 22.674 11.352 1.00 52.47 353 ILE A CA 1
ATOM 2842 C C . ILE A 1 353 ? -10.715 23.975 10.558 1.00 52.47 353 ILE A C 1
ATOM 2844 O O . ILE A 1 353 ? -10.452 24.000 9.356 1.00 52.47 353 ILE A O 1
ATOM 2848 N N . THR A 1 354 ? -11.102 25.065 11.213 1.00 53.41 354 THR A N 1
ATOM 2849 C CA . THR A 1 354 ? -11.014 26.388 10.601 1.00 53.41 354 THR A CA 1
ATOM 2850 C C . THR A 1 354 ? -9.560 26.849 10.634 1.00 53.41 354 THR A C 1
ATOM 2852 O O . THR A 1 354 ? -8.853 26.691 11.631 1.00 53.41 354 THR A O 1
ATOM 2855 N N . THR A 1 355 ? -9.101 27.472 9.549 1.00 53.66 355 THR A N 1
ATOM 2856 C CA . THR A 1 355 ? -7.734 28.004 9.374 1.00 53.66 355 THR A CA 1
ATOM 2857 C C . THR A 1 355 ? -7.328 29.081 10.394 1.00 53.66 355 THR A C 1
ATOM 2859 O O . THR A 1 355 ? -6.209 29.579 10.344 1.00 53.66 355 THR A O 1
ATOM 2862 N N . GLN A 1 356 ? -8.213 29.439 11.329 1.00 59.47 356 GLN A N 1
ATOM 2863 C CA . GLN A 1 356 ? -7.998 30.432 12.384 1.00 59.47 356 GLN A CA 1
ATOM 2864 C C . GLN A 1 356 ? -7.643 29.823 13.754 1.00 59.47 356 GLN A C 1
ATOM 2866 O O . GLN A 1 356 ? -7.310 30.568 14.672 1.00 59.47 356 GLN A O 1
ATOM 2871 N N . MET A 1 357 ? -7.709 28.498 13.920 1.00 69.50 357 MET A N 1
ATOM 2872 C CA . MET A 1 357 ? -7.379 27.838 15.191 1.00 69.50 357 MET A CA 1
ATOM 2873 C C . MET A 1 357 ? -5.865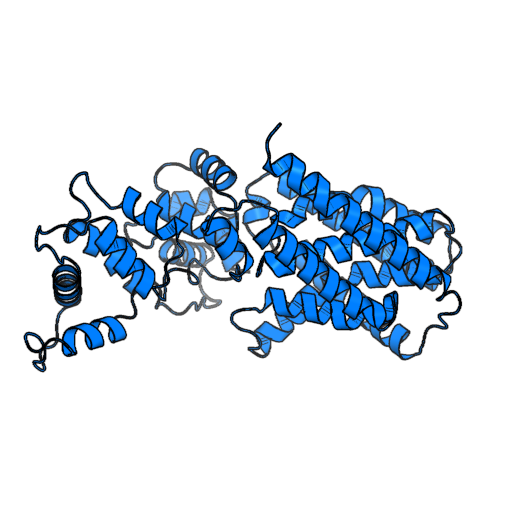 27.775 15.421 1.00 69.50 357 MET A C 1
ATOM 2875 O O . MET A 1 357 ? -5.106 27.514 14.484 1.00 69.50 357 MET A O 1
ATOM 2879 N N . SER A 1 358 ? -5.414 27.954 16.669 1.00 80.94 358 SER A N 1
ATOM 2880 C CA . SER A 1 358 ? -4.002 27.738 17.004 1.00 80.94 358 SER A CA 1
ATOM 2881 C C . SER A 1 358 ? -3.624 26.259 16.848 1.00 80.94 358 SER A C 1
ATOM 2883 O O . SER A 1 358 ? -4.477 25.378 16.947 1.00 80.94 358 SER A O 1
ATOM 2885 N N . ILE A 1 359 ? -2.332 25.956 16.665 1.00 81.88 359 ILE A N 1
ATOM 2886 C CA . ILE A 1 359 ? -1.828 24.566 16.595 1.00 81.88 359 ILE A CA 1
ATOM 2887 C C . ILE A 1 359 ? -2.239 23.764 17.840 1.00 81.88 359 ILE A C 1
ATOM 2889 O O . ILE A 1 359 ? -2.532 22.572 17.755 1.00 81.88 359 ILE A O 1
ATOM 2893 N N . LYS A 1 360 ? -2.288 24.422 19.004 1.00 84.50 360 LYS A N 1
ATOM 2894 C CA . LYS A 1 360 ? -2.700 23.789 20.256 1.00 84.50 360 LYS A CA 1
ATOM 2895 C C . LYS A 1 360 ? -4.198 23.468 20.252 1.00 84.50 360 LYS A C 1
ATOM 2897 O O . LYS A 1 360 ? -4.566 22.364 20.633 1.00 84.50 360 LYS A O 1
ATOM 2902 N N . ASP A 1 361 ? -5.044 24.367 19.751 1.00 81.81 361 ASP A N 1
ATOM 2903 C CA . ASP A 1 361 ? -6.492 24.123 19.635 1.00 81.81 361 ASP A CA 1
ATOM 2904 C C . ASP A 1 361 ? -6.801 23.023 18.615 1.00 81.81 361 ASP A C 1
ATOM 2906 O O . ASP A 1 361 ? -7.669 22.181 18.827 1.00 81.81 361 ASP A O 1
ATOM 2910 N N . GLN A 1 362 ? -6.043 23.004 17.524 1.00 78.81 362 GLN A N 1
ATOM 2911 C CA . GLN A 1 362 ? -6.076 21.972 16.499 1.00 78.81 362 GLN A CA 1
ATOM 2912 C C . GLN A 1 362 ? -5.703 20.588 17.060 1.00 78.81 362 GLN A C 1
ATOM 2914 O O . GLN A 1 362 ? -6.418 19.609 16.847 1.00 78.81 362 GLN A O 1
ATOM 2919 N N . ALA A 1 363 ? -4.625 20.499 17.842 1.00 84.25 363 ALA A N 1
ATOM 2920 C CA . ALA A 1 363 ? -4.256 19.260 18.520 1.00 84.25 363 ALA A CA 1
ATOM 2921 C C . ALA A 1 363 ? -5.271 18.853 19.601 1.00 84.25 363 ALA A C 1
ATOM 2923 O O . ALA A 1 363 ? -5.531 17.663 19.774 1.00 84.25 363 ALA A O 1
ATOM 2924 N N . ASN A 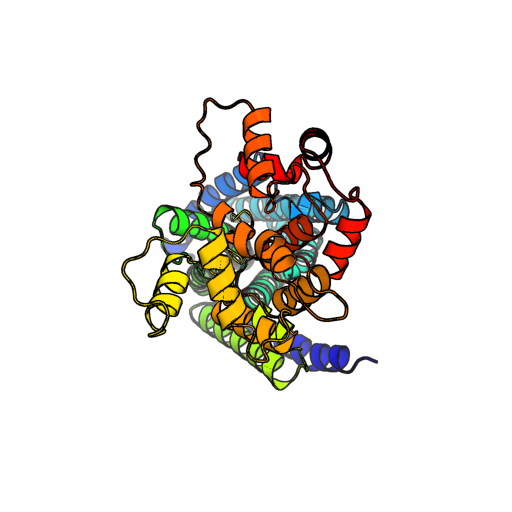1 364 ? -5.869 19.822 20.303 1.00 84.62 364 ASN A N 1
ATOM 2925 C CA . ASN A 1 364 ? -6.927 19.576 21.285 1.00 84.62 364 ASN A CA 1
ATOM 2926 C C . ASN A 1 364 ? -8.192 19.026 20.622 1.00 84.62 364 ASN A C 1
ATOM 2928 O O . ASN A 1 364 ? -8.846 18.146 21.169 1.00 84.62 364 ASN A O 1
ATOM 2932 N N . PHE A 1 365 ? -8.509 19.485 19.411 1.00 79.25 365 PHE A N 1
ATOM 2933 C CA . PHE A 1 365 ? -9.597 18.909 18.633 1.00 79.25 365 PHE A CA 1
ATOM 2934 C C . PHE A 1 365 ? -9.334 17.428 18.330 1.00 79.25 365 PHE A C 1
ATOM 2936 O O . PHE A 1 365 ? -10.195 16.598 18.606 1.00 79.25 365 PHE A O 1
ATOM 2943 N N . VAL A 1 366 ? -8.133 17.074 17.850 1.00 80.19 366 VAL A N 1
ATOM 2944 C CA . VAL A 1 366 ? -7.747 15.665 17.628 1.00 80.19 366 VAL A CA 1
ATOM 2945 C C . VAL A 1 366 ? -7.820 14.859 18.928 1.00 80.19 366 VAL A C 1
ATOM 2947 O O . VAL A 1 366 ? -8.344 13.749 18.925 1.00 80.19 366 VAL A O 1
ATOM 2950 N N . PHE A 1 367 ? -7.345 15.424 20.040 1.00 85.50 367 PHE A N 1
ATOM 2951 C CA . PHE A 1 367 ? -7.443 14.802 21.360 1.00 85.50 367 PHE A CA 1
ATOM 2952 C C . PHE A 1 367 ? -8.895 14.477 21.727 1.00 85.50 367 PHE A C 1
ATOM 2954 O O . PHE A 1 367 ? -9.186 13.345 22.086 1.00 85.50 367 PHE A O 1
ATOM 2961 N N . GLN A 1 368 ? -9.815 15.427 21.556 1.00 79.94 368 GLN A N 1
ATOM 2962 C CA . GLN A 1 368 ? -11.241 15.235 21.841 1.00 79.94 368 GLN A CA 1
ATOM 2963 C C . GLN A 1 368 ? -11.921 14.207 20.929 1.00 79.94 368 GLN A C 1
ATOM 2965 O O . GLN A 1 368 ? -12.938 13.644 21.317 1.00 79.94 368 GLN A O 1
ATOM 2970 N N . GLN A 1 369 ? -11.404 13.981 19.717 1.00 74.31 369 GLN A N 1
ATOM 2971 C CA . GLN A 1 369 ? -11.899 12.909 18.843 1.00 74.31 369 GLN A CA 1
ATOM 2972 C C . GLN A 1 369 ? -11.394 11.530 19.285 1.00 74.31 369 GLN A C 1
ATOM 2974 O O . GLN A 1 369 ? -12.083 10.533 19.098 1.00 74.31 369 GLN A O 1
ATOM 2979 N N . LEU A 1 370 ? -10.185 11.468 19.849 1.00 77.81 370 LEU A N 1
ATOM 2980 C CA . LEU A 1 370 ? -9.591 10.230 20.352 1.00 77.81 370 LEU A CA 1
ATOM 2981 C C . LEU A 1 370 ? -10.046 9.885 21.770 1.00 77.81 370 LEU A C 1
ATOM 2983 O O . LEU A 1 370 ? -10.060 8.713 22.108 1.00 77.81 370 LEU A O 1
ATOM 2987 N N . ASP A 1 371 ? -10.404 10.867 22.595 1.00 78.19 371 ASP A N 1
ATOM 2988 C CA . ASP A 1 371 ? -11.001 10.676 23.920 1.00 78.19 371 ASP A CA 1
ATOM 2989 C C . ASP A 1 371 ? -12.481 10.302 23.768 1.00 78.19 371 ASP A C 1
ATOM 2991 O O . ASP A 1 371 ? -13.390 11.103 24.001 1.00 78.19 371 ASP A O 1
ATOM 2995 N N . ILE A 1 372 ? -12.719 9.069 23.316 1.00 69.44 372 ILE A N 1
ATOM 2996 C CA . ILE A 1 372 ? -14.056 8.570 22.964 1.00 69.44 372 ILE A CA 1
ATOM 2997 C C . ILE A 1 372 ? -15.003 8.615 24.176 1.00 69.44 372 ILE A C 1
ATOM 2999 O O . ILE A 1 372 ? -16.213 8.787 24.019 1.00 69.44 372 ILE A O 1
ATOM 3003 N N . TYR A 1 373 ? -14.457 8.484 25.387 1.00 68.25 373 TYR A N 1
ATOM 3004 C CA . TYR A 1 373 ? -15.220 8.525 26.633 1.00 68.25 373 TYR A CA 1
ATOM 3005 C C . TYR A 1 373 ? -15.363 9.930 27.227 1.00 68.25 373 TYR A C 1
ATOM 3007 O O . TYR A 1 373 ? -16.045 10.082 28.244 1.00 68.25 373 TYR A O 1
ATOM 3015 N N . ASN A 1 374 ? -14.743 10.948 26.619 1.00 69.94 374 ASN A N 1
ATOM 3016 C CA . ASN A 1 374 ? -14.723 12.330 27.099 1.00 69.94 374 ASN A CA 1
ATOM 3017 C C . ASN A 1 374 ? -14.301 12.432 28.581 1.00 69.94 374 ASN A C 1
ATOM 3019 O O . ASN A 1 374 ? -14.890 13.179 29.370 1.00 69.94 374 ASN A O 1
ATOM 3023 N N . GLN A 1 375 ? -13.307 11.633 28.973 1.00 79.81 375 GLN A N 1
ATOM 3024 C CA . GLN A 1 375 ? -12.783 11.570 30.342 1.00 79.81 375 GLN A CA 1
ATOM 3025 C C . GLN A 1 375 ? -11.643 12.572 30.575 1.00 79.81 375 GLN A C 1
ATOM 3027 O O . GLN A 1 375 ? -11.137 12.696 31.692 1.00 79.81 375 GLN A O 1
ATOM 3032 N N . GLY A 1 376 ? -11.226 13.290 29.531 1.00 82.94 376 GLY A N 1
ATOM 3033 C CA . GLY A 1 376 ? -10.041 14.139 29.531 1.00 82.94 376 GLY A CA 1
ATOM 3034 C C . GLY A 1 376 ? -8.737 13.344 29.465 1.00 82.94 376 GLY A C 1
ATOM 3035 O O . GLY A 1 376 ? -7.673 13.911 29.734 1.00 82.94 376 GLY A O 1
ATOM 3036 N N . ILE A 1 377 ? -8.805 12.046 29.145 1.00 88.25 377 ILE A N 1
ATOM 3037 C CA . ILE A 1 377 ? -7.674 11.114 29.119 1.00 88.25 377 ILE A CA 1
ATOM 3038 C C . ILE A 1 377 ? -7.865 10.132 27.958 1.00 88.25 377 ILE A C 1
ATOM 3040 O O . ILE A 1 377 ? -8.909 9.507 27.859 1.00 88.25 377 ILE A O 1
ATOM 3044 N N . ILE A 1 378 ? -6.836 9.944 27.129 1.00 85.38 378 ILE A N 1
ATOM 3045 C CA . ILE A 1 378 ? -6.800 8.879 26.115 1.00 85.38 378 ILE A CA 1
ATOM 3046 C C . ILE A 1 378 ? -6.178 7.631 26.743 1.00 85.38 378 ILE A C 1
ATOM 3048 O O . ILE A 1 378 ? -5.004 7.652 27.139 1.00 85.38 378 ILE A O 1
ATOM 3052 N N . GLY A 1 379 ? -6.966 6.563 26.849 1.00 83.00 379 GLY A N 1
ATOM 3053 C CA . GLY A 1 379 ? -6.565 5.277 27.409 1.00 83.00 379 GLY A CA 1
ATOM 3054 C C . GLY A 1 379 ? -5.997 4.281 26.390 1.00 83.00 379 GLY A C 1
ATOM 3055 O O . GLY A 1 379 ? -5.767 4.572 25.215 1.00 83.00 379 GLY A O 1
ATOM 3056 N N . GLU A 1 380 ? -5.733 3.064 26.876 1.00 82.81 380 GLU A N 1
ATOM 3057 C CA . GLU A 1 380 ? -5.172 1.965 26.079 1.00 82.81 380 GLU A CA 1
ATOM 3058 C C . GLU A 1 380 ? -6.103 1.547 24.932 1.00 82.81 380 GLU A C 1
ATOM 3060 O O . GLU A 1 380 ? -5.645 1.280 23.819 1.00 82.81 380 GLU A O 1
ATOM 3065 N N . LEU A 1 381 ? -7.411 1.524 25.191 1.00 76.38 381 LEU A N 1
ATOM 3066 C CA . LEU A 1 381 ? -8.423 1.087 24.236 1.00 76.38 381 LEU A CA 1
ATOM 3067 C C . LEU A 1 381 ? -8.536 2.055 23.055 1.00 76.38 381 LEU A C 1
ATOM 3069 O O . LEU A 1 381 ? -8.578 1.617 21.910 1.00 76.38 381 LEU A O 1
ATOM 3073 N N . GLU A 1 382 ? -8.509 3.361 23.293 1.00 79.31 382 GLU A N 1
ATOM 3074 C CA . GLU A 1 382 ? -8.600 4.373 22.240 1.00 79.31 382 GLU A CA 1
ATOM 3075 C C . GLU A 1 382 ? -7.377 4.335 21.319 1.00 79.31 382 GLU A C 1
ATOM 3077 O O . GLU A 1 382 ? -7.514 4.371 20.092 1.00 79.31 382 GLU A O 1
ATOM 3082 N N . PHE A 1 383 ? -6.178 4.150 21.883 1.00 82.00 383 PHE A N 1
ATOM 3083 C CA . PHE A 1 383 ? -4.985 3.892 21.075 1.00 82.00 383 PHE A CA 1
ATOM 3084 C C . PHE A 1 383 ? -5.089 2.579 20.309 1.00 82.00 383 PHE A C 1
ATOM 3086 O O . PHE A 1 383 ? -4.733 2.525 19.133 1.00 82.00 383 PHE A O 1
ATOM 3093 N N . LYS A 1 384 ? -5.580 1.516 20.942 1.00 77.94 384 LYS A N 1
ATOM 3094 C CA . LYS A 1 384 ? -5.723 0.218 20.289 1.00 77.94 384 LYS A CA 1
ATOM 3095 C C . LYS A 1 384 ? -6.697 0.269 19.113 1.00 77.94 384 LYS A C 1
ATOM 3097 O O . LYS A 1 384 ? -6.368 -0.256 18.049 1.00 77.94 384 LYS A O 1
ATOM 3102 N N . LEU A 1 385 ? -7.828 0.953 19.274 1.00 74.12 385 LEU A N 1
ATOM 3103 C CA . LEU A 1 385 ? -8.807 1.207 18.216 1.00 74.12 385 LEU A CA 1
ATOM 3104 C C . LEU A 1 385 ? -8.172 1.975 17.057 1.00 74.12 385 LEU A C 1
ATOM 3106 O O . LEU A 1 385 ? -8.220 1.520 15.916 1.00 74.12 385 LEU A O 1
ATOM 3110 N N . LEU A 1 386 ? -7.495 3.086 17.359 1.00 77.62 386 LEU A N 1
ATOM 3111 C CA . LEU A 1 386 ? -6.819 3.910 16.359 1.00 77.62 386 LEU A CA 1
ATOM 3112 C C . LEU A 1 386 ? -5.766 3.125 15.562 1.00 77.62 386 LEU A C 1
ATOM 3114 O O . LEU A 1 386 ? -5.687 3.228 14.340 1.00 77.62 386 LEU A O 1
ATOM 3118 N N . LEU A 1 387 ? -4.932 2.341 16.244 1.00 78.69 387 LEU A N 1
ATOM 3119 C CA . LEU A 1 387 ? -3.852 1.594 15.598 1.00 78.69 387 LEU A CA 1
ATOM 3120 C C . LEU A 1 387 ? -4.374 0.394 14.801 1.00 78.69 387 LEU A C 1
ATOM 3122 O O . LEU A 1 387 ? -3.781 0.041 13.778 1.00 78.69 387 LEU A O 1
ATOM 3126 N N . THR A 1 388 ? -5.474 -0.211 15.252 1.00 73.06 388 THR A N 1
ATOM 3127 C CA . THR A 1 388 ? -6.161 -1.282 14.519 1.00 73.06 388 THR A CA 1
ATOM 3128 C C . THR A 1 388 ? -6.767 -0.737 13.230 1.00 73.06 388 THR A C 1
ATOM 3130 O O . THR A 1 388 ? -6.503 -1.294 12.168 1.00 73.06 388 THR A O 1
ATOM 3133 N N . GLU A 1 389 ? -7.435 0.420 13.286 1.00 69.31 389 GLU A N 1
ATOM 3134 C CA . GLU A 1 389 ? -7.952 1.127 12.102 1.00 69.31 389 GLU A CA 1
ATOM 3135 C C . GLU A 1 389 ? -6.835 1.428 11.086 1.00 69.31 389 GLU A C 1
ATOM 3137 O O . GLU A 1 389 ? -6.979 1.263 9.875 1.00 69.31 389 GLU A O 1
ATOM 3142 N N . TRP A 1 390 ? -5.647 1.794 11.572 1.00 74.75 390 TRP A N 1
ATOM 3143 C CA . TRP A 1 390 ? -4.477 2.026 10.720 1.00 74.75 390 TRP A CA 1
ATOM 3144 C C . TRP A 1 390 ? -3.846 0.753 10.131 1.00 74.75 390 TRP A C 1
ATOM 3146 O O . TRP A 1 390 ? -2.882 0.842 9.345 1.00 74.75 390 TRP A O 1
ATOM 3156 N N . GLY A 1 391 ? -4.383 -0.414 10.493 1.00 69.69 391 GLY A N 1
ATOM 3157 C CA . GLY A 1 391 ? -3.994 -1.734 10.017 1.00 69.69 391 GLY A CA 1
ATOM 3158 C C . GLY A 1 391 ? -2.696 -2.260 10.628 1.00 69.69 391 GLY A C 1
ATOM 3159 O O . GLY A 1 391 ? -1.969 -2.982 9.937 1.00 69.69 391 GLY A O 1
ATOM 3160 N N . LEU A 1 392 ? -2.348 -1.863 11.862 1.00 74.06 392 LEU A N 1
ATOM 3161 C CA . LEU A 1 392 ? -1.228 -2.468 12.596 1.00 74.06 392 LEU A CA 1
ATOM 3162 C C . LEU A 1 392 ? -1.631 -3.840 13.151 1.00 74.06 392 LEU A C 1
ATOM 3164 O O . LEU A 1 392 ? -2.775 -4.061 13.534 1.00 74.06 392 LEU A O 1
ATOM 3168 N N . CYS A 1 393 ? -0.674 -4.766 13.245 1.00 68.69 393 CYS A N 1
ATOM 3169 C CA . CYS A 1 393 ? -0.937 -6.074 13.842 1.00 68.69 393 CYS A CA 1
ATOM 3170 C C . CYS A 1 393 ? -0.888 -6.025 15.381 1.00 68.69 393 CYS A C 1
ATOM 3172 O O . CYS A 1 393 ? -0.219 -5.178 15.978 1.00 68.69 393 CYS A O 1
ATOM 3174 N N . ALA A 1 394 ? -1.553 -6.984 16.033 1.00 70.62 394 ALA A N 1
ATOM 3175 C CA . ALA A 1 394 ? -1.705 -7.027 17.491 1.00 70.62 394 ALA A CA 1
ATOM 3176 C C . ALA A 1 394 ? -0.373 -6.958 18.268 1.00 70.62 394 ALA A C 1
ATOM 3178 O O . ALA A 1 394 ? -0.284 -6.275 19.289 1.00 70.62 394 ALA A O 1
ATOM 3179 N N . ASP A 1 395 ? 0.683 -7.611 17.772 1.00 73.31 395 ASP A N 1
ATOM 3180 C CA . ASP A 1 395 ? 2.006 -7.601 18.413 1.00 73.31 395 ASP A CA 1
ATOM 3181 C C . ASP A 1 395 ? 2.657 -6.211 18.410 1.00 73.31 395 ASP A C 1
ATOM 3183 O O . ASP A 1 395 ? 3.376 -5.845 19.344 1.00 73.31 395 ASP A O 1
ATOM 3187 N N . GLU A 1 396 ? 2.438 -5.431 17.353 1.00 75.06 396 GLU A N 1
ATOM 3188 C CA . GLU A 1 396 ? 2.969 -4.073 17.236 1.00 75.06 396 GLU A CA 1
ATOM 3189 C C . GLU A 1 396 ? 2.182 -3.092 18.084 1.00 75.06 396 GLU A C 1
ATOM 3191 O O . GLU A 1 396 ? 2.788 -2.260 18.759 1.00 75.06 396 GLU A O 1
ATOM 3196 N N . ILE A 1 397 ? 0.857 -3.240 18.097 1.00 80.38 397 ILE A N 1
ATOM 3197 C CA . ILE A 1 397 ? -0.020 -2.478 18.982 1.00 80.38 397 ILE A CA 1
ATOM 3198 C C . ILE A 1 397 ? 0.417 -2.696 20.430 1.00 80.38 397 ILE A C 1
ATOM 3200 O O . ILE A 1 397 ? 0.706 -1.732 21.132 1.00 80.38 397 ILE A O 1
ATOM 3204 N N . LYS A 1 398 ? 0.599 -3.953 20.853 1.00 81.69 398 LYS A N 1
ATOM 3205 C CA . LYS A 1 398 ? 1.071 -4.285 22.204 1.00 81.69 398 LYS A CA 1
ATOM 3206 C C . LYS A 1 398 ? 2.410 -3.622 22.538 1.00 81.69 398 LYS A C 1
ATOM 3208 O O . LYS A 1 398 ? 2.564 -3.065 23.620 1.00 81.69 398 LYS A O 1
ATOM 3213 N N . LYS A 1 399 ? 3.381 -3.658 21.618 1.00 82.81 399 LYS A N 1
ATOM 3214 C CA . LYS A 1 399 ? 4.687 -3.000 21.815 1.00 82.81 399 LYS A CA 1
ATOM 3215 C C . LYS A 1 399 ? 4.564 -1.486 21.925 1.00 82.81 399 LYS A C 1
ATOM 3217 O O . LYS A 1 399 ? 5.271 -0.889 22.725 1.00 82.81 399 LYS A O 1
ATOM 3222 N N . PHE A 1 400 ? 3.704 -0.870 21.121 1.00 82.56 400 PHE A N 1
ATOM 3223 C CA . PHE A 1 400 ? 3.475 0.569 21.174 1.00 82.56 400 PHE A CA 1
ATOM 3224 C C . PHE A 1 400 ? 2.807 0.980 22.490 1.00 82.56 400 PHE A C 1
ATOM 3226 O O . PHE A 1 400 ? 3.290 1.894 23.154 1.00 82.56 400 PHE A O 1
ATOM 3233 N N . LEU A 1 401 ? 1.770 0.259 22.918 1.00 83.94 401 LEU A N 1
ATOM 3234 C CA . LEU A 1 401 ? 1.063 0.524 24.174 1.00 83.94 401 LEU A CA 1
ATOM 3235 C C . LEU A 1 401 ? 1.987 0.413 25.397 1.00 83.94 401 LEU A C 1
ATOM 3237 O O . LEU A 1 401 ? 1.878 1.214 26.313 1.00 83.94 401 LEU A O 1
ATOM 3241 N N . GLN A 1 402 ? 2.983 -0.480 25.373 1.00 84.75 402 GLN A N 1
ATOM 3242 C CA . GLN A 1 402 ? 4.017 -0.562 26.420 1.00 84.75 402 GLN A CA 1
ATOM 3243 C C . GLN A 1 402 ? 4.915 0.683 26.522 1.00 84.75 402 GLN A C 1
ATOM 3245 O O . GLN A 1 402 ? 5.584 0.868 27.537 1.00 84.75 402 GLN A O 1
ATOM 3250 N N . THR A 1 403 ? 4.985 1.509 25.475 1.00 81.25 403 THR A N 1
ATOM 3251 C CA . THR A 1 403 ? 5.809 2.731 25.462 1.00 81.25 403 THR A CA 1
ATOM 3252 C C . THR A 1 403 ? 5.054 3.979 25.903 1.00 81.25 403 THR A C 1
ATOM 3254 O O . THR A 1 403 ? 5.683 5.015 26.122 1.00 81.25 403 THR A O 1
ATOM 3257 N N . ILE A 1 404 ? 3.729 3.893 26.039 1.00 78.88 404 ILE A N 1
ATOM 3258 C CA . ILE A 1 404 ? 2.868 5.018 26.393 1.00 78.88 404 ILE A CA 1
ATOM 3259 C C . ILE A 1 404 ? 2.379 4.857 27.842 1.00 78.88 404 ILE A C 1
ATOM 3261 O O . ILE A 1 404 ? 2.006 3.755 28.237 1.00 78.88 404 ILE A O 1
ATOM 3265 N N . PRO A 1 405 ? 2.380 5.933 28.654 1.00 79.06 405 PRO A N 1
ATOM 3266 C CA . PRO A 1 405 ? 1.748 5.932 29.969 1.00 79.06 405 PRO A CA 1
ATOM 3267 C C . PRO A 1 405 ? 0.285 5.481 29.907 1.00 79.06 405 PRO A C 1
ATOM 3269 O O . PRO A 1 405 ? -0.447 5.852 28.993 1.00 79.06 405 PRO A O 1
ATOM 3272 N N . SER A 1 406 ? -0.163 4.725 30.907 1.00 76.50 406 SER A N 1
ATOM 3273 C CA . SER A 1 406 ? -1.565 4.330 31.059 1.00 76.50 406 SER A CA 1
ATOM 3274 C C . SER A 1 406 ? -2.433 5.564 31.326 1.00 76.50 406 SER A C 1
ATOM 3276 O O . SER A 1 406 ? -2.573 5.997 32.470 1.00 76.50 406 SER A O 1
ATOM 3278 N N . GLY A 1 407 ? -2.973 6.130 30.248 1.00 83.44 407 GLY A N 1
ATOM 3279 C CA . GLY A 1 407 ? -3.745 7.365 30.247 1.00 83.44 407 GLY A CA 1
ATOM 3280 C C . GLY A 1 407 ? -2.890 8.594 29.935 1.00 83.44 407 GLY A C 1
ATOM 3281 O O . GLY A 1 407 ? -1.993 8.951 30.699 1.00 83.44 407 GLY A O 1
ATOM 3282 N N . LEU A 1 408 ? -3.197 9.269 28.827 1.00 89.25 408 LEU A N 1
ATOM 3283 C CA . LEU A 1 408 ? -2.614 10.565 28.478 1.00 89.25 408 LEU A CA 1
ATOM 3284 C C . LEU A 1 408 ? -3.663 11.666 28.576 1.00 89.25 408 LEU A C 1
ATOM 3286 O O . LEU A 1 408 ? -4.645 11.642 27.839 1.00 89.25 408 LEU A O 1
ATOM 3290 N N . ASN A 1 409 ? -3.429 12.664 29.428 1.00 92.62 409 ASN A N 1
ATOM 3291 C CA . ASN A 1 409 ? -4.184 13.915 29.351 1.00 92.62 409 ASN A CA 1
ATOM 3292 C C . ASN A 1 409 ? -3.742 14.750 28.134 1.00 92.62 409 ASN A C 1
ATOM 3294 O O . ASN A 1 409 ? -2.748 14.431 27.476 1.00 92.62 409 ASN A O 1
ATOM 3298 N N . PHE A 1 410 ? -4.454 15.842 27.843 1.00 90.94 410 PHE A N 1
ATOM 3299 C CA . PHE A 1 410 ? -4.176 16.656 26.657 1.00 90.94 410 PHE A CA 1
ATOM 3300 C C . PHE A 1 410 ? -2.726 17.165 26.575 1.00 90.94 410 PHE A C 1
ATOM 3302 O O . PHE A 1 410 ? -2.104 17.049 25.522 1.00 90.94 410 PHE A O 1
ATOM 3309 N N . GLU A 1 411 ? -2.154 17.688 27.663 1.00 91.81 411 GLU A N 1
ATOM 3310 C CA . GLU A 1 411 ? -0.783 18.222 27.643 1.00 91.81 411 GLU A CA 1
ATOM 3311 C C . GLU A 1 411 ? 0.249 17.115 27.380 1.00 91.81 411 GLU A C 1
ATOM 3313 O O . GLU A 1 411 ? 1.190 17.298 26.603 1.00 91.81 411 GLU A O 1
ATOM 3318 N N . GLN A 1 412 ? 0.044 15.935 27.973 1.00 90.25 412 GLN A N 1
ATOM 3319 C CA . GLN A 1 412 ? 0.893 14.771 27.730 1.00 90.25 412 GLN A CA 1
ATOM 3320 C C . GLN A 1 412 ? 0.730 14.253 26.295 1.00 90.25 412 GLN A C 1
ATOM 3322 O O . GLN A 1 412 ? 1.726 13.980 25.633 1.00 90.25 412 GLN A O 1
ATOM 3327 N N . PHE A 1 413 ? -0.495 14.176 25.769 1.00 88.94 413 PHE A N 1
ATOM 3328 C CA . PHE A 1 413 ? -0.753 13.807 24.374 1.00 88.94 413 PHE A CA 1
ATOM 3329 C C . PHE A 1 413 ? -0.111 14.795 23.390 1.00 88.94 413 PHE A C 1
ATOM 3331 O O . PHE A 1 413 ? 0.547 14.386 22.429 1.00 88.94 413 PHE A O 1
ATOM 3338 N N . TYR A 1 414 ? -0.245 16.097 23.648 1.00 88.75 414 TYR A N 1
ATOM 3339 C CA . TYR A 1 414 ? 0.336 17.151 22.823 1.00 88.75 414 TYR A CA 1
ATOM 3340 C C . TYR A 1 414 ? 1.864 17.014 22.734 1.00 88.75 414 TYR A C 1
ATOM 3342 O O . TYR A 1 414 ? 2.427 17.081 21.638 1.00 88.75 414 TYR A O 1
ATOM 3350 N N . ALA A 1 415 ? 2.525 16.742 23.863 1.00 86.44 415 ALA A N 1
ATOM 3351 C CA . ALA A 1 415 ? 3.975 16.586 23.933 1.00 86.44 415 ALA A CA 1
ATOM 3352 C C . ALA A 1 415 ? 4.480 15.229 23.405 1.00 86.44 415 ALA A C 1
ATOM 3354 O O . ALA A 1 415 ? 5.484 15.176 22.691 1.00 86.44 415 ALA A O 1
ATOM 3355 N N . SER A 1 416 ? 3.810 14.129 23.756 1.00 83.25 416 SER A N 1
ATOM 3356 C CA . SER A 1 416 ? 4.296 12.762 23.522 1.00 83.25 416 SER A CA 1
ATOM 3357 C C . SER A 1 416 ? 3.818 12.145 22.209 1.00 83.25 416 SER A C 1
ATOM 3359 O O . SER A 1 416 ? 4.471 11.233 21.700 1.00 83.25 416 SER A O 1
ATOM 3361 N N . CYS A 1 417 ? 2.729 12.645 21.617 1.00 82.94 417 CYS A N 1
ATOM 3362 C CA . CYS A 1 417 ? 2.140 12.087 20.395 1.00 82.94 417 CYS A CA 1
ATOM 3363 C C . CYS A 1 417 ? 2.089 13.070 19.204 1.00 82.94 417 CYS A C 1
ATOM 3365 O O . CYS A 1 417 ? 1.092 13.077 18.475 1.00 82.94 417 CYS A O 1
ATOM 3367 N N . PRO A 1 418 ? 3.154 13.855 18.920 1.00 82.50 418 PRO A N 1
ATOM 3368 C CA . PRO A 1 418 ? 3.135 14.865 17.863 1.00 82.50 418 PRO A CA 1
ATOM 3369 C C . PRO A 1 418 ? 2.840 14.307 16.482 1.00 82.50 418 PRO A C 1
ATOM 3371 O O . PRO A 1 418 ? 2.199 14.976 15.682 1.00 82.50 418 PRO A O 1
ATOM 3374 N N . ALA A 1 419 ? 3.265 13.080 16.195 1.00 79.25 419 ALA A N 1
ATOM 3375 C CA . ALA A 1 419 ? 3.003 12.480 14.898 1.00 79.25 419 ALA A CA 1
ATOM 3376 C C . ALA A 1 419 ? 1.507 12.243 14.648 1.00 79.25 419 ALA A C 1
ATOM 3378 O O . ALA A 1 419 ? 1.068 12.369 13.513 1.00 79.25 419 ALA A O 1
ATOM 3379 N N . ILE A 1 420 ? 0.734 11.923 15.692 1.00 80.69 420 ILE A N 1
ATOM 3380 C CA . ILE A 1 420 ? -0.694 11.615 15.569 1.00 80.69 420 ILE A CA 1
ATOM 3381 C C . ILE A 1 420 ? -1.462 12.888 15.248 1.00 80.69 420 ILE A C 1
ATOM 3383 O O . ILE A 1 420 ? -2.130 12.946 14.223 1.00 80.69 420 ILE A O 1
ATOM 3387 N N . TRP A 1 421 ? -1.341 13.920 16.085 1.00 81.31 421 TRP A N 1
ATOM 3388 C CA . TRP A 1 421 ? -2.120 15.133 15.868 1.00 81.31 421 TRP A CA 1
ATOM 3389 C C . TRP A 1 421 ? -1.623 15.935 14.669 1.00 81.31 421 TRP A C 1
ATOM 3391 O O . TRP A 1 421 ? -2.465 16.356 13.894 1.00 81.31 421 TRP A O 1
ATOM 3401 N N . LYS A 1 422 ? -0.308 16.059 14.413 1.00 79.00 422 LYS A N 1
ATOM 3402 C CA . LYS A 1 422 ? 0.196 16.796 13.231 1.00 79.00 422 LYS A CA 1
ATOM 3403 C C . LYS A 1 422 ? -0.319 16.236 11.911 1.00 79.00 422 LYS A C 1
ATOM 3405 O O . LYS A 1 422 ? -0.567 17.010 10.998 1.00 79.00 422 LYS A O 1
ATOM 3410 N N . TYR A 1 423 ? -0.479 14.917 11.816 1.00 74.25 423 TYR A N 1
ATOM 3411 C CA . TYR A 1 423 ? -0.966 14.268 10.600 1.00 74.25 423 TYR A CA 1
ATOM 3412 C C . TYR A 1 423 ? -2.399 14.660 10.236 1.00 74.25 423 TYR A C 1
ATOM 3414 O O . TYR A 1 423 ? -2.729 14.738 9.062 1.00 74.25 423 TYR A O 1
ATOM 3422 N N . TYR A 1 424 ? -3.249 14.922 11.227 1.00 68.06 424 TYR A N 1
ATOM 3423 C CA . TYR A 1 424 ? -4.625 15.354 10.978 1.00 68.06 424 TYR A CA 1
ATOM 3424 C C . TYR A 1 424 ? -4.746 16.864 10.726 1.00 68.06 424 TYR A C 1
ATOM 3426 O O . TYR A 1 424 ? -5.844 17.344 10.461 1.00 68.06 424 TYR A O 1
ATOM 3434 N N . LEU A 1 425 ? -3.641 17.613 10.812 1.00 65.38 425 LEU A N 1
ATOM 3435 C CA . LEU A 1 425 ? -3.593 19.053 10.524 1.00 65.38 425 LEU A CA 1
ATOM 3436 C C . LEU A 1 425 ? -3.039 19.363 9.127 1.00 65.38 425 LEU A C 1
ATOM 3438 O O . LEU A 1 425 ? -3.220 20.481 8.651 1.00 65.38 425 LEU A O 1
ATOM 3442 N N . SER A 1 426 ? -2.366 18.388 8.505 1.00 54.91 426 SER A N 1
ATOM 3443 C CA . SER A 1 426 ? -1.869 18.398 7.119 1.00 54.91 426 SER A CA 1
ATOM 3444 C C . SER A 1 426 ? -2.878 17.781 6.160 1.00 54.91 426 SER A C 1
ATOM 3446 O O . SER A 1 426 ? -3.121 18.359 5.078 1.00 54.91 426 SER A O 1
#

Foldseek 3Di:
DDLQVVLCVVQPVVLLVVLLVLLVVLVVVPLDPPPDPVLVVVLVVLVVLCVVVLVCVVPPFDQLVQVLDPVSVVLVVLQSVLLVLLQVLLVCCLVVLDLVSLLSNLCSLVPGNLVSLVVCLLLDFFQNLLSSLLSVSLSSQLNSLSVVCNVPVSRSLSSSLNNLSSSLVSQLVVQLVVCVVVVHPVFGSSSVSSLVSQCVRLCVNRNPVSNVSSVVSSVSSLCSCVPVRPDDPLVVVSNGGGQDRADLLLPAALLLPPVVVLVVVQCVDPVRVDPDDDDLLRSLVSSQCVLPPVNPQARDLVSQVVSSVSSVHRPVCSVVLFVVQADPVHHHSVSCCQSRSQLNVQSPDDDDDDPPDDLLVLLVVSVSSLPSNNPQWRALSSLVSRVVSSVDDPVVSVVSNVVDPGIDGSVRCVVPVVSRSSNNVD

InterPro domains:
  IPR002048 EF-hand domain [PS50222] (279-314)
  IPR011992 EF-hand domain pair [SSF47473] (282-416)

Sequence (426 aa):
MNTRIRANLLVYPPLLLGTLIIFFLIARQQQLIVLAPSQYLIGGLLICFNLFVLAYHWFENAHPKYSMNKRRVIVLGIHLLGGSIELICSILGIMLHSPGFALAAALSALLLHLPAAVYMIPEVSGAKGIMVPAYIFVVLLNGFFAVSVLMDPSRLPWLVCLFFSLNIYVLCRVFYVVFRIVGLFPYARYTAAILFSCFMLLPIILGTAGNILLVFFILINLFAFQKLLHHSPQQTNDMYLEHQRTELINGVIPVILDKNRVQQIIHQHPEYSSNKSFTDMQLARLFFDLMDIDQNSYLSSAEWLVIAQDWKVESPLKEELFSLIAREEGIDFMSFYQKVWLMGSHFNKPFSITTQMSIKDQANFVFQQLDIYNQGIIGELEFKLLLTEWGLCADEIKKFLQTIPSGLNFEQFYASCPAIWKYYLS

Organism: NCBI:txid45072